Protein AF-A0A7D5Z1R6-F1 (afdb_monomer)

Structure (mmCIF, N/CA/C/O backbone):
data_AF-A0A7D5Z1R6-F1
#
_entry.id   AF-A0A7D5Z1R6-F1
#
loop_
_atom_site.group_PDB
_atom_site.id
_atom_site.type_symbol
_atom_site.label_atom_id
_atom_site.label_alt_id
_atom_site.label_comp_id
_atom_site.label_asym_id
_atom_site.label_entity_id
_atom_site.label_seq_id
_atom_site.pdbx_PDB_ins_code
_atom_site.Cartn_x
_atom_site.Cartn_y
_atom_site.Cartn_z
_atom_site.occupancy
_atom_site.B_iso_or_equiv
_atom_site.auth_seq_id
_atom_site.auth_comp_id
_atom_site.auth_asym_id
_atom_site.auth_atom_id
_atom_site.pdbx_PDB_model_num
ATOM 1 N N . MET A 1 1 ? 28.481 4.623 30.399 1.00 22.81 1 MET A N 1
ATOM 2 C CA . MET A 1 1 ? 29.162 5.045 29.158 1.00 22.81 1 MET A CA 1
ATOM 3 C C . MET A 1 1 ? 28.132 5.023 28.032 1.00 22.81 1 MET A C 1
ATOM 5 O O . MET A 1 1 ? 27.600 3.963 27.761 1.00 22.81 1 MET A O 1
ATOM 9 N N . LYS A 1 2 ? 27.799 6.219 27.522 1.00 20.08 2 LYS A N 1
ATOM 10 C CA . LYS A 1 2 ? 27.036 6.596 26.309 1.00 20.08 2 LYS A CA 1
ATOM 11 C C . LYS A 1 2 ? 25.774 5.802 25.895 1.00 20.08 2 LYS A C 1
ATOM 13 O O . LYS A 1 2 ? 25.852 4.743 25.290 1.00 20.08 2 LYS A O 1
ATOM 18 N N . LEU A 1 3 ? 24.628 6.465 26.105 1.00 20.58 3 LEU A N 1
ATOM 19 C CA . LEU A 1 3 ? 23.431 6.446 25.249 1.00 20.58 3 LEU A CA 1
ATOM 20 C C . LEU A 1 3 ? 23.767 6.686 23.761 1.00 20.58 3 LEU A C 1
ATOM 22 O O . LEU A 1 3 ? 24.658 7.489 23.477 1.00 20.58 3 LEU A O 1
ATOM 26 N N . ARG A 1 4 ? 22.910 6.183 22.856 1.00 18.03 4 ARG A N 1
ATOM 27 C CA . ARG A 1 4 ? 22.114 7.030 21.936 1.00 18.03 4 ARG A CA 1
ATOM 28 C C . ARG A 1 4 ? 20.876 6.286 21.403 1.00 18.03 4 ARG A C 1
ATOM 30 O O . ARG A 1 4 ? 20.988 5.253 20.759 1.00 18.03 4 ARG A O 1
ATOM 37 N N . LEU A 1 5 ? 19.714 6.847 21.740 1.00 22.34 5 LEU A N 1
ATOM 38 C CA . LEU A 1 5 ? 18.391 6.646 21.137 1.00 22.34 5 LEU A CA 1
ATOM 39 C C . LEU A 1 5 ? 18.253 7.485 19.851 1.00 22.34 5 LEU A C 1
ATOM 41 O O . LEU A 1 5 ? 19.066 8.386 19.639 1.00 22.34 5 LEU A O 1
ATOM 45 N N . THR A 1 6 ? 17.146 7.238 19.133 1.00 17.78 6 THR A N 1
ATOM 46 C CA . THR A 1 6 ? 16.373 8.040 18.139 1.00 17.78 6 THR A CA 1
ATOM 47 C C . THR A 1 6 ? 16.303 7.341 16.765 1.00 17.78 6 THR A C 1
ATOM 49 O O . THR A 1 6 ? 17.347 6.991 16.240 1.00 17.78 6 THR A O 1
ATOM 52 N N . SER A 1 7 ? 15.188 6.910 16.147 1.00 19.44 7 SER A N 1
ATOM 53 C CA . SER A 1 7 ? 13.749 7.253 16.064 1.00 19.44 7 SER A CA 1
ATOM 54 C C . SER A 1 7 ? 13.353 8.073 14.816 1.00 19.44 7 SER A C 1
ATOM 56 O O . SER A 1 7 ? 13.984 9.090 14.565 1.00 19.44 7 SER A O 1
ATOM 58 N N . TRP A 1 8 ? 12.227 7.675 14.191 1.00 20.05 8 TRP A N 1
ATOM 59 C CA . TRP A 1 8 ? 11.277 8.427 13.323 1.00 20.05 8 TRP A CA 1
ATOM 60 C C . TRP A 1 8 ? 11.333 8.364 11.781 1.00 20.05 8 TRP A C 1
ATOM 62 O O . TRP A 1 8 ? 12.130 9.017 11.128 1.00 20.05 8 TRP A O 1
ATOM 72 N N . THR A 1 9 ? 10.347 7.612 11.260 1.00 19.86 9 THR A N 1
ATOM 73 C CA . THR A 1 9 ? 9.228 7.986 10.353 1.00 19.86 9 THR A CA 1
ATOM 74 C C . THR A 1 9 ? 9.394 8.623 8.971 1.00 19.86 9 THR A C 1
ATOM 76 O O . THR A 1 9 ? 9.893 9.732 8.848 1.00 19.86 9 THR A O 1
ATOM 79 N N . SER A 1 10 ? 8.614 8.007 8.062 1.00 21.36 10 SER A N 1
ATOM 80 C CA . SER A 1 10 ? 7.688 8.588 7.063 1.00 21.36 10 SER A CA 1
ATOM 81 C C . SER A 1 10 ? 8.272 9.315 5.849 1.00 21.36 10 SER A C 1
ATOM 83 O O . SER A 1 10 ? 9.203 10.087 6.000 1.00 21.36 10 SER A O 1
ATOM 85 N N . LEU A 1 11 ? 7.625 9.139 4.676 1.00 19.86 11 LEU A N 1
ATOM 86 C CA . LEU A 1 11 ? 7.100 10.172 3.734 1.00 19.86 11 LEU A CA 1
ATOM 87 C C . LEU A 1 11 ? 6.995 9.613 2.274 1.00 19.86 11 LEU A C 1
ATOM 89 O O . LEU A 1 11 ? 7.932 8.968 1.831 1.00 19.86 11 LEU A O 1
ATOM 93 N N . ILE A 1 12 ? 5.794 9.604 1.641 1.00 20.47 12 ILE A N 1
ATOM 94 C CA . ILE A 1 12 ? 5.288 10.388 0.450 1.00 20.47 12 ILE A CA 1
ATOM 95 C C . ILE A 1 12 ? 5.861 9.870 -0.916 1.00 20.47 12 ILE A C 1
ATOM 97 O O . ILE A 1 12 ? 7.030 9.540 -0.956 1.00 20.47 12 ILE A O 1
ATOM 101 N N . VAL A 1 13 ? 5.169 9.662 -2.061 1.00 19.27 13 VAL A N 1
ATOM 102 C CA . VAL A 1 13 ? 4.470 10.557 -3.041 1.00 19.27 13 VAL A CA 1
ATOM 103 C C . VAL A 1 13 ? 3.979 9.659 -4.204 1.00 19.27 13 VAL A C 1
ATOM 105 O O . VAL A 1 13 ? 4.775 8.920 -4.755 1.00 19.27 13 VAL A O 1
ATOM 108 N N . ALA A 1 14 ? 2.671 9.500 -4.441 1.00 19.50 14 ALA A N 1
ATOM 109 C CA . ALA A 1 14 ? 1.775 10.205 -5.384 1.00 19.50 14 ALA A CA 1
ATOM 110 C C . ALA A 1 14 ? 1.699 9.645 -6.821 1.00 19.50 14 ALA A C 1
ATOM 112 O O . ALA A 1 14 ? 2.698 9.351 -7.464 1.00 19.50 14 ALA A O 1
ATOM 113 N N . ALA A 1 15 ? 0.463 9.580 -7.324 1.00 19.50 15 ALA A N 1
ATOM 114 C CA . ALA A 1 15 ? 0.093 9.277 -8.702 1.00 19.50 15 ALA A CA 1
ATOM 115 C C . ALA A 1 15 ? -0.738 10.433 -9.279 1.00 19.50 15 ALA A C 1
ATOM 117 O O . ALA A 1 15 ? -1.585 10.951 -8.558 1.00 19.50 15 ALA A O 1
ATOM 118 N N . TRP A 1 16 ? -0.519 10.784 -10.553 1.00 21.19 16 TRP A N 1
ATOM 119 C CA . TRP A 1 16 ? -1.386 11.506 -11.519 1.00 21.19 16 TRP A CA 1
ATOM 120 C C . TRP A 1 16 ? -0.765 11.167 -12.905 1.00 21.19 16 TRP A C 1
ATOM 122 O O . TRP A 1 16 ? 0.453 11.226 -13.010 1.00 21.19 16 TRP A O 1
ATOM 132 N N . LEU A 1 17 ? -1.434 10.725 -13.985 1.00 19.58 17 LEU A N 1
ATOM 133 C CA . LEU A 1 17 ? -2.710 11.098 -14.621 1.00 19.58 17 LEU A CA 1
ATOM 134 C C . LEU A 1 17 ? -3.131 10.062 -15.690 1.00 19.58 17 LEU A C 1
ATOM 136 O O . LEU A 1 17 ? -2.263 9.624 -16.437 1.00 19.58 17 LEU A O 1
ATOM 140 N N . ALA A 1 18 ? -4.443 9.832 -15.879 1.00 18.36 18 ALA A N 1
ATOM 141 C CA . ALA A 1 18 ? -5.135 10.095 -17.161 1.00 18.36 18 ALA A CA 1
ATOM 142 C C . ALA A 1 18 ? -6.669 9.855 -17.110 1.00 18.36 18 ALA A C 1
ATOM 144 O O . ALA A 1 18 ? -7.142 8.767 -16.813 1.00 18.36 18 ALA A O 1
ATOM 145 N N . ASN A 1 19 ? -7.401 10.929 -17.431 1.00 19.61 19 ASN A N 1
ATOM 146 C CA . ASN A 1 19 ? -8.686 11.090 -18.136 1.00 19.61 19 ASN A CA 1
ATOM 147 C C . ASN A 1 19 ? -9.814 10.024 -18.125 1.00 19.61 19 ASN A C 1
ATOM 149 O O . ASN A 1 19 ? -9.724 8.976 -18.746 1.00 19.61 19 ASN A O 1
ATOM 153 N N . ALA A 1 20 ? -10.952 10.488 -17.581 1.00 20.28 20 ALA A N 1
ATOM 154 C CA . ALA A 1 20 ? -12.305 10.559 -18.163 1.00 20.28 20 ALA A CA 1
ATOM 155 C C . ALA A 1 20 ? -12.958 9.311 -18.792 1.00 20.28 20 ALA A C 1
ATOM 157 O O . ALA A 1 20 ? -12.617 8.953 -19.907 1.00 20.28 20 ALA A O 1
ATOM 158 N N . VAL A 1 21 ? -14.067 8.848 -18.187 1.00 21.31 21 VAL A N 1
ATOM 159 C CA . VAL A 1 21 ? -15.417 8.870 -18.801 1.00 21.31 21 VAL A CA 1
ATOM 160 C C . VAL A 1 21 ? -16.468 9.053 -17.695 1.00 21.31 21 VAL A C 1
ATOM 162 O O . VAL A 1 21 ? -16.457 8.380 -16.669 1.00 21.31 21 VAL A O 1
ATOM 165 N N . SER A 1 22 ? -17.367 10.007 -17.920 1.00 24.61 22 SER A N 1
ATOM 166 C CA . SER A 1 22 ? -18.529 10.371 -17.111 1.00 24.61 22 SER A CA 1
ATOM 167 C C . SER A 1 22 ? -19.625 9.300 -17.102 1.00 24.61 22 SER A C 1
ATOM 169 O O . SER A 1 22 ? -20.090 8.894 -18.166 1.00 24.61 22 SER A O 1
ATOM 171 N N . GLY A 1 23 ? -20.130 8.954 -15.917 1.00 22.72 23 GLY A N 1
ATOM 172 C CA . GLY A 1 23 ? -21.410 8.270 -15.731 1.00 22.72 23 GLY A CA 1
ATOM 173 C C . GLY A 1 23 ? -22.228 9.004 -14.672 1.00 22.72 23 GLY A C 1
ATOM 174 O O . GLY A 1 23 ? -21.925 8.917 -13.488 1.00 22.72 23 GLY A O 1
ATOM 175 N N . GLN A 1 24 ? -23.223 9.777 -15.107 1.00 26.72 24 GLN A N 1
ATOM 176 C CA . GLN A 1 24 ? -24.177 10.464 -14.236 1.00 26.72 24 GLN A CA 1
ATOM 177 C C . GLN A 1 24 ? -24.987 9.447 -13.419 1.00 26.72 24 GLN A C 1
ATOM 179 O O . GLN A 1 24 ? -25.770 8.685 -13.981 1.00 26.72 24 GLN A O 1
ATOM 184 N N . LEU A 1 25 ? -24.866 9.498 -12.094 1.00 25.17 25 LEU A N 1
ATOM 185 C CA . LEU A 1 25 ? -25.878 9.006 -11.159 1.00 25.17 25 LEU A CA 1
ATOM 186 C C . LEU A 1 25 ? -26.198 10.155 -10.198 1.00 25.17 25 LEU A C 1
ATOM 188 O O . LEU A 1 25 ? -25.298 10.848 -9.729 1.00 25.17 25 LEU A O 1
ATOM 192 N N . GLY A 1 26 ? -27.494 10.426 -10.037 1.00 27.34 26 GLY A N 1
ATOM 193 C CA . GLY A 1 26 ? -28.046 11.694 -9.560 1.00 27.34 26 GLY A CA 1
ATOM 194 C C . GLY A 1 26 ? -27.431 12.209 -8.260 1.00 27.34 26 GLY A C 1
ATOM 195 O O . GLY A 1 26 ? -27.579 11.602 -7.204 1.00 27.34 26 GLY A O 1
ATOM 196 N N . GLN A 1 27 ? -26.786 13.370 -8.357 1.00 26.05 27 GLN A N 1
ATOM 197 C CA . GLN A 1 27 ? -26.405 14.194 -7.217 1.00 26.05 27 GLN A CA 1
ATOM 198 C C . GLN A 1 27 ? -27.671 14.777 -6.578 1.00 26.05 27 GLN A C 1
ATOM 200 O O . GLN A 1 27 ? -28.490 15.378 -7.272 1.00 26.05 27 GLN A O 1
ATOM 205 N N . ILE A 1 28 ? -27.805 14.643 -5.260 1.00 28.97 28 ILE A N 1
ATOM 206 C CA . ILE A 1 28 ? -28.650 15.525 -4.451 1.00 28.97 28 ILE A CA 1
ATOM 207 C C . ILE A 1 28 ? -27.692 16.566 -3.851 1.00 28.97 28 ILE A C 1
ATOM 209 O O . ILE A 1 28 ? -26.873 16.198 -3.009 1.00 28.97 28 ILE A O 1
ATOM 213 N N . PRO A 1 29 ? -27.711 17.831 -4.303 1.00 30.61 29 PRO A N 1
ATOM 214 C CA . PRO A 1 29 ? -26.853 18.884 -3.756 1.00 30.61 29 PRO A CA 1
ATOM 215 C C . PRO A 1 29 ? -27.164 19.137 -2.268 1.00 30.61 29 PRO A C 1
ATOM 217 O O . PRO A 1 29 ? -28.340 19.204 -1.900 1.00 30.61 29 PRO A O 1
ATOM 220 N N . LEU A 1 30 ? -26.147 19.289 -1.402 1.00 34.25 30 LEU A N 1
ATOM 221 C CA . LEU A 1 30 ? -26.319 19.537 0.048 1.00 34.25 30 LEU A CA 1
ATOM 222 C C . LEU A 1 30 ? -27.212 20.745 0.360 1.00 34.25 30 LEU A C 1
ATOM 224 O O . LEU A 1 30 ? -27.881 20.789 1.388 1.00 34.25 30 LEU A O 1
ATOM 228 N N . ASP A 1 31 ? -27.249 21.712 -0.541 1.00 35.34 31 ASP A N 1
ATOM 229 C CA . ASP A 1 31 ? -28.098 22.898 -0.522 1.00 35.34 31 ASP A CA 1
ATOM 230 C C . ASP A 1 31 ? -29.603 22.568 -0.464 1.00 35.34 31 ASP A C 1
ATOM 232 O O . ASP A 1 31 ? -30.392 23.396 -0.014 1.00 35.34 31 ASP A O 1
ATOM 236 N N . THR A 1 32 ? -30.005 21.339 -0.808 1.00 35.12 32 THR A N 1
ATOM 237 C CA . THR A 1 32 ? -31.386 20.851 -0.630 1.00 35.12 32 THR A CA 1
ATOM 238 C C . THR A 1 32 ? -31.671 20.229 0.745 1.00 35.12 32 THR A C 1
ATOM 240 O O . THR A 1 32 ? -32.836 20.136 1.128 1.00 35.12 32 THR A O 1
ATOM 243 N N . LEU A 1 33 ? -30.643 19.852 1.519 1.00 35.25 33 LEU A N 1
ATOM 244 C CA . LEU A 1 33 ? -30.762 19.312 2.887 1.00 35.25 33 LEU A CA 1
ATOM 245 C C . LEU A 1 33 ? -30.461 20.358 3.977 1.00 35.25 33 LEU A C 1
ATOM 247 O O . LEU A 1 33 ? -30.819 20.156 5.138 1.00 35.25 33 LEU A O 1
ATOM 251 N N . PHE A 1 34 ? -29.833 21.484 3.620 1.00 38.12 34 PHE A N 1
ATOM 252 C CA . PHE A 1 34 ? -29.378 22.509 4.560 1.00 38.12 34 PHE A CA 1
ATOM 253 C C . PHE A 1 34 ? -29.763 23.917 4.074 1.00 38.12 34 PHE A C 1
ATOM 255 O O . PHE A 1 34 ? -29.114 24.488 3.203 1.00 38.12 34 PHE A O 1
ATOM 262 N N . SER A 1 35 ? -30.811 24.506 4.662 1.00 32.28 35 SER A N 1
ATOM 263 C CA . SER A 1 35 ? -31.377 25.806 4.256 1.00 32.28 35 SER A CA 1
ATOM 264 C C . SER A 1 35 ? -30.576 27.042 4.694 1.00 32.28 35 SER A C 1
ATOM 266 O O . SER A 1 35 ? -31.032 28.166 4.490 1.00 32.28 35 SER A O 1
ATOM 268 N N . GLU A 1 36 ? -29.404 26.882 5.315 1.00 37.53 36 GLU A N 1
ATOM 269 C CA . GLU A 1 36 ? -28.630 28.004 5.853 1.00 37.53 36 GLU A CA 1
ATOM 270 C C . GLU A 1 36 ? -27.203 28.061 5.293 1.00 37.53 36 GLU A C 1
ATOM 272 O O . GLU A 1 36 ? -26.477 27.070 5.237 1.00 37.53 36 GLU A O 1
ATOM 277 N N . ASN A 1 37 ? -26.801 29.273 4.889 1.00 39.09 37 ASN A N 1
ATOM 278 C CA . ASN A 1 37 ? -25.484 29.629 4.353 1.00 39.09 37 ASN A CA 1
ATOM 279 C C . ASN A 1 37 ? -24.351 29.348 5.370 1.00 39.09 37 ASN A C 1
ATOM 281 O O . ASN A 1 37 ? -23.892 30.229 6.101 1.00 39.09 37 ASN A O 1
ATOM 285 N N . TRP A 1 38 ? -23.872 28.108 5.376 1.00 43.91 38 TRP A N 1
ATOM 286 C CA . TRP A 1 38 ? -22.870 27.524 6.275 1.00 43.91 38 TRP A CA 1
ATOM 287 C C . TRP A 1 38 ? -21.456 28.128 6.170 1.00 43.91 38 TRP A C 1
ATOM 289 O O . TRP A 1 38 ? -20.651 27.981 7.082 1.00 43.91 38 TRP A O 1
ATOM 299 N N . GLN A 1 39 ? -21.133 28.867 5.105 1.00 38.44 39 GLN A N 1
ATOM 300 C CA . GLN A 1 39 ? -19.824 29.525 4.945 1.00 38.44 39 GLN A CA 1
ATOM 301 C C . GLN A 1 39 ? -19.611 30.711 5.908 1.00 38.44 39 GLN A C 1
ATOM 303 O O . GLN A 1 39 ? -18.482 31.176 6.077 1.00 38.44 39 GLN A O 1
ATOM 308 N N . LYS A 1 40 ? -20.672 31.219 6.556 1.00 36.88 40 LYS A N 1
ATOM 309 C CA . LYS A 1 40 ? -20.569 32.334 7.514 1.00 36.88 40 LYS A CA 1
ATOM 310 C C . LYS A 1 40 ? -19.997 31.929 8.878 1.00 36.88 40 LYS A C 1
ATOM 312 O O . LYS A 1 40 ? -19.342 32.762 9.498 1.00 36.88 40 LYS A O 1
ATOM 317 N N . SER A 1 41 ? -20.177 30.686 9.335 1.00 38.97 41 SER A N 1
ATOM 318 C CA . SER A 1 41 ? -19.649 30.234 10.637 1.00 38.97 41 SER A CA 1
ATOM 319 C C . SER A 1 41 ? -18.129 30.024 10.631 1.00 38.97 41 SER A C 1
ATOM 321 O O . SER A 1 41 ? -17.496 30.119 11.677 1.00 38.97 41 SER A O 1
ATOM 323 N N . LEU A 1 42 ? -17.521 29.851 9.451 1.00 35.38 42 LEU A N 1
ATOM 324 C CA . LEU A 1 42 ? -16.066 29.746 9.259 1.00 35.38 42 LEU A CA 1
ATOM 325 C C . LEU A 1 42 ? -15.328 31.101 9.323 1.00 35.38 42 LEU A C 1
ATOM 327 O O . LEU A 1 42 ? -14.101 31.127 9.296 1.00 35.38 42 LEU A O 1
ATOM 331 N N . LYS A 1 43 ? -16.047 32.233 9.404 1.00 32.97 43 LYS A N 1
ATOM 332 C CA . LYS A 1 43 ? -15.471 33.591 9.494 1.00 32.97 43 LYS A CA 1
ATOM 333 C C . LYS A 1 43 ? -15.520 34.203 10.900 1.00 32.97 43 LYS A C 1
ATOM 335 O O . LYS A 1 43 ? -15.380 35.417 11.034 1.00 32.97 43 LYS A O 1
ATOM 340 N N . TYR A 1 44 ? -15.702 33.409 11.954 1.00 37.00 44 TYR A N 1
ATOM 341 C CA . TYR A 1 44 ? -15.688 33.927 13.326 1.00 37.00 44 TYR A CA 1
ATOM 342 C C . TYR A 1 44 ? -14.259 34.004 13.887 1.00 37.00 44 TYR A C 1
ATOM 344 O O . TYR A 1 44 ? -13.828 33.199 14.708 1.00 37.00 44 TYR A O 1
ATOM 352 N N . HIS A 1 45 ? -13.506 35.012 13.443 1.00 39.84 45 HIS A N 1
ATOM 353 C CA . HIS A 1 45 ? -12.306 35.463 14.142 1.00 39.84 45 HIS A CA 1
ATOM 354 C C . HIS A 1 45 ? -12.703 36.489 15.207 1.00 39.84 45 HIS A C 1
ATOM 356 O O . HIS A 1 45 ? -12.998 37.635 14.892 1.00 39.84 45 HIS A O 1
ATOM 362 N N . GLY A 1 46 ? -12.670 36.072 16.474 1.00 43.09 46 GLY A N 1
ATOM 363 C CA . GLY A 1 46 ? -12.572 36.994 17.605 1.00 43.09 46 GLY A CA 1
ATOM 364 C C . GLY A 1 46 ? -13.887 37.600 18.092 1.00 43.09 46 GLY A C 1
ATOM 365 O O . GLY A 1 46 ? -14.132 38.775 17.870 1.00 43.09 46 GLY A O 1
ATOM 366 N N . GLN A 1 47 ? -14.680 36.801 18.811 1.00 35.12 47 GLN A N 1
ATOM 367 C CA . GLN A 1 47 ? -15.408 37.146 20.049 1.00 35.12 47 GLN A CA 1
ATOM 368 C C . GLN A 1 47 ? -16.406 36.013 20.326 1.00 35.12 47 GLN A C 1
ATOM 370 O O . GLN A 1 47 ? -17.418 35.890 19.642 1.00 35.12 47 GLN A O 1
ATOM 375 N N . TYR A 1 48 ? -16.099 35.154 21.303 1.00 46.31 48 TYR A N 1
ATOM 376 C CA . TYR A 1 48 ? -17.029 34.123 21.771 1.00 46.31 48 TYR A CA 1
ATOM 377 C C . TYR A 1 48 ? -18.125 34.795 22.619 1.00 46.31 48 TYR A C 1
ATOM 379 O O . TYR A 1 48 ? -17.784 35.487 23.582 1.00 46.31 48 TYR A O 1
ATOM 387 N N . PRO A 1 49 ? -19.419 34.652 22.286 1.00 43.66 49 PRO A N 1
ATOM 388 C CA . PRO A 1 49 ? -20.498 35.180 23.111 1.00 43.66 49 PRO A CA 1
ATOM 389 C C . PRO A 1 49 ? -20.775 34.240 24.301 1.00 43.66 49 PRO A C 1
ATOM 391 O O . PRO A 1 49 ? -20.998 33.049 24.104 1.00 43.66 49 PRO A O 1
ATOM 394 N N . SER A 1 50 ? -20.833 34.790 25.525 1.00 49.94 50 SER A N 1
ATOM 395 C CA . SER A 1 50 ? -21.149 34.107 26.809 1.00 49.94 50 SER A CA 1
ATOM 396 C C . SER A 1 50 ? -20.080 33.098 27.307 1.00 49.94 50 SER A C 1
ATOM 398 O O . SER A 1 50 ? -19.220 32.712 26.520 1.00 49.94 50 SER A O 1
ATOM 400 N N . PRO A 1 51 ? -20.010 32.740 28.614 1.00 70.38 51 PRO A N 1
ATOM 401 C CA . PRO A 1 51 ? -18.794 32.166 29.202 1.00 70.38 51 PRO A CA 1
ATOM 402 C C . PRO A 1 51 ? -18.561 30.722 28.743 1.00 70.38 51 PRO A C 1
ATOM 404 O O . PRO A 1 51 ? -19.003 29.769 29.379 1.00 70.38 51 PRO A O 1
ATOM 407 N N . CYS A 1 52 ? -17.849 30.565 27.631 1.00 82.19 52 CYS A N 1
ATOM 408 C CA . CYS A 1 52 ? -17.308 29.288 27.197 1.00 82.19 52 CYS A CA 1
ATOM 409 C C . CYS A 1 52 ? -16.047 28.954 28.001 1.00 82.19 52 CYS A C 1
ATOM 411 O O . CYS A 1 52 ? -15.189 29.814 28.222 1.00 82.19 52 CYS A O 1
ATOM 413 N N . GLN A 1 53 ? -15.894 27.693 28.394 1.00 88.00 53 GLN A N 1
ATOM 414 C CA . GLN A 1 53 ? -14.647 27.188 28.956 1.00 88.00 53 GLN A CA 1
ATOM 415 C C . GLN A 1 53 ? -13.706 26.805 27.815 1.00 88.00 53 GLN A C 1
ATOM 417 O O . GLN A 1 53 ? -14.096 26.085 26.898 1.00 88.00 53 GLN A O 1
ATOM 422 N N . VAL A 1 54 ? -12.459 27.269 27.869 1.00 88.00 54 VAL A N 1
ATOM 423 C CA . VAL A 1 54 ? -11.456 27.001 26.833 1.00 88.00 54 VAL A CA 1
ATOM 424 C C . VAL A 1 54 ? -10.305 26.210 27.441 1.00 88.00 54 VAL A C 1
ATOM 426 O O . VAL A 1 54 ? -9.674 26.665 28.390 1.00 88.00 54 VAL A O 1
ATOM 429 N N . SER A 1 55 ? -10.015 25.043 26.872 1.00 90.75 55 SER A N 1
ATOM 430 C CA . SER A 1 55 ? -8.873 24.197 27.219 1.00 90.75 55 SER A CA 1
ATOM 431 C C . SER A 1 55 ? -7.873 24.204 26.066 1.00 90.75 55 SER A C 1
ATOM 433 O O . SER A 1 55 ? -8.180 23.716 24.973 1.00 90.75 55 SER A O 1
ATOM 435 N N . ARG A 1 56 ? -6.683 24.765 26.297 1.00 90.56 56 ARG A N 1
ATOM 436 C CA . ARG A 1 56 ? -5.597 24.847 25.309 1.00 90.56 56 ARG A CA 1
ATOM 437 C C . ARG A 1 56 ? -4.433 23.962 25.718 1.00 90.56 56 ARG A C 1
ATOM 439 O O . ARG A 1 56 ? -4.176 23.805 26.904 1.00 90.56 56 ARG A O 1
ATOM 446 N N . SER A 1 57 ? -3.740 23.426 24.725 1.00 88.31 57 SER A N 1
ATOM 447 C CA . SER A 1 57 ? -2.475 22.725 24.903 1.00 88.31 57 SER A CA 1
ATOM 448 C C . SER A 1 57 ? -1.597 22.920 23.669 1.00 88.31 57 SER A C 1
ATOM 450 O O . SER A 1 57 ? -2.114 23.088 22.558 1.00 88.31 57 SER A O 1
ATOM 452 N N . THR A 1 58 ? -0.280 22.912 23.859 1.00 89.62 58 THR A N 1
ATOM 453 C CA . THR A 1 58 ? 0.706 22.955 22.768 1.00 89.62 58 THR A CA 1
ATOM 454 C C . THR A 1 58 ? 1.438 21.623 22.605 1.00 89.62 58 THR A C 1
ATOM 456 O O . THR A 1 58 ? 1.453 20.793 23.513 1.00 89.62 58 THR A O 1
ATOM 459 N N . ALA A 1 59 ? 2.079 21.421 21.450 1.00 85.31 59 ALA A N 1
ATOM 460 C CA . ALA A 1 59 ? 2.773 20.180 21.097 1.00 85.31 59 ALA A CA 1
ATOM 461 C C . ALA A 1 59 ? 3.775 19.688 22.154 1.00 85.31 59 ALA A C 1
ATOM 463 O O . ALA A 1 59 ? 3.973 18.483 22.292 1.00 85.31 59 ALA A O 1
ATOM 464 N N . PHE A 1 60 ? 4.406 20.596 22.899 1.00 85.38 60 PHE A N 1
ATOM 465 C CA . PHE A 1 60 ? 5.485 20.267 23.836 1.00 85.38 60 PHE A CA 1
ATOM 466 C C . PHE A 1 60 ? 5.161 20.621 25.289 1.00 85.38 60 PHE A C 1
ATOM 468 O O . PHE A 1 60 ? 6.013 20.469 26.160 1.00 85.38 60 PHE A O 1
ATOM 475 N N . GLU A 1 61 ? 3.939 21.068 25.569 1.00 84.94 61 GLU A N 1
ATOM 476 C CA . GLU A 1 61 ? 3.503 21.361 26.930 1.00 84.94 61 GLU A CA 1
ATOM 477 C C . GLU A 1 61 ? 3.216 20.058 27.681 1.00 84.94 61 GLU A C 1
ATOM 479 O O . GLU A 1 61 ? 2.375 19.256 27.268 1.00 84.94 61 GLU A O 1
ATOM 484 N N . GLN A 1 62 ? 3.948 19.849 28.777 1.00 84.38 62 GLN A N 1
ATOM 485 C CA . GLN A 1 62 ? 3.703 18.791 29.750 1.00 84.38 62 GLN A CA 1
ATOM 486 C C . GLN A 1 62 ? 3.890 19.333 31.161 1.00 84.38 62 GLN A C 1
ATOM 488 O O . GLN A 1 62 ? 4.783 20.143 31.412 1.00 84.38 62 GLN A O 1
ATOM 493 N N . THR A 1 63 ? 3.084 18.841 32.091 1.00 85.56 63 THR A N 1
ATOM 494 C CA . THR A 1 63 ? 3.233 19.123 33.520 1.00 85.56 63 THR A CA 1
ATOM 495 C C . THR A 1 63 ? 3.862 17.943 34.246 1.00 85.56 63 THR A C 1
ATOM 497 O O . THR A 1 63 ? 3.500 16.790 34.004 1.00 85.56 63 THR A O 1
ATOM 500 N N . GLU A 1 64 ? 4.761 18.232 35.185 1.00 81.31 64 GLU A N 1
ATOM 501 C CA . GLU A 1 64 ? 5.247 17.236 36.139 1.00 81.31 64 GLU A CA 1
ATOM 502 C C . GLU A 1 64 ? 4.189 16.958 37.215 1.00 81.31 64 GLU A C 1
ATOM 504 O O . GLU A 1 64 ? 3.539 17.874 37.717 1.00 81.31 64 GLU A O 1
ATOM 509 N N . GLY A 1 65 ? 4.040 15.688 37.598 1.00 80.00 65 GLY A N 1
ATOM 510 C CA . GLY A 1 65 ? 3.123 15.267 38.658 1.00 80.00 65 GLY A CA 1
ATOM 511 C C . GLY A 1 65 ? 1.824 14.612 38.165 1.00 80.00 65 GLY A C 1
ATOM 512 O O . GLY A 1 65 ? 1.675 14.306 36.976 1.00 80.00 65 GLY A O 1
ATOM 513 N N . PRO A 1 66 ? 0.905 14.297 39.096 1.00 79.88 66 PRO A N 1
ATOM 514 C CA . PRO A 1 66 ? -0.351 13.631 38.778 1.00 79.88 66 PRO A CA 1
ATOM 515 C C . PRO A 1 66 ? -1.280 14.552 37.978 1.00 79.88 66 PRO A C 1
ATOM 517 O O . PRO A 1 66 ? -1.386 15.742 38.260 1.00 79.88 66 PRO A O 1
ATOM 520 N N . VAL A 1 67 ? -1.977 13.976 36.999 1.00 84.19 67 VAL A N 1
ATOM 521 C CA . VAL A 1 67 ? -3.042 14.655 36.250 1.00 84.19 67 VAL A CA 1
ATOM 522 C C . VAL A 1 67 ? -4.365 14.363 36.935 1.00 84.19 67 VAL A C 1
ATOM 524 O O . VAL A 1 67 ? -4.711 13.200 37.149 1.00 84.19 67 VAL A O 1
ATOM 527 N N . GLU A 1 68 ? -5.110 15.414 37.259 1.00 82.81 68 GLU A N 1
ATOM 528 C CA . GLU A 1 68 ? -6.508 15.269 37.648 1.00 82.81 68 GLU A CA 1
ATOM 529 C C . GLU A 1 68 ? -7.342 14.999 36.399 1.00 82.81 68 GLU A C 1
ATOM 531 O O . GLU A 1 68 ? -7.221 15.696 35.388 1.00 82.81 68 GLU A O 1
ATOM 536 N N . PHE A 1 69 ? -8.202 13.989 36.468 1.00 84.81 69 PHE A N 1
ATOM 537 C CA . PHE A 1 69 ? -9.184 13.741 35.429 1.00 84.81 69 PHE A CA 1
ATOM 538 C C . PHE A 1 69 ? -10.516 13.314 36.028 1.00 84.81 69 PHE A C 1
ATOM 540 O O . PHE A 1 69 ? -10.589 12.762 37.127 1.00 84.81 69 PHE A O 1
ATOM 547 N N . SER A 1 70 ? -11.581 13.601 35.290 1.00 84.06 70 SER A N 1
ATOM 548 C CA . SER A 1 70 ? -12.944 13.318 35.716 1.00 84.06 70 SER A CA 1
ATOM 549 C C . SER A 1 70 ? -13.333 11.871 35.418 1.00 84.06 70 SER A C 1
ATOM 551 O O . SER A 1 70 ? -13.177 11.378 34.300 1.00 84.06 70 SER A O 1
ATOM 553 N N . GLU A 1 71 ? -13.884 11.205 36.430 1.00 89.25 71 GLU A N 1
ATOM 554 C CA . GLU A 1 71 ? -14.588 9.921 36.309 1.00 89.25 71 GLU A CA 1
ATOM 555 C C . GLU A 1 71 ? -16.106 10.111 36.477 1.00 89.25 71 GLU A C 1
ATOM 557 O O . GLU A 1 71 ? -16.844 9.155 36.706 1.00 89.25 71 GLU A O 1
ATOM 562 N N . SER A 1 72 ? -16.586 11.357 36.403 1.00 91.62 72 SER A N 1
ATOM 563 C CA . SER A 1 72 ? -17.987 11.669 36.663 1.00 91.62 72 SER A CA 1
ATOM 564 C C . SER A 1 72 ? -18.894 11.111 35.559 1.00 91.62 72 SER A C 1
ATOM 566 O O . SER A 1 72 ? -18.730 11.478 34.390 1.00 91.62 72 SER A O 1
ATOM 568 N N . PRO A 1 73 ? -19.906 10.295 35.907 1.00 92.44 73 PRO A N 1
ATOM 569 C CA . PRO A 1 73 ? -20.880 9.780 34.951 1.00 92.44 73 PRO A CA 1
ATOM 570 C C . PRO A 1 73 ? -21.968 10.806 34.591 1.00 92.44 73 PRO A C 1
ATOM 572 O O . PRO A 1 73 ? -22.842 10.511 33.782 1.00 92.44 73 PRO A O 1
ATOM 575 N N . THR A 1 74 ? -21.935 12.010 35.172 1.00 93.75 74 THR A N 1
ATOM 576 C CA . THR A 1 74 ? -22.895 13.096 34.906 1.00 93.75 74 THR A CA 1
ATOM 577 C C . THR A 1 74 ? -22.256 14.310 34.242 1.00 93.75 74 THR A C 1
ATOM 579 O O . THR A 1 74 ? -22.958 15.177 33.722 1.00 93.75 74 THR A O 1
ATOM 582 N N . GLU A 1 75 ? -20.925 14.378 34.201 1.00 92.44 75 GLU A N 1
ATOM 583 C CA . GLU A 1 75 ? -20.233 15.397 33.424 1.00 92.44 75 GLU A CA 1
ATOM 584 C C . GLU A 1 75 ? -20.486 15.174 31.928 1.00 92.44 75 GLU A C 1
ATOM 586 O O . GLU A 1 75 ? -20.563 14.040 31.455 1.00 92.44 75 GLU A O 1
ATOM 591 N N . HIS A 1 76 ? -20.605 16.263 31.169 1.00 93.31 76 HIS A N 1
ATOM 592 C CA . HIS A 1 76 ? -20.834 16.197 29.731 1.00 93.31 76 HIS A CA 1
ATOM 593 C C . HIS A 1 76 ? -19.747 15.386 29.013 1.00 93.31 76 HIS A C 1
ATOM 595 O O . HIS A 1 76 ? -18.558 15.549 29.279 1.00 93.31 76 HIS A O 1
ATOM 601 N N . LEU A 1 77 ? -20.148 14.510 28.093 1.00 94.19 77 LEU A N 1
ATOM 602 C CA . LEU A 1 77 ? -19.252 13.495 27.527 1.00 94.19 77 LEU A CA 1
ATOM 603 C C . LEU A 1 77 ? -18.132 14.097 26.657 1.00 94.19 77 LEU A C 1
ATOM 605 O O . LEU A 1 77 ? -16.993 13.637 26.696 1.00 94.19 77 LEU A O 1
ATOM 609 N N . GLU A 1 78 ? -18.431 15.186 25.945 1.00 93.25 78 GLU A N 1
ATOM 610 C CA . GLU A 1 78 ? -17.474 15.869 25.058 1.00 93.25 78 GLU A CA 1
ATOM 611 C C . GLU A 1 78 ? -16.399 16.698 25.768 1.00 93.25 78 GLU A C 1
ATOM 613 O O . GLU A 1 78 ? -15.436 17.122 25.126 1.00 93.25 78 GLU A O 1
ATOM 618 N N . THR A 1 79 ? -16.560 17.003 27.062 1.00 91.50 79 THR A N 1
ATOM 619 C CA . THR A 1 79 ? -15.616 17.904 27.737 1.00 91.50 79 THR A CA 1
ATOM 620 C C . THR A 1 79 ? -14.242 17.248 27.869 1.00 91.50 79 THR A C 1
ATOM 622 O O . THR A 1 79 ? -14.159 16.021 28.028 1.00 91.50 79 THR A O 1
ATOM 625 N N . PRO A 1 80 ? -13.152 18.040 27.803 1.00 93.00 80 PRO A N 1
ATOM 626 C CA . PRO A 1 80 ? -11.822 17.557 28.146 1.00 93.00 80 PRO A CA 1
ATOM 627 C C . PRO A 1 80 ? -11.842 16.901 29.521 1.00 93.00 80 PRO A C 1
ATOM 629 O O . PRO A 1 80 ? -12.363 17.482 30.474 1.00 93.00 80 PRO A O 1
ATOM 632 N N . LYS A 1 81 ? -11.309 15.684 29.610 1.00 92.75 81 LYS A N 1
ATOM 633 C CA . LYS A 1 81 ? -11.286 14.927 30.864 1.00 92.75 81 LYS A CA 1
ATOM 634 C C . LYS A 1 81 ? -10.036 15.187 31.665 1.00 92.75 81 LYS A C 1
ATOM 636 O O . LYS A 1 81 ? -10.076 14.964 32.864 1.00 92.75 81 LYS A O 1
ATOM 641 N N . LEU A 1 82 ? -8.971 15.668 31.033 1.00 90.00 82 LEU A N 1
ATOM 642 C CA . LEU A 1 82 ? -7.705 15.962 31.686 1.00 90.00 82 LEU A CA 1
ATOM 643 C C . LEU A 1 82 ? -7.617 17.448 32.045 1.00 90.00 82 LEU A C 1
ATOM 645 O O . LEU A 1 82 ? -7.916 18.309 31.213 1.00 90.00 82 LEU A O 1
ATOM 649 N N . SER A 1 83 ? -7.148 17.761 33.254 1.00 86.12 83 SER A N 1
ATOM 650 C CA . SER A 1 83 ? -6.818 19.142 33.632 1.00 86.12 83 SER A CA 1
ATOM 651 C C . SER A 1 83 ? -5.565 19.664 32.915 1.00 86.12 83 SER A C 1
ATOM 653 O O . SER A 1 83 ? -5.465 20.856 32.633 1.00 86.12 83 SER A O 1
ATOM 655 N N . THR A 1 84 ? -4.627 18.768 32.598 1.00 85.38 84 THR A N 1
ATOM 656 C CA . THR A 1 84 ? -3.353 19.021 31.909 1.00 85.38 84 THR A CA 1
ATOM 657 C C . THR A 1 84 ? -2.814 17.714 31.301 1.00 85.38 84 THR A C 1
ATOM 659 O O . THR A 1 84 ? -3.345 16.640 31.579 1.00 85.38 84 THR A O 1
ATOM 662 N N . ILE A 1 85 ? -1.767 17.776 30.474 1.00 84.69 85 ILE A N 1
ATOM 663 C CA . ILE A 1 85 ? -1.108 16.604 29.879 1.00 84.69 85 ILE A CA 1
ATOM 664 C C . ILE A 1 85 ? 0.194 16.318 30.639 1.00 84.69 85 ILE A C 1
ATOM 666 O O . ILE A 1 85 ? 1.040 17.198 30.783 1.00 84.69 85 ILE A O 1
ATOM 670 N N . ASN A 1 86 ? 0.384 15.081 31.102 1.00 85.75 86 ASN A N 1
ATOM 671 C CA . ASN A 1 86 ? 1.667 14.583 31.614 1.00 85.75 86 ASN A CA 1
ATOM 672 C C . ASN A 1 86 ? 2.146 13.388 30.771 1.00 85.75 86 ASN A C 1
ATOM 674 O O . ASN A 1 86 ? 1.492 13.010 29.806 1.00 85.75 86 ASN A O 1
ATOM 678 N N . ALA A 1 87 ? 3.259 12.756 31.151 1.00 80.25 87 ALA A N 1
ATOM 679 C CA . ALA A 1 87 ? 3.859 11.649 30.398 1.00 80.25 87 ALA A CA 1
ATOM 680 C C . ALA A 1 87 ? 3.014 10.353 30.314 1.00 80.25 87 ALA A C 1
ATOM 682 O O . ALA A 1 87 ? 3.415 9.419 29.618 1.00 80.25 87 ALA A O 1
ATOM 683 N N . THR A 1 88 ? 1.900 10.241 31.045 1.00 82.81 88 THR A N 1
ATOM 684 C CA . THR A 1 88 ? 1.141 8.985 31.190 1.00 82.81 88 THR A CA 1
ATOM 685 C C . THR A 1 88 ? -0.334 9.099 30.829 1.00 82.81 88 THR A C 1
ATOM 687 O O . THR A 1 88 ? -0.871 8.160 30.246 1.00 82.81 88 THR A O 1
ATOM 690 N N . ALA A 1 89 ? -0.994 10.201 31.184 1.00 87.75 89 ALA A N 1
ATOM 691 C CA . ALA A 1 89 ? -2.418 10.393 30.952 1.00 87.75 89 ALA A CA 1
ATOM 692 C C . ALA A 1 89 ? -2.681 10.913 29.535 1.00 87.75 89 ALA A C 1
ATOM 694 O O . ALA A 1 89 ? -1.927 11.734 29.009 1.00 87.75 89 ALA A O 1
ATOM 695 N N . TRP A 1 90 ? -3.766 10.443 28.928 1.00 90.31 90 TRP A N 1
ATOM 696 C CA . TRP A 1 90 ? -4.152 10.827 27.574 1.00 90.31 90 TRP A CA 1
ATOM 697 C C . TRP A 1 90 ? -5.668 10.791 27.393 1.00 90.31 90 TRP A C 1
ATOM 699 O O . TRP A 1 90 ? -6.375 10.086 28.115 1.00 90.31 90 TRP A O 1
ATOM 709 N N . GLU A 1 91 ? -6.164 11.564 26.428 1.00 92.81 91 GLU A N 1
ATOM 710 C CA . GLU A 1 91 ? -7.571 11.589 26.023 1.00 92.81 91 GLU A CA 1
ATOM 711 C C . GLU A 1 91 ? -7.721 11.677 24.500 1.00 92.81 91 GLU A C 1
ATOM 713 O O . GLU A 1 91 ? -6.854 12.219 23.806 1.00 92.81 91 GLU A O 1
ATOM 718 N N . GLN A 1 92 ? -8.835 11.151 23.988 1.00 93.69 92 GLN A N 1
ATOM 719 C CA . GLN A 1 92 ? -9.094 11.014 22.560 1.00 93.69 92 GLN A CA 1
ATOM 720 C C . GLN A 1 92 ? -10.577 11.221 22.214 1.00 93.69 92 GLN A C 1
ATOM 722 O O . GLN A 1 92 ? -11.474 10.773 22.935 1.00 93.69 92 GLN A O 1
ATOM 727 N N . TRP A 1 93 ? -10.836 11.926 21.112 1.00 96.62 93 TRP A N 1
ATOM 728 C CA . TRP A 1 93 ? -12.145 12.021 20.456 1.00 96.62 93 TRP A CA 1
ATOM 729 C C . TRP A 1 93 ? -12.080 11.219 19.159 1.00 96.62 93 TRP A C 1
ATOM 731 O O . TRP A 1 93 ? -11.302 11.570 18.275 1.00 96.62 93 TRP A O 1
ATOM 741 N N . GLU A 1 94 ? -12.873 10.158 19.040 1.00 94.56 94 GLU A N 1
ATOM 742 C CA . GLU A 1 94 ? -12.853 9.244 17.893 1.00 94.56 94 GLU A CA 1
ATOM 743 C C . GLU A 1 94 ? -14.152 9.341 17.105 1.00 94.56 94 GLU A C 1
ATOM 745 O O . GLU A 1 94 ? -15.231 9.142 17.659 1.00 94.56 94 GLU A O 1
ATOM 750 N N . PHE A 1 95 ? -14.061 9.611 15.811 1.00 94.25 95 PHE A N 1
ATOM 751 C CA . PHE A 1 95 ? -15.193 9.649 14.896 1.00 94.25 95 PHE A CA 1
ATOM 752 C C . PHE A 1 95 ? -14.964 8.619 13.800 1.00 94.25 95 PHE A C 1
ATOM 754 O O . PHE A 1 95 ? -13.904 8.595 13.174 1.00 94.25 95 PHE A O 1
ATOM 761 N N . ASP A 1 96 ? -15.959 7.782 13.544 1.00 91.50 96 ASP A N 1
ATOM 762 C CA . ASP A 1 96 ? -15.853 6.708 12.566 1.00 91.50 96 ASP A CA 1
ATOM 763 C C . ASP A 1 96 ? -17.094 6.622 11.679 1.00 91.50 96 ASP A C 1
ATOM 765 O O . ASP A 1 96 ? -18.198 7.003 12.067 1.00 91.50 96 ASP A O 1
ATOM 769 N N . GLY A 1 97 ? -16.899 6.131 10.460 1.00 86.44 97 GLY A N 1
ATOM 770 C CA . GLY A 1 97 ? -17.966 5.918 9.495 1.00 86.44 97 GLY A CA 1
ATOM 771 C C . GLY A 1 97 ? -17.616 4.809 8.516 1.00 86.44 97 GLY A C 1
ATOM 772 O O . GLY A 1 97 ? -16.454 4.588 8.170 1.00 86.44 97 GLY A O 1
ATOM 773 N N . THR A 1 98 ? -18.626 4.081 8.065 1.00 85.50 98 THR A N 1
ATOM 774 C CA . THR A 1 98 ? -18.518 3.078 7.004 1.00 85.50 98 THR A CA 1
ATOM 775 C C . THR A 1 98 ? -19.661 3.307 6.031 1.00 85.50 98 THR A C 1
ATOM 777 O O . THR A 1 98 ? -20.796 3.502 6.461 1.00 85.50 98 THR A O 1
ATOM 780 N N . ALA A 1 99 ? -19.359 3.324 4.734 1.00 83.25 99 ALA A N 1
ATOM 781 C CA . ALA A 1 99 ? -20.366 3.545 3.705 1.00 83.25 99 ALA A CA 1
ATOM 782 C C . ALA A 1 99 ? -21.440 2.451 3.720 1.00 83.25 99 ALA A C 1
ATOM 784 O O . ALA A 1 99 ? -21.175 1.329 4.155 1.00 83.25 99 ALA A O 1
ATOM 785 N N . ASP A 1 100 ? -22.615 2.747 3.165 1.00 79.12 100 ASP A N 1
ATOM 786 C CA . ASP A 1 100 ? -23.713 1.781 3.007 1.00 79.12 100 ASP A CA 1
ATOM 787 C C . ASP A 1 100 ? -23.274 0.529 2.216 1.00 79.12 100 ASP A C 1
ATOM 789 O O . ASP A 1 100 ? -23.770 -0.574 2.446 1.00 79.12 100 ASP A O 1
ATOM 793 N N . SER A 1 101 ? -22.283 0.674 1.326 1.00 76.69 101 SER A N 1
ATOM 794 C CA . SER A 1 101 ? -21.658 -0.436 0.593 1.00 76.69 101 SER A CA 1
ATOM 795 C C . SER A 1 101 ? -20.868 -1.400 1.487 1.00 76.69 101 SER A C 1
ATOM 797 O O . SER A 1 101 ? -20.581 -2.528 1.083 1.00 76.69 101 SER A O 1
ATOM 799 N N . GLY A 1 102 ? -20.458 -0.963 2.681 1.00 71.56 102 GLY A N 1
ATOM 800 C CA . GLY A 1 102 ? -19.523 -1.681 3.542 1.00 71.56 102 GLY A CA 1
ATOM 801 C C . GLY A 1 102 ? -18.098 -1.748 2.981 1.00 71.56 102 GLY A C 1
ATOM 802 O O . GLY A 1 102 ? -17.303 -2.557 3.459 1.00 71.56 102 GLY A O 1
ATOM 803 N N . MET A 1 103 ? -17.760 -0.959 1.956 1.00 73.19 103 MET A N 1
ATOM 804 C CA . MET A 1 103 ? -16.460 -1.019 1.270 1.00 73.19 103 MET A CA 1
ATOM 805 C C . MET A 1 103 ? -15.579 0.196 1.557 1.00 73.19 103 MET A C 1
ATOM 807 O O . MET A 1 103 ? -14.372 0.025 1.752 1.00 73.19 103 MET A O 1
ATOM 811 N N . SER A 1 104 ? -16.180 1.381 1.668 1.00 80.69 104 SER A N 1
ATOM 812 C CA . SER A 1 104 ? -15.509 2.594 2.128 1.00 80.69 104 SER A CA 1
ATOM 813 C C . SER A 1 104 ? -15.634 2.769 3.637 1.00 80.69 104 SER A C 1
ATOM 815 O O . SER A 1 104 ? -16.623 2.371 4.257 1.00 80.69 104 SER A O 1
ATOM 817 N N . GLY A 1 105 ? -14.648 3.409 4.252 1.00 80.88 105 GLY A N 1
ATOM 818 C CA . GLY A 1 105 ? -14.732 3.788 5.652 1.00 80.88 105 GLY A CA 1
ATOM 819 C C . GLY A 1 105 ? -13.713 4.838 6.040 1.00 80.88 105 GLY A C 1
ATOM 820 O O . GLY A 1 105 ? -12.681 4.982 5.394 1.00 80.88 105 GLY A O 1
ATOM 821 N N . ILE A 1 106 ? -14.017 5.545 7.118 1.00 83.62 106 ILE A N 1
ATOM 822 C CA . ILE A 1 106 ? -13.248 6.666 7.637 1.00 83.62 106 ILE A CA 1
ATOM 823 C C . ILE A 1 106 ? -13.121 6.542 9.158 1.00 83.62 106 ILE A C 1
ATOM 825 O O . ILE A 1 106 ? -14.047 6.072 9.821 1.00 83.62 106 ILE A O 1
ATOM 829 N N . ILE A 1 107 ? -11.965 6.915 9.696 1.00 86.00 107 ILE A N 1
ATOM 830 C CA . ILE A 1 107 ? -11.682 7.039 11.126 1.00 86.00 107 ILE A CA 1
ATOM 831 C C . ILE A 1 107 ? -10.858 8.313 11.304 1.00 86.00 107 ILE A C 1
ATOM 833 O O . ILE A 1 107 ? -9.816 8.467 10.663 1.00 86.00 107 ILE A O 1
ATOM 837 N N . LEU A 1 108 ? -11.334 9.218 12.155 1.00 90.31 108 LEU A N 1
ATOM 838 C CA . LEU A 1 108 ? -10.596 10.388 12.617 1.00 90.31 108 LEU A CA 1
ATOM 839 C C . LEU A 1 108 ? -10.514 10.346 14.131 1.00 90.31 108 LEU A C 1
ATOM 841 O O . LEU A 1 108 ? -11.544 10.315 14.803 1.00 90.31 108 LEU A O 1
ATOM 845 N N . ALA A 1 109 ? -9.301 10.395 14.663 1.00 90.56 109 ALA A N 1
ATOM 846 C CA . ALA A 1 109 ? -9.085 10.410 16.095 1.00 90.56 109 ALA A CA 1
ATOM 847 C C . ALA A 1 109 ? -8.216 11.599 16.505 1.00 90.56 109 ALA A C 1
ATOM 849 O O . ALA A 1 109 ? -7.091 11.743 16.033 1.00 90.56 109 ALA A O 1
ATOM 850 N N . PHE A 1 110 ? -8.745 12.449 17.380 1.00 94.81 110 PHE A N 1
ATOM 851 C CA . PHE A 1 110 ? -8.078 13.641 17.895 1.00 94.81 110 PHE A CA 1
ATOM 852 C C . PHE A 1 110 ? -7.540 13.344 19.285 1.00 94.81 110 PHE A C 1
ATOM 854 O O . PHE A 1 110 ? -8.329 13.122 20.203 1.00 94.81 110 PHE A O 1
ATOM 861 N N . SER A 1 111 ? -6.222 13.358 19.454 1.00 92.00 111 SER A N 1
ATOM 862 C CA . SER A 1 111 ? -5.572 12.928 20.689 1.00 92.00 111 SER A CA 1
ATOM 863 C C . SER A 1 111 ? -4.779 14.050 21.349 1.00 92.00 111 SER A C 1
ATOM 865 O O . SER A 1 111 ? -4.105 14.858 20.695 1.00 92.00 111 SER A O 1
ATOM 867 N N . ARG A 1 112 ? -4.833 14.043 22.680 1.00 92.69 112 ARG A N 1
ATOM 868 C CA . ARG A 1 112 ? -3.903 14.708 23.596 1.00 92.69 112 ARG A CA 1
ATOM 869 C C . ARG A 1 112 ? -3.199 13.605 24.377 1.00 92.69 112 ARG A C 1
ATOM 871 O O . ARG A 1 112 ? -3.770 13.058 25.315 1.00 92.69 112 ARG A O 1
ATOM 878 N N . ASP A 1 113 ? -2.015 13.217 23.920 1.00 86.69 113 ASP A N 1
ATOM 879 C CA . ASP A 1 113 ? -1.310 12.007 24.340 1.00 86.69 113 ASP A CA 1
ATOM 880 C C . ASP A 1 113 ? 0.214 12.188 24.259 1.00 86.69 113 ASP A C 1
ATOM 882 O O . ASP A 1 113 ? 0.795 12.255 23.175 1.00 86.69 113 ASP A O 1
ATOM 886 N N . ALA A 1 114 ? 0.875 12.217 25.417 1.00 80.62 114 ALA A N 1
ATOM 887 C CA . ALA A 1 114 ? 2.330 12.308 25.519 1.00 80.62 114 ALA A CA 1
ATOM 888 C C . ALA A 1 114 ? 3.042 10.942 25.506 1.00 80.62 114 ALA A C 1
ATOM 890 O O . ALA A 1 114 ? 4.270 10.893 25.616 1.00 80.62 114 ALA A O 1
ATOM 891 N N . SER A 1 115 ? 2.323 9.824 25.346 1.00 69.88 115 SER A N 1
ATOM 892 C CA . SER A 1 115 ? 2.910 8.474 25.376 1.00 69.88 115 SER A CA 1
ATOM 893 C C . SER A 1 115 ? 3.995 8.275 24.315 1.00 69.88 115 SER A C 1
ATOM 895 O O . SER A 1 115 ? 4.885 7.449 24.499 1.00 69.88 115 SER A O 1
ATOM 897 N N . TYR A 1 116 ? 3.947 9.048 23.227 1.00 64.19 116 TYR A N 1
ATOM 898 C CA . TYR A 1 116 ? 4.910 9.034 22.121 1.00 64.19 116 TYR A CA 1
ATOM 899 C C . TYR A 1 116 ? 5.833 10.259 22.116 1.00 64.19 116 TYR A C 1
ATOM 901 O O . TYR A 1 116 ? 6.495 10.528 21.118 1.00 64.19 116 TYR A O 1
ATOM 909 N N . HIS A 1 117 ? 5.910 11.009 23.218 1.00 65.56 117 HIS A N 1
ATOM 910 C CA . HIS A 1 117 ? 6.746 12.204 23.301 1.00 65.56 117 HIS A CA 1
ATOM 911 C C . HIS A 1 117 ? 8.249 11.909 23.196 1.00 65.56 117 HIS A C 1
ATOM 913 O O . HIS A 1 117 ? 8.987 12.743 22.679 1.00 65.56 117 HIS A O 1
ATOM 919 N N . PHE A 1 118 ? 8.713 10.721 23.627 1.00 54.91 118 PHE A N 1
ATOM 920 C CA . PHE A 1 118 ? 10.132 10.278 23.725 1.00 54.91 118 PHE A CA 1
ATOM 921 C C . PHE A 1 118 ? 10.925 10.223 22.403 1.00 54.91 118 PHE A C 1
ATOM 923 O O . PHE A 1 118 ? 12.005 9.658 22.268 1.00 54.91 118 PHE A O 1
ATOM 930 N N . PHE A 1 119 ? 10.316 10.786 21.399 1.00 53.88 119 PHE A N 1
ATOM 931 C CA . PHE A 1 119 ? 10.352 10.437 20.019 1.00 53.88 119 PHE A CA 1
ATOM 932 C C . PHE A 1 119 ? 10.336 11.802 19.251 1.00 53.88 119 PHE A C 1
ATOM 934 O O . PHE A 1 119 ? 10.771 11.900 18.114 1.00 53.88 119 PHE A O 1
ATOM 941 N N . GLY A 1 120 ? 9.980 12.909 19.924 1.00 57.91 120 GLY A N 1
ATOM 942 C CA . GLY A 1 120 ? 10.282 14.277 19.499 1.00 57.91 120 GLY A CA 1
ATOM 943 C C . GLY A 1 120 ? 9.193 14.957 18.677 1.00 57.91 120 GLY A C 1
ATOM 944 O O . GLY A 1 120 ? 9.368 16.112 18.311 1.00 57.91 120 GLY A O 1
ATOM 945 N N . GLN A 1 121 ? 8.070 14.284 18.407 1.00 70.50 121 GLN A N 1
ATOM 946 C CA . GLN A 1 121 ? 7.006 14.825 17.549 1.00 70.50 121 GLN A CA 1
ATOM 947 C C . GLN A 1 121 ? 5.894 15.576 18.298 1.00 70.50 121 GLN A C 1
ATOM 949 O O . GLN A 1 121 ? 5.074 16.232 17.670 1.00 70.50 121 GLN A O 1
ATOM 954 N N . GLY A 1 122 ? 5.897 15.550 19.633 1.00 82.25 122 GLY A N 1
ATOM 955 C CA . GLY A 1 122 ? 4.923 16.259 20.467 1.00 82.25 122 GLY A CA 1
ATOM 956 C C . GLY A 1 122 ? 3.742 15.397 20.925 1.00 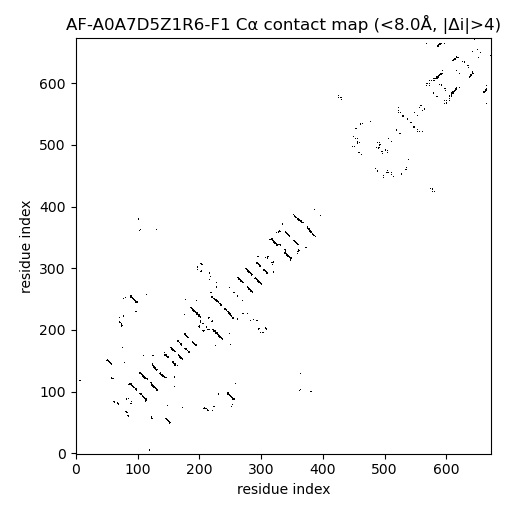82.25 122 GLY A C 1
ATOM 957 O O . GLY A 1 122 ? 3.677 14.201 20.649 1.00 82.25 122 GLY A O 1
ATOM 958 N N . ASN A 1 123 ? 2.827 16.009 21.679 1.00 87.31 123 ASN A N 1
ATOM 959 C CA . ASN A 1 123 ? 1.766 15.328 22.434 1.00 87.31 123 ASN A CA 1
ATOM 960 C C . ASN A 1 123 ? 0.376 15.459 21.785 1.00 87.31 123 ASN A C 1
ATOM 962 O O . ASN A 1 123 ? -0.623 15.044 22.367 1.00 87.31 123 ASN A O 1
ATOM 966 N N . LEU A 1 124 ? 0.277 16.108 20.624 1.00 90.50 124 LEU A N 1
ATOM 967 C CA . LEU A 1 124 ? -0.990 16.408 19.960 1.00 90.50 124 LEU A CA 1
ATOM 968 C C . LEU A 1 124 ? -1.020 15.690 18.620 1.00 90.50 124 LEU A C 1
ATOM 970 O O . LEU A 1 124 ? -0.221 16.007 17.742 1.00 90.50 124 LEU A O 1
ATOM 974 N N . ARG A 1 125 ? -1.936 14.734 18.470 1.00 88.94 125 ARG A N 1
ATOM 975 C CA . ARG A 1 125 ? -1.971 13.833 17.317 1.00 88.94 125 ARG A CA 1
ATOM 976 C C . ARG A 1 125 ? -3.355 13.804 16.693 1.00 88.94 125 ARG A C 1
ATOM 978 O O . ARG A 1 125 ? -4.344 13.758 17.420 1.00 88.94 125 ARG A O 1
ATOM 985 N N . VAL A 1 126 ? -3.416 13.797 15.367 1.00 89.00 126 VAL A N 1
ATOM 986 C CA . VAL A 1 126 ? -4.623 13.420 14.630 1.00 89.00 126 VAL A CA 1
ATOM 987 C C . VAL A 1 126 ? -4.322 12.176 13.808 1.00 89.00 126 VAL A C 1
ATOM 989 O O . VAL A 1 126 ? -3.420 12.167 12.970 1.00 89.00 126 VAL A O 1
ATOM 992 N N . GLU A 1 127 ? -5.069 11.111 14.076 1.00 85.75 127 GLU A N 1
ATOM 993 C CA . GLU A 1 127 ? -5.036 9.878 13.297 1.00 85.75 127 GLU A CA 1
ATOM 994 C C . GLU A 1 127 ? -6.147 9.944 12.261 1.00 85.75 127 GLU A C 1
ATOM 996 O O . GLU A 1 127 ? -7.325 9.943 12.613 1.00 85.75 127 GLU A O 1
ATOM 1001 N N . PHE A 1 128 ? -5.775 10.009 10.988 1.00 84.94 128 PHE A N 1
ATOM 1002 C CA . PHE A 1 128 ? -6.708 9.996 9.875 1.00 84.94 128 PHE A CA 1
ATOM 1003 C C . PHE A 1 128 ? -6.506 8.716 9.078 1.00 84.94 128 PHE A C 1
ATOM 1005 O O . PHE A 1 128 ? -5.424 8.445 8.547 1.00 84.94 128 PHE A O 1
ATOM 1012 N N . TYR A 1 129 ? -7.566 7.932 8.952 1.00 81.62 129 TYR A N 1
ATOM 1013 C CA . TYR A 1 129 ? -7.584 6.760 8.100 1.00 81.62 129 TYR A CA 1
ATOM 1014 C C . TYR A 1 129 ? -8.850 6.761 7.254 1.00 81.62 129 TYR A C 1
ATOM 1016 O O . TYR A 1 129 ? -9.956 6.833 7.778 1.00 81.62 129 TYR A O 1
ATOM 1024 N N . MET A 1 130 ? -8.697 6.615 5.944 1.00 83.12 130 MET A N 1
ATOM 1025 C CA . MET A 1 130 ? -9.803 6.481 5.011 1.00 83.12 130 MET A CA 1
ATOM 1026 C C . MET A 1 130 ? -9.472 5.427 3.961 1.00 83.12 130 MET A C 1
ATOM 1028 O O . MET A 1 130 ? -8.364 5.396 3.430 1.00 83.12 130 MET A O 1
ATOM 1032 N N . ILE A 1 131 ? -10.442 4.575 3.652 1.00 79.44 131 ILE A N 1
ATOM 1033 C CA . ILE A 1 131 ? -10.392 3.614 2.552 1.00 79.44 131 ILE A CA 1
ATOM 1034 C C . ILE A 1 131 ? -11.614 3.807 1.673 1.00 79.44 131 ILE A C 1
ATOM 1036 O O . ILE A 1 131 ? -12.711 4.024 2.189 1.00 79.44 131 ILE A O 1
ATOM 1040 N N . LEU A 1 132 ? -11.411 3.732 0.365 1.00 82.56 132 LEU A N 1
ATOM 1041 C CA . LEU A 1 132 ? -12.444 3.945 -0.639 1.00 82.56 132 LEU A CA 1
ATOM 1042 C C . LEU A 1 132 ? -12.859 2.636 -1.309 1.00 82.56 132 LEU A C 1
ATOM 1044 O O . LEU A 1 132 ? -12.172 1.613 -1.204 1.00 82.56 132 LEU A O 1
ATOM 1048 N N . ASP A 1 133 ? -13.977 2.675 -2.029 1.00 76.81 133 ASP A N 1
ATOM 1049 C CA . ASP A 1 133 ? -14.536 1.509 -2.717 1.00 76.81 133 ASP A CA 1
ATOM 1050 C C . ASP A 1 133 ? -13.542 0.916 -3.733 1.00 76.81 133 ASP A C 1
ATOM 1052 O O . ASP A 1 133 ? -13.356 -0.303 -3.769 1.00 76.81 133 ASP A O 1
ATOM 1056 N N . ASP A 1 134 ? -12.810 1.760 -4.466 1.00 78.69 134 ASP A N 1
ATOM 1057 C CA . ASP A 1 134 ? -11.751 1.354 -5.407 1.00 78.69 134 ASP A CA 1
ATOM 1058 C C . ASP A 1 134 ? -10.494 0.778 -4.717 1.00 78.69 134 ASP A C 1
ATOM 1060 O O . ASP A 1 134 ? -9.654 0.140 -5.352 1.00 78.69 134 ASP A O 1
ATOM 1064 N N . GLY A 1 135 ? -10.389 0.934 -3.395 1.00 76.06 135 GLY A N 1
ATOM 1065 C CA . GLY A 1 135 ? -9.254 0.517 -2.585 1.00 76.06 135 GLY A CA 1
ATOM 1066 C C . GLY A 1 135 ? -8.166 1.538 -2.359 1.00 76.06 135 GLY A C 1
ATOM 1067 O O . GLY A 1 135 ? -7.178 1.198 -1.709 1.00 76.06 135 GLY A O 1
ATOM 1068 N N . THR A 1 136 ? -8.355 2.765 -2.821 1.00 80.19 136 THR A N 1
ATOM 1069 C CA . THR A 1 136 ? -7.506 3.891 -2.457 1.00 80.19 136 THR A CA 1
ATOM 1070 C C . THR A 1 136 ? -7.536 4.074 -0.941 1.00 80.19 136 THR A C 1
ATOM 1072 O O . THR A 1 136 ? -8.604 4.103 -0.324 1.00 80.19 136 THR A O 1
ATOM 1075 N N . ILE A 1 137 ? -6.354 4.179 -0.333 1.00 79.06 137 ILE A N 1
ATOM 1076 C CA . ILE A 1 137 ? -6.184 4.383 1.107 1.00 79.06 137 ILE A CA 1
ATOM 1077 C C . ILE A 1 137 ? -5.504 5.729 1.333 1.00 79.06 137 ILE A C 1
ATOM 1079 O O . ILE A 1 137 ? -4.409 5.972 0.826 1.00 79.06 137 ILE A O 1
ATOM 1083 N N . THR A 1 138 ? -6.113 6.563 2.169 1.00 80.06 138 THR A N 1
ATOM 1084 C CA . THR A 1 138 ? -5.494 7.768 2.722 1.00 80.06 138 THR A CA 1
ATOM 1085 C C . THR A 1 138 ? -5.218 7.521 4.197 1.00 80.06 138 THR A C 1
ATOM 1087 O O . THR A 1 138 ? -6.136 7.272 4.975 1.00 80.06 138 THR A O 1
ATOM 1090 N N . ARG A 1 139 ? -3.944 7.574 4.588 1.00 79.81 139 ARG A N 1
ATOM 1091 C CA . ARG A 1 139 ? -3.515 7.429 5.981 1.00 79.81 139 ARG A CA 1
ATOM 1092 C C . ARG A 1 139 ? -2.582 8.572 6.347 1.00 79.81 139 ARG A C 1
ATOM 1094 O O . ARG A 1 139 ? -1.495 8.677 5.776 1.00 79.81 139 ARG A O 1
ATOM 1101 N N . GLU A 1 140 ? -2.991 9.379 7.313 1.00 81.88 140 GLU A N 1
ATOM 1102 C CA . GLU A 1 140 ? -2.219 10.503 7.839 1.00 81.88 140 GLU A CA 1
ATOM 1103 C C . GLU A 1 140 ? -2.114 10.352 9.361 1.00 81.88 140 GLU A C 1
ATOM 1105 O O . GLU A 1 140 ? -3.065 9.961 10.039 1.00 81.88 140 GLU A O 1
ATOM 1110 N N . LEU A 1 141 ? -0.908 10.569 9.876 1.00 84.19 141 LEU A N 1
ATOM 1111 C CA . LEU A 1 141 ? -0.614 10.597 11.301 1.00 84.19 141 LEU A CA 1
ATOM 1112 C C . LEU A 1 141 ? 0.078 11.924 11.552 1.00 84.19 141 LEU A C 1
ATOM 1114 O O . LEU A 1 141 ? 1.299 12.019 11.420 1.00 84.19 141 LEU A O 1
ATOM 1118 N N . ASP A 1 142 ? -0.718 12.944 11.837 1.00 86.38 142 ASP A N 1
ATOM 1119 C CA . ASP A 1 142 ? -0.210 14.300 11.949 1.00 86.38 142 ASP A CA 1
ATOM 1120 C C . ASP A 1 142 ? 0.037 14.653 13.406 1.00 86.38 142 ASP A C 1
ATOM 1122 O O . ASP A 1 142 ? -0.781 14.364 14.283 1.00 86.38 142 ASP A O 1
ATOM 1126 N N . PHE A 1 143 ? 1.161 15.325 13.640 1.00 87.38 143 PHE A N 1
ATOM 1127 C CA . PHE A 1 143 ? 1.491 15.947 14.912 1.00 87.38 143 PHE A CA 1
ATOM 1128 C C . PHE A 1 143 ? 1.325 17.461 14.781 1.00 87.38 143 PHE A C 1
ATOM 1130 O O . PHE A 1 143 ? 1.905 18.082 13.889 1.00 87.38 143 PHE A O 1
ATOM 1137 N N . LEU A 1 144 ? 0.477 18.047 15.629 1.00 89.00 144 LEU A N 1
ATOM 1138 C CA . LEU A 1 144 ? 0.014 19.430 15.487 1.00 89.00 144 LEU A CA 1
ATOM 1139 C C . LEU A 1 144 ? 0.614 20.325 16.571 1.00 89.00 144 LEU A C 1
ATOM 1141 O O . LEU A 1 144 ? 0.891 19.884 17.683 1.00 89.00 144 LEU A O 1
ATOM 1145 N N . GLU A 1 145 ? 0.789 21.606 16.253 1.00 87.62 145 GLU A N 1
ATOM 1146 C CA . GLU A 1 145 ? 1.425 22.584 17.141 1.00 87.62 145 GLU A CA 1
ATOM 1147 C C . GLU A 1 145 ? 0.526 22.960 18.324 1.00 87.62 145 GLU A C 1
ATOM 1149 O O . GLU A 1 145 ? 1.016 23.206 19.431 1.00 87.62 145 GLU A O 1
ATOM 1154 N N . GLN A 1 146 ? -0.787 23.023 18.090 1.00 88.88 146 GLN A N 1
ATOM 1155 C CA . GLN A 1 146 ? -1.769 23.506 19.052 1.00 88.88 146 GLN A CA 1
ATOM 1156 C C . GLN A 1 146 ? -3.061 22.684 19.009 1.00 88.88 146 GLN A C 1
ATOM 1158 O O . GLN A 1 146 ? -3.505 22.216 17.960 1.00 88.88 146 GLN A O 1
ATOM 1163 N N . SER A 1 147 ? -3.677 22.538 20.183 1.00 93.31 147 SER A N 1
ATOM 1164 C CA . SER A 1 147 ? -5.010 21.975 20.375 1.00 93.31 147 SER A CA 1
ATOM 1165 C C . SER A 1 147 ? -5.832 22.922 21.239 1.00 93.31 147 SER A C 1
ATOM 1167 O O . SER A 1 147 ? -5.397 23.342 22.311 1.00 93.31 147 SER A O 1
ATOM 1169 N N . THR A 1 148 ? -7.047 23.233 20.802 1.00 90.88 148 THR A N 1
ATOM 1170 C CA . THR A 1 148 ? -8.007 24.058 21.536 1.00 90.88 148 THR A CA 1
ATOM 1171 C C . THR A 1 148 ? -9.358 23.359 21.568 1.00 90.88 148 THR A C 1
ATOM 1173 O O . THR A 1 148 ? -9.927 23.071 20.521 1.00 90.88 148 THR A O 1
ATOM 1176 N N . VAL A 1 149 ? -9.887 23.114 22.766 1.00 93.06 149 VAL A N 1
ATOM 1177 C CA . VAL A 1 149 ? -11.248 22.606 22.973 1.00 93.06 149 VAL A CA 1
ATOM 1178 C C . VAL A 1 149 ? -12.057 23.677 23.691 1.00 93.06 149 VAL A C 1
ATOM 1180 O O . VAL A 1 149 ? -11.654 24.169 24.746 1.00 93.06 149 VAL A O 1
ATOM 1183 N N . ILE A 1 150 ? -13.174 24.072 23.092 1.00 90.25 150 ILE A N 1
ATOM 1184 C CA . ILE A 1 150 ? -14.048 25.152 23.544 1.00 90.25 150 ILE A CA 1
ATOM 1185 C C . ILE A 1 150 ? -15.393 24.536 23.901 1.00 90.25 150 ILE A C 1
ATOM 1187 O O . ILE A 1 150 ? -16.087 24.010 23.035 1.00 90.25 150 ILE A O 1
ATOM 1191 N N . THR A 1 151 ? -15.760 24.626 25.172 1.00 90.62 151 THR A N 1
ATOM 1192 C CA . THR A 1 151 ? -17.034 24.154 25.710 1.00 90.62 151 THR A CA 1
ATOM 1193 C C . THR A 1 151 ? -17.931 25.361 25.950 1.00 90.62 151 THR A C 1
ATOM 1195 O O . THR A 1 151 ? -17.731 26.101 26.914 1.00 90.62 151 THR A O 1
ATOM 1198 N N . CYS A 1 152 ? -18.911 25.568 25.078 1.00 86.94 152 CYS A N 1
ATOM 1199 C CA . CYS A 1 152 ? -19.921 26.617 25.190 1.00 86.94 152 CYS A CA 1
ATOM 1200 C C . CYS A 1 152 ? -21.271 26.045 25.671 1.00 86.94 152 CYS A C 1
ATOM 1202 O O . CYS A 1 152 ? -21.417 24.840 25.898 1.00 86.94 152 CYS A O 1
ATOM 1204 N N . GLN A 1 153 ? -22.270 26.917 25.855 1.00 85.00 153 GLN A N 1
ATOM 1205 C CA . GLN A 1 153 ? -23.623 26.517 26.276 1.00 85.00 153 GLN A CA 1
ATOM 1206 C C . GLN A 1 153 ? -24.384 25.708 25.217 1.00 85.00 153 GLN A C 1
ATOM 1208 O O . GLN A 1 153 ? -25.297 24.963 25.557 1.00 85.00 153 GLN A O 1
ATOM 1213 N N . ASP A 1 154 ? -24.029 25.865 23.947 1.00 86.25 154 ASP A N 1
ATOM 1214 C CA . ASP A 1 154 ? -24.692 25.283 22.783 1.00 86.25 154 ASP A CA 1
ATOM 1215 C C . ASP A 1 154 ? -23.923 24.083 22.213 1.00 86.25 154 ASP A C 1
ATOM 1217 O O . ASP A 1 154 ? -24.530 23.090 21.804 1.00 86.25 154 ASP A O 1
ATOM 1221 N N . SER A 1 155 ? -22.588 24.141 22.218 1.00 91.75 155 SER A N 1
ATOM 1222 C CA . SER A 1 155 ? -21.736 23.130 21.593 1.00 91.75 155 SER A CA 1
ATOM 1223 C C . SER A 1 155 ? -20.354 22.995 22.236 1.00 91.75 155 SER A C 1
ATOM 1225 O O . SER A 1 155 ? -19.886 23.863 22.976 1.00 91.75 155 SER A O 1
ATOM 1227 N N . VAL A 1 156 ? -19.692 21.878 21.938 1.00 94.38 156 VAL A N 1
ATOM 1228 C CA . VAL A 1 156 ? -18.269 21.646 22.183 1.00 94.38 156 VAL A CA 1
ATOM 1229 C C . VAL A 1 156 ? -17.553 21.603 20.840 1.00 94.38 156 VAL A C 1
ATOM 1231 O O . VAL A 1 156 ? -17.966 20.879 19.936 1.00 94.38 156 VAL A O 1
ATOM 1234 N N . THR A 1 157 ? -16.499 22.403 20.697 1.00 95.50 157 THR A N 1
ATOM 1235 C CA . THR A 1 157 ? -15.704 22.515 19.468 1.00 95.50 157 THR A CA 1
ATOM 1236 C C . THR A 1 157 ? -14.248 22.195 19.771 1.00 95.50 157 THR A C 1
ATOM 1238 O O . THR A 1 157 ? -13.648 22.836 20.632 1.00 95.50 157 THR A O 1
ATOM 1241 N N . GLY A 1 158 ? -13.673 21.231 19.061 1.00 94.25 158 GLY A N 1
ATOM 1242 C CA . GLY A 1 158 ? -12.255 20.893 19.128 1.00 94.25 158 GLY A CA 1
ATOM 1243 C C . GLY A 1 158 ? -11.524 21.322 17.861 1.00 94.25 158 GLY A C 1
ATOM 1244 O O . GLY A 1 158 ? -12.036 21.138 16.761 1.00 94.25 158 GLY A O 1
ATOM 1245 N N . ILE A 1 159 ? -10.334 21.901 18.003 1.00 93.88 159 ILE A N 1
ATOM 1246 C CA . ILE A 1 159 ? -9.496 22.366 16.892 1.00 93.88 159 ILE A CA 1
ATOM 1247 C C . ILE A 1 159 ? -8.055 21.934 17.149 1.00 93.88 159 ILE A C 1
ATOM 1249 O O . ILE A 1 159 ? -7.493 22.251 18.196 1.00 93.88 159 ILE A O 1
ATOM 1253 N N . TRP A 1 160 ? -7.463 21.238 16.182 1.00 94.19 160 TRP A N 1
ATOM 1254 C CA . TRP A 1 160 ? -6.044 20.899 16.129 1.00 94.19 160 TRP A CA 1
ATOM 1255 C C . TRP A 1 160 ? -5.451 21.583 14.902 1.00 94.19 160 TRP A C 1
ATOM 1257 O O . TRP A 1 160 ? -5.946 21.414 13.785 1.00 94.19 160 TRP A O 1
ATOM 1267 N N . ASN A 1 161 ? -4.423 22.400 15.101 1.00 86.44 161 ASN A N 1
ATOM 1268 C CA . ASN A 1 161 ? -3.871 23.234 14.041 1.00 86.44 161 ASN A CA 1
ATOM 1269 C C . ASN A 1 161 ? -2.345 23.342 14.099 1.00 86.44 161 ASN A C 1
ATOM 1271 O O . ASN A 1 161 ? -1.725 23.370 15.162 1.00 86.44 161 ASN A O 1
ATOM 1275 N N . SER A 1 162 ? -1.758 23.435 12.914 1.00 84.00 162 SER A N 1
ATOM 1276 C CA . SER A 1 162 ? -0.371 23.811 12.654 1.00 84.00 162 SER A CA 1
ATOM 1277 C C . SER A 1 162 ? -0.300 24.530 11.306 1.00 84.00 162 SER A C 1
ATOM 1279 O O . SER A 1 162 ? -1.310 24.697 10.609 1.00 84.00 162 SER A O 1
ATOM 1281 N N . THR A 1 163 ? 0.886 24.981 10.912 1.00 81.44 163 THR A N 1
ATOM 1282 C CA . THR A 1 163 ? 1.061 25.617 9.602 1.00 81.44 163 THR A CA 1
ATOM 1283 C C . THR A 1 163 ? 0.666 24.652 8.471 1.00 81.44 163 THR A C 1
ATOM 1285 O O . THR A 1 163 ? 1.274 23.602 8.277 1.00 81.44 163 THR A O 1
ATOM 1288 N N . GLY A 1 164 ? -0.382 25.002 7.716 1.00 79.25 164 GLY A N 1
ATOM 1289 C CA . GLY A 1 164 ? -0.868 24.224 6.568 1.00 79.25 164 GLY A CA 1
ATOM 1290 C C . GLY A 1 164 ? -1.745 23.006 6.894 1.00 79.25 164 GLY A C 1
ATOM 1291 O O . GLY A 1 164 ? -2.261 22.401 5.958 1.00 79.25 164 GLY A O 1
ATOM 1292 N N . HIS A 1 165 ? -1.957 22.673 8.173 1.00 88.69 165 HIS A N 1
ATOM 1293 C CA . HIS A 1 165 ? -2.829 21.571 8.597 1.00 88.69 165 HIS A CA 1
ATOM 1294 C C . HIS A 1 165 ? -3.851 22.069 9.617 1.00 88.69 165 HIS A C 1
ATOM 1296 O O . HIS A 1 165 ? -3.509 22.668 10.639 1.00 88.69 165 HIS A O 1
ATOM 1302 N N . THR A 1 166 ? -5.128 21.806 9.357 1.00 91.44 166 THR A N 1
ATOM 1303 C CA . THR A 1 166 ? -6.192 22.061 10.324 1.00 91.44 166 THR A CA 1
ATOM 1304 C C . THR A 1 166 ? -7.184 20.917 10.337 1.00 91.44 166 THR A C 1
ATOM 1306 O O . THR A 1 166 ? -7.629 20.443 9.294 1.00 91.44 166 THR A O 1
ATOM 1309 N N . TYR A 1 167 ? -7.536 20.506 11.543 1.00 95.00 167 TYR A N 1
ATOM 1310 C CA . TYR A 1 167 ? -8.553 19.519 11.828 1.00 95.00 167 TYR A CA 1
ATOM 1311 C C . TYR A 1 167 ? -9.465 20.082 12.906 1.00 95.00 167 TYR A C 1
ATOM 1313 O O . TYR A 1 167 ? -9.011 20.788 13.812 1.00 95.00 167 TYR A O 1
ATOM 1321 N N . GLY A 1 168 ? -10.742 19.747 12.857 1.00 94.94 168 GLY A N 1
ATOM 1322 C CA . GLY A 1 168 ? -11.627 20.096 13.949 1.00 94.94 168 GLY A CA 1
ATOM 1323 C C . GLY A 1 168 ? -12.925 19.331 13.939 1.00 94.94 168 GLY A C 1
ATOM 1324 O O . GLY A 1 168 ? -13.267 18.652 12.972 1.00 94.94 168 GLY A O 1
ATOM 1325 N N . PHE A 1 169 ? -13.634 19.451 15.048 1.00 96.69 169 PHE A N 1
ATOM 1326 C CA . PHE A 1 169 ? -14.968 18.917 15.211 1.00 96.69 169 PHE A CA 1
ATOM 1327 C C . PHE A 1 169 ? -15.851 19.885 15.992 1.00 96.69 169 PHE A C 1
ATOM 1329 O O . PHE A 1 169 ? -15.370 20.743 16.734 1.00 96.69 169 PHE A O 1
ATOM 1336 N N . GLN A 1 170 ? -17.159 19.717 15.844 1.00 96.12 170 GLN A N 1
ATOM 1337 C CA . GLN A 1 170 ? -18.177 20.398 16.624 1.00 96.12 170 GLN A CA 1
ATOM 1338 C C . GLN A 1 170 ? -19.328 19.436 16.921 1.00 96.12 170 GLN A C 1
ATOM 1340 O O . GLN A 1 170 ? -19.895 18.825 16.011 1.00 96.12 170 GLN A O 1
ATOM 1345 N N . VAL A 1 171 ? -19.693 19.345 18.196 1.00 96.44 171 VAL A N 1
ATOM 1346 C CA . VAL A 1 171 ? -20.786 18.509 18.703 1.00 96.44 171 VAL A CA 1
ATOM 1347 C C . VAL A 1 171 ? -21.701 19.392 19.565 1.00 96.44 171 VAL A C 1
ATOM 1349 O O . VAL A 1 171 ? -21.213 20.035 20.497 1.00 96.44 171 VAL A O 1
ATOM 1352 N N . PRO A 1 172 ? -23.013 19.500 19.281 1.00 93.69 172 PRO A N 1
ATOM 1353 C CA . PRO A 1 172 ? -23.941 20.230 20.135 1.00 93.69 172 PRO A CA 1
ATOM 1354 C C . PRO A 1 172 ? -24.089 19.535 21.494 1.00 93.69 172 PRO A C 1
ATOM 1356 O O . PRO A 1 172 ? -23.887 18.330 21.617 1.00 93.69 172 PRO A O 1
ATOM 1359 N N . ARG A 1 173 ? -24.517 20.272 22.521 1.00 89.12 173 ARG A N 1
ATOM 1360 C CA . ARG A 1 173 ? -24.640 19.757 23.901 1.00 89.12 173 ARG A CA 1
ATOM 1361 C C . ARG A 1 173 ? -25.603 18.579 24.077 1.00 89.12 173 ARG A C 1
ATOM 1363 O O . ARG A 1 173 ? -25.520 17.856 25.062 1.00 89.12 173 ARG A O 1
ATOM 1370 N N . ASN A 1 174 ? -26.538 18.395 23.150 1.00 91.06 174 ASN A N 1
ATOM 1371 C CA . ASN A 1 174 ? -27.438 17.241 23.150 1.00 91.06 174 ASN A CA 1
ATOM 1372 C C . ASN A 1 174 ? -26.863 16.025 22.402 1.00 91.06 174 ASN A C 1
ATOM 1374 O O . ASN A 1 174 ? -27.533 15.002 22.341 1.00 91.06 174 ASN A O 1
ATOM 1378 N N . MET A 1 175 ? -25.674 16.152 21.798 1.00 95.56 175 MET A N 1
ATOM 1379 C CA . MET A 1 175 ? -24.986 15.113 21.021 1.00 95.56 175 MET A CA 1
ATOM 1380 C C . MET A 1 175 ? -25.847 14.513 19.894 1.00 95.56 175 MET A C 1
ATOM 1382 O O . MET A 1 175 ? -25.609 13.406 19.431 1.00 95.56 175 MET A O 1
ATOM 1386 N N . SER A 1 176 ? -26.835 15.274 19.404 1.00 93.75 176 SER A N 1
ATOM 1387 C CA . SER A 1 176 ? -27.729 14.848 18.314 1.00 93.75 176 SER A CA 1
ATOM 1388 C C . SER A 1 176 ? -27.021 14.693 16.970 1.00 93.75 176 SER A C 1
ATOM 1390 O O . SER A 1 176 ? -27.537 14.033 16.076 1.00 93.75 176 SER A O 1
ATOM 1392 N N . ARG A 1 177 ? -25.846 15.306 16.815 1.00 95.00 177 ARG A N 1
ATOM 1393 C CA . ARG A 1 177 ? -25.030 15.220 15.608 1.00 95.00 177 ARG A CA 1
ATOM 1394 C C . ARG A 1 177 ? -23.563 15.463 15.928 1.00 95.00 177 ARG A C 1
ATOM 1396 O O . ARG A 1 177 ? -23.255 16.102 16.926 1.00 95.00 177 ARG A O 1
ATOM 1403 N N . ALA A 1 178 ? -22.665 15.058 15.049 1.00 95.69 178 ALA A N 1
ATOM 1404 C CA . ALA A 1 178 ? -21.270 15.472 15.070 1.00 95.69 178 ALA A CA 1
ATOM 1405 C C . ALA A 1 178 ? -20.882 16.020 13.702 1.00 95.69 178 ALA A C 1
ATOM 1407 O O . ALA A 1 178 ? -21.319 15.513 12.670 1.00 95.69 178 ALA A O 1
ATOM 1408 N N . ARG A 1 179 ? -20.056 17.061 13.690 1.00 94.00 179 ARG A N 1
ATOM 1409 C CA . ARG A 1 179 ? -19.425 17.584 12.479 1.00 94.00 179 ARG A CA 1
ATOM 1410 C C . ARG A 1 179 ? -17.930 17.539 12.666 1.00 94.00 179 ARG A C 1
ATOM 1412 O O . ARG A 1 179 ? -17.443 17.953 13.708 1.00 94.00 179 ARG A O 1
ATOM 1419 N N . VAL A 1 180 ? -17.223 17.083 11.651 1.00 96.12 180 VAL A N 1
ATOM 1420 C CA . VAL A 1 180 ? -15.772 16.968 11.620 1.00 96.12 180 VAL A CA 1
ATOM 1421 C C . VAL A 1 180 ? -15.295 17.539 10.292 1.00 96.12 180 VAL A C 1
ATOM 1423 O O . VAL A 1 180 ? -15.921 17.318 9.257 1.00 96.12 180 VAL A O 1
ATOM 1426 N N . TRP A 1 181 ? -14.208 18.296 10.304 1.00 95.00 181 TRP A N 1
ATOM 1427 C CA . TRP A 1 181 ? -13.612 18.869 9.104 1.00 95.00 181 TRP A CA 1
ATOM 1428 C C . TRP A 1 181 ? -12.098 18.761 9.157 1.00 95.00 181 TRP A C 1
ATOM 1430 O O . TRP A 1 181 ? -11.487 18.717 10.228 1.00 95.00 181 TRP A O 1
ATOM 1440 N N . TRP A 1 182 ? -11.490 18.757 7.978 1.00 93.75 182 TRP A N 1
ATOM 1441 C CA . TRP A 1 182 ? -10.046 18.816 7.845 1.00 93.75 182 TRP A CA 1
ATOM 1442 C C . TRP A 1 182 ? -9.630 19.538 6.571 1.00 93.75 182 TRP A C 1
A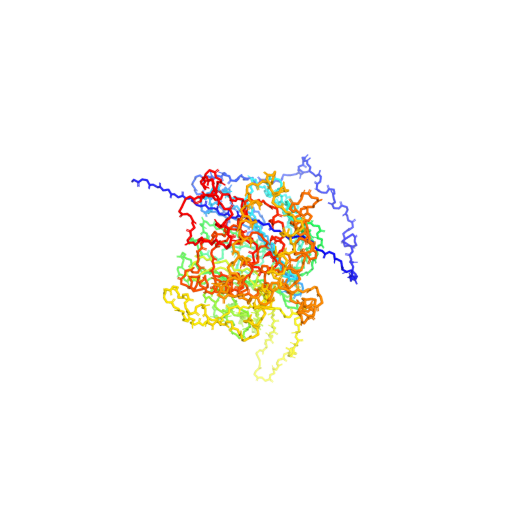TOM 1444 O O . TRP A 1 182 ? -10.362 19.597 5.578 1.00 93.75 182 TRP A O 1
ATOM 1454 N N . SER A 1 183 ? -8.429 20.098 6.611 1.00 90.75 183 SER A N 1
ATOM 1455 C CA . SER A 1 183 ? -7.751 20.685 5.468 1.00 90.75 183 SER A CA 1
ATOM 1456 C C . SER A 1 183 ? -6.247 20.534 5.661 1.00 90.75 183 SER A C 1
ATOM 1458 O O . SER A 1 183 ? -5.660 21.156 6.546 1.00 90.75 183 SER A O 1
ATOM 1460 N N . THR A 1 184 ? -5.638 19.727 4.803 1.00 87.62 184 THR A N 1
ATOM 1461 C CA . THR A 1 184 ? -4.199 19.475 4.699 1.00 87.62 184 THR A CA 1
ATOM 1462 C C . THR A 1 184 ? -3.748 19.716 3.257 1.00 87.62 184 THR A C 1
ATOM 1464 O O . THR A 1 184 ? -4.588 19.854 2.361 1.00 87.62 184 THR A O 1
ATOM 1467 N N . PRO A 1 185 ? -2.435 19.746 2.966 1.00 85.00 185 PRO A N 1
ATOM 1468 C CA . PRO A 1 185 ? -1.954 19.843 1.589 1.00 85.00 185 PRO A CA 1
ATOM 1469 C C . PRO A 1 185 ? -2.396 18.664 0.705 1.00 85.00 185 PRO A C 1
ATOM 1471 O O . PRO A 1 185 ? -2.442 18.798 -0.516 1.00 85.00 185 PRO A O 1
ATOM 1474 N N . ARG A 1 186 ? -2.706 17.507 1.310 1.00 83.12 186 ARG A N 1
ATOM 1475 C CA . ARG A 1 186 ? -3.107 16.282 0.604 1.00 83.12 186 ARG A CA 1
ATOM 1476 C C . ARG A 1 186 ? -4.617 16.150 0.444 1.00 83.12 186 ARG A C 1
ATOM 1478 O O . ARG A 1 186 ? -5.066 15.695 -0.611 1.00 83.12 186 ARG A O 1
ATOM 1485 N N . SER A 1 187 ? -5.399 16.528 1.457 1.00 87.19 187 SER A N 1
ATOM 1486 C CA . SER A 1 187 ? -6.851 16.374 1.411 1.00 87.19 187 SER A CA 1
ATOM 1487 C C . SER A 1 187 ? -7.615 17.436 2.198 1.00 87.19 187 SER A C 1
ATOM 1489 O O . SER A 1 187 ? -7.129 18.019 3.164 1.00 87.19 187 SER A O 1
ATOM 1491 N N . LYS A 1 188 ? -8.853 17.678 1.776 1.00 91.12 188 LYS A N 1
ATOM 1492 C CA . LYS A 1 188 ? -9.814 18.547 2.461 1.00 91.12 188 LYS A CA 1
ATOM 1493 C C . LYS A 1 188 ? -11.163 17.855 2.479 1.00 91.12 188 LYS A C 1
ATOM 1495 O O . LYS A 1 188 ? -11.563 17.312 1.452 1.00 91.12 188 LYS A O 1
ATOM 1500 N N . GLY A 1 189 ? -11.902 17.946 3.574 1.00 91.19 189 GLY A N 1
ATOM 1501 C CA . GLY A 1 189 ? -13.237 17.368 3.621 1.00 91.19 189 GLY A CA 1
ATOM 1502 C C . GLY A 1 189 ? -14.052 17.733 4.847 1.00 91.19 189 GLY A C 1
ATOM 1503 O O . GLY A 1 189 ? -13.585 18.423 5.755 1.00 91.19 189 GLY A O 1
ATOM 1504 N N . ASN A 1 190 ? -15.293 17.261 4.821 1.00 91.31 190 ASN A N 1
ATOM 1505 C CA . ASN A 1 190 ? -16.272 17.333 5.886 1.00 91.31 190 ASN A CA 1
ATOM 1506 C C . ASN A 1 190 ? -16.858 15.940 6.121 1.00 91.31 190 ASN A C 1
ATOM 1508 O O . ASN A 1 190 ? -17.112 15.177 5.189 1.00 91.31 190 ASN A O 1
ATOM 1512 N N . PHE A 1 191 ? -17.110 15.634 7.380 1.00 90.38 191 PHE A N 1
ATOM 1513 C CA . PHE A 1 191 ? -17.726 14.404 7.834 1.00 90.38 191 PHE A CA 1
ATOM 1514 C C . PHE A 1 191 ? -18.791 14.768 8.868 1.00 90.38 191 PHE A C 1
ATOM 1516 O O . PHE A 1 191 ? -18.506 15.427 9.866 1.00 90.38 191 PHE A O 1
ATOM 1523 N N . ALA A 1 192 ? -20.032 14.381 8.603 1.00 92.94 192 ALA A N 1
ATOM 1524 C CA . ALA A 1 192 ? -21.153 14.584 9.503 1.00 92.94 192 ALA A CA 1
ATOM 1525 C C . ALA A 1 192 ? -21.721 13.242 9.967 1.00 92.94 192 ALA A C 1
ATOM 1527 O O . ALA A 1 192 ? -21.794 12.290 9.189 1.00 92.94 192 ALA A O 1
ATOM 1528 N N . ILE A 1 193 ? -22.155 13.205 11.223 1.00 93.56 193 ILE A N 1
ATOM 1529 C CA . ILE A 1 193 ? -22.925 12.119 11.826 1.00 93.56 193 ILE A CA 1
ATOM 1530 C C . ILE A 1 193 ? -24.224 12.737 12.328 1.00 93.56 193 ILE A C 1
ATOM 1532 O O . ILE A 1 193 ? -24.170 13.649 13.145 1.00 93.56 193 ILE A O 1
ATOM 1536 N N . GLU A 1 194 ? -25.374 12.263 11.872 1.00 94.88 194 GLU A N 1
ATOM 1537 C CA . GLU A 1 194 ? -26.670 12.551 12.491 1.00 94.88 194 GLU A CA 1
ATOM 1538 C C . GLU A 1 194 ? -27.019 11.347 13.376 1.00 94.88 194 GLU A C 1
ATOM 1540 O O . GLU A 1 194 ? -27.062 10.212 12.896 1.00 94.88 194 GLU A O 1
ATOM 1545 N N . SER A 1 195 ? -27.153 11.574 14.685 1.00 94.38 195 SER A N 1
ATOM 1546 C CA . SER A 1 195 ? -27.284 10.498 15.668 1.00 94.38 195 SER A CA 1
ATOM 1547 C C . SER A 1 195 ? -28.675 9.878 15.623 1.00 94.38 195 SER A C 1
ATOM 1549 O O . SER A 1 195 ? -29.673 10.579 15.771 1.00 94.38 195 SER A O 1
ATOM 1551 N N . ASP A 1 196 ? -28.720 8.551 15.530 1.00 92.12 196 ASP A N 1
ATOM 1552 C CA . ASP A 1 196 ? -29.939 7.765 15.737 1.00 92.12 196 ASP A CA 1
ATOM 1553 C C . ASP A 1 196 ? -29.972 7.152 17.143 1.00 92.12 196 ASP A C 1
ATOM 1555 O O . ASP A 1 196 ? -30.876 6.394 17.468 1.00 92.12 196 ASP A O 1
ATOM 1559 N N . THR A 1 197 ? -28.970 7.421 17.981 1.00 94.19 197 THR A N 1
ATOM 1560 C CA . THR A 1 197 ? -28.803 6.783 19.293 1.00 94.19 197 THR A CA 1
ATOM 1561 C C . THR A 1 197 ? -28.660 7.815 20.398 1.00 94.19 197 THR A C 1
ATOM 1563 O O . THR A 1 197 ? -28.302 8.973 20.169 1.00 94.19 197 THR A O 1
ATOM 1566 N N . LEU A 1 198 ? -28.955 7.386 21.623 1.00 94.38 198 LEU A N 1
ATOM 1567 C CA . LEU A 1 198 ? -28.807 8.226 22.802 1.00 94.38 198 LEU A CA 1
ATOM 1568 C C . LEU A 1 198 ? -27.390 8.096 23.396 1.00 94.38 198 LEU A C 1
ATOM 1570 O O . LEU A 1 198 ? -26.810 7.000 23.371 1.00 94.38 198 LEU A O 1
ATOM 1574 N N . PRO A 1 199 ? -26.841 9.184 23.967 1.00 95.31 199 PRO A N 1
ATOM 1575 C CA . PRO A 1 199 ? -25.553 9.159 24.648 1.00 95.31 199 PRO A CA 1
ATOM 1576 C C . PRO A 1 199 ? -25.559 8.163 25.803 1.00 95.31 199 PRO A C 1
ATOM 1578 O O . PRO A 1 199 ? -26.529 8.080 26.561 1.00 95.31 199 PRO A O 1
ATOM 1581 N N . HIS A 1 200 ? -24.471 7.419 25.966 1.00 94.38 200 HIS A N 1
ATOM 1582 C CA . HIS A 1 200 ? -24.404 6.372 26.977 1.00 94.38 200 HIS A CA 1
ATOM 1583 C C . HIS A 1 200 ? -23.005 6.200 27.577 1.00 94.38 200 HIS A C 1
ATOM 1585 O O . HIS A 1 200 ? -21.982 6.652 27.051 1.00 94.38 200 HIS A O 1
ATOM 1591 N N . LEU A 1 201 ? -22.999 5.552 28.735 1.00 95.19 201 LEU A N 1
ATOM 1592 C CA . LEU A 1 201 ? -21.846 5.282 29.578 1.00 95.19 201 LEU A CA 1
ATOM 1593 C C . LEU A 1 201 ? -21.220 3.917 29.257 1.00 95.19 201 LEU A C 1
ATOM 1595 O O . LEU A 1 201 ? -21.867 3.055 28.655 1.00 95.19 201 LEU A O 1
ATOM 1599 N N . ALA A 1 202 ? -19.980 3.694 29.705 1.00 92.06 202 ALA A N 1
ATOM 1600 C CA . ALA A 1 202 ? -19.242 2.446 29.480 1.00 92.06 202 ALA A CA 1
ATOM 1601 C C . ALA A 1 202 ? -20.036 1.199 29.904 1.00 92.06 202 ALA A C 1
ATOM 1603 O O . ALA A 1 202 ? -20.062 0.202 29.187 1.00 92.06 202 ALA A O 1
ATOM 1604 N N . GLU A 1 203 ? -20.743 1.258 31.032 1.00 90.00 203 GLU A N 1
ATOM 1605 C CA . GLU A 1 203 ? -21.519 0.121 31.541 1.00 90.00 203 GLU A CA 1
ATOM 1606 C C . GLU A 1 203 ? -22.833 -0.162 30.790 1.00 90.00 203 GLU A C 1
ATOM 1608 O O . GLU A 1 203 ? -23.514 -1.143 31.083 1.00 90.00 203 GLU A O 1
ATOM 1613 N N . GLY A 1 204 ? -23.193 0.688 29.823 1.00 89.69 204 GLY A N 1
ATOM 1614 C CA . GLY A 1 204 ? -24.370 0.521 28.973 1.00 89.69 204 GLY A CA 1
ATOM 1615 C C . GLY A 1 204 ? -25.611 1.301 29.402 1.00 89.69 204 GLY A C 1
ATOM 1616 O O . GLY A 1 204 ? -26.617 1.223 28.705 1.00 89.69 204 GLY A O 1
ATOM 1617 N N . LYS A 1 205 ? -25.561 2.081 30.490 1.00 93.06 205 LYS A N 1
ATOM 1618 C CA . LYS A 1 205 ? -26.647 3.006 30.859 1.00 93.06 205 LYS A CA 1
ATOM 1619 C C . LYS A 1 205 ? -26.627 4.279 30.018 1.00 93.06 205 LYS A C 1
ATOM 1621 O O . LYS A 1 205 ? -25.562 4.733 29.601 1.00 93.06 205 LYS A O 1
ATOM 1626 N N . LEU A 1 206 ? -27.799 4.878 29.818 1.00 95.12 206 LEU A N 1
ATOM 1627 C CA . LEU A 1 206 ? -27.920 6.195 29.192 1.00 95.12 206 LEU A CA 1
ATOM 1628 C C . LEU A 1 206 ? -27.276 7.273 30.069 1.00 95.12 206 LEU A C 1
ATOM 1630 O O . LEU A 1 206 ? -27.316 7.196 31.294 1.00 95.12 206 LEU A O 1
ATOM 1634 N N . TRP A 1 207 ? -26.689 8.280 29.434 1.00 95.06 207 TRP A N 1
ATOM 1635 C CA . TRP A 1 207 ? -26.153 9.458 30.108 1.00 95.06 207 TRP A CA 1
ATOM 1636 C C . TRP A 1 207 ? -27.196 10.593 30.121 1.00 95.06 207 TRP A C 1
ATOM 1638 O O . TRP A 1 207 ? -27.882 10.782 29.112 1.00 95.06 207 TRP A O 1
ATOM 1648 N N . PRO A 1 208 ? -27.288 11.406 31.192 1.00 94.75 208 PRO A N 1
ATOM 1649 C CA . PRO A 1 208 ? -26.543 11.310 32.453 1.00 94.75 208 PRO A CA 1
ATOM 1650 C C . PRO A 1 208 ? -27.172 10.317 33.445 1.00 94.75 208 PRO A C 1
ATOM 1652 O O . PRO A 1 208 ? -28.392 10.217 33.538 1.00 94.75 208 PRO A O 1
ATOM 1655 N N . ASP A 1 209 ? -26.338 9.642 34.241 1.00 93.81 209 ASP A N 1
ATOM 1656 C CA . ASP A 1 209 ? -26.788 8.758 35.329 1.00 93.81 209 ASP A CA 1
ATOM 1657 C C . ASP A 1 209 ? -25.846 8.878 36.538 1.00 93.81 209 ASP A C 1
ATOM 1659 O O . ASP A 1 209 ? -24.652 8.605 36.434 1.00 93.81 209 ASP A O 1
ATOM 1663 N N . GLU A 1 210 ? -26.369 9.281 37.700 1.00 92.69 210 GLU A N 1
ATOM 1664 C CA . GLU A 1 210 ? -25.587 9.448 38.940 1.00 92.69 210 GLU A CA 1
ATOM 1665 C C . GLU A 1 210 ? -25.010 8.136 39.484 1.00 92.69 210 GLU A C 1
ATOM 1667 O O . GLU A 1 210 ? -23.985 8.138 40.162 1.00 92.69 210 GLU A O 1
ATOM 1672 N N . LYS A 1 211 ? -25.665 7.010 39.194 1.00 92.50 211 LYS A N 1
ATOM 1673 C CA . LYS A 1 211 ? -25.214 5.655 39.538 1.00 92.50 211 LYS A CA 1
ATOM 1674 C C . LYS A 1 211 ? -24.490 4.996 38.365 1.00 92.50 211 LYS A C 1
ATOM 1676 O O . LYS A 1 211 ? -24.297 3.780 38.382 1.00 92.50 211 LYS A O 1
ATOM 1681 N N . GLY A 1 212 ? -24.201 5.771 37.326 1.00 92.38 212 GLY A N 1
ATOM 1682 C CA . GLY A 1 212 ? -23.510 5.349 36.128 1.00 92.38 212 GLY A CA 1
ATOM 1683 C C . GLY A 1 212 ? -22.018 5.116 36.351 1.00 92.38 212 GLY A C 1
ATOM 1684 O O . GLY A 1 212 ? -21.442 5.564 37.342 1.00 92.38 212 GLY A O 1
ATOM 1685 N N . SER A 1 213 ? -21.365 4.479 35.380 1.00 94.25 213 SER A N 1
ATOM 1686 C CA . SER A 1 213 ? -19.908 4.349 35.349 1.00 94.25 213 SER A CA 1
ATOM 1687 C C . SER A 1 213 ? -19.348 4.580 33.950 1.00 94.25 213 SER A C 1
ATOM 1689 O O . SER A 1 213 ? -19.796 3.984 32.970 1.00 94.25 213 SER A O 1
ATOM 1691 N N . VAL A 1 214 ? -18.325 5.429 33.869 1.00 94.31 214 VAL A N 1
ATOM 1692 C CA . VAL A 1 214 ? -17.499 5.647 32.668 1.00 94.31 214 VAL A CA 1
ATOM 1693 C C . VAL A 1 214 ? -16.301 4.696 32.600 1.00 94.31 214 VAL A C 1
ATOM 1695 O O . VAL A 1 214 ? -15.526 4.730 31.645 1.00 94.31 214 VAL A O 1
ATOM 1698 N N . GLN A 1 215 ? -16.107 3.855 33.616 1.00 94.50 215 GLN A N 1
ATOM 1699 C CA . GLN A 1 215 ? -14.971 2.949 33.672 1.00 94.50 215 GLN A CA 1
ATOM 1700 C C . GLN A 1 215 ? -15.182 1.760 32.735 1.00 94.50 215 GLN A C 1
ATOM 1702 O O . GLN A 1 215 ? -16.118 0.982 32.899 1.00 94.50 215 GLN A O 1
ATOM 1707 N N . MET A 1 216 ? -14.265 1.600 31.782 1.00 91.75 216 MET A N 1
ATOM 1708 C CA . MET A 1 216 ? -14.262 0.484 30.839 1.00 91.75 216 MET A CA 1
ATOM 1709 C C . MET A 1 216 ? -13.392 -0.675 31.347 1.00 91.75 216 MET A C 1
ATOM 1711 O O . MET A 1 216 ? -13.793 -1.833 31.284 1.00 91.75 216 MET A O 1
ATOM 1715 N N . SER A 1 217 ? -12.210 -0.376 31.892 1.00 92.81 217 SER A N 1
ATOM 1716 C CA . SER A 1 217 ? -11.365 -1.334 32.618 1.00 92.81 217 SER A CA 1
ATOM 1717 C C . SER A 1 217 ? -10.493 -0.610 33.652 1.00 92.81 217 SER A C 1
ATOM 1719 O O . SER A 1 217 ? -10.627 0.594 33.868 1.00 92.81 217 SER A O 1
ATOM 1721 N N . ALA A 1 218 ? -9.581 -1.315 34.328 1.00 91.56 218 ALA A N 1
ATOM 1722 C CA . ALA A 1 218 ? -8.636 -0.669 35.244 1.00 91.56 218 ALA A CA 1
ATOM 1723 C C . ALA A 1 218 ? -7.843 0.447 34.527 1.00 91.56 218 ALA A C 1
ATOM 1725 O O . ALA A 1 218 ? -7.173 0.184 33.528 1.00 91.56 218 ALA A O 1
ATOM 1726 N N . SER A 1 219 ? -7.949 1.680 35.037 1.00 91.06 219 SER A N 1
ATOM 1727 C CA . SER A 1 219 ? -7.307 2.901 34.513 1.00 91.06 219 SER A CA 1
ATOM 1728 C C . SER A 1 219 ? -7.655 3.309 33.071 1.00 91.06 219 SER A C 1
ATOM 1730 O O . SER A 1 219 ? -6.952 4.155 32.519 1.00 91.06 219 SER A O 1
ATOM 1732 N N . LEU A 1 220 ? -8.721 2.759 32.478 1.00 92.00 220 LEU A N 1
ATOM 1733 C CA . LEU A 1 220 ? -9.169 3.052 31.113 1.00 92.00 220 LEU A CA 1
ATOM 1734 C C . LEU A 1 220 ? -10.680 3.311 31.098 1.00 92.00 220 LEU A C 1
ATOM 1736 O O . LEU A 1 220 ? -11.461 2.527 31.646 1.00 92.00 220 LEU A O 1
ATOM 1740 N N . PHE A 1 221 ? -11.084 4.400 30.455 1.00 94.25 221 PHE A N 1
ATOM 1741 C CA . PHE A 1 221 ? -12.434 4.943 30.530 1.00 94.25 221 PHE A CA 1
ATOM 1742 C C . PHE A 1 221 ? -13.004 5.200 29.139 1.00 94.25 221 PHE A C 1
ATOM 1744 O O . PHE A 1 221 ? -12.265 5.488 28.197 1.00 94.25 221 PHE A O 1
ATOM 1751 N N . LE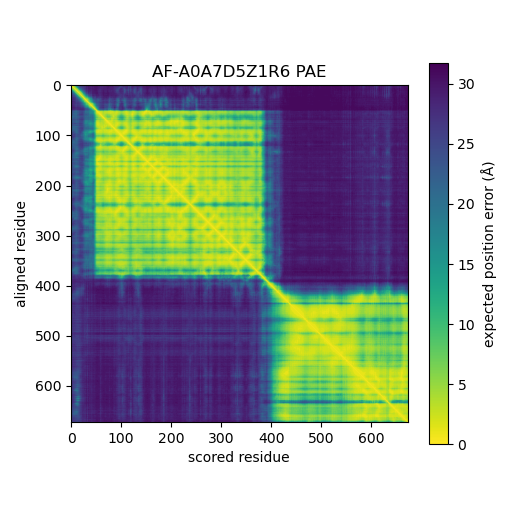U A 1 222 ? -14.324 5.079 29.026 1.00 92.94 222 LEU A N 1
ATOM 1752 C CA . LEU A 1 222 ? -15.070 5.239 27.787 1.00 92.94 222 LEU A CA 1
ATOM 1753 C C . LEU A 1 222 ? -16.405 5.920 28.075 1.00 92.94 222 LEU A C 1
ATOM 1755 O O . LEU A 1 222 ? -17.119 5.600 29.026 1.00 92.94 222 LEU A O 1
ATOM 1759 N N . ASN A 1 223 ? -16.800 6.796 27.172 1.00 93.06 223 ASN A N 1
ATOM 1760 C CA . ASN A 1 223 ? -18.197 7.127 26.963 1.00 93.06 223 ASN A CA 1
ATOM 1761 C C . ASN A 1 223 ? -18.466 7.276 25.465 1.00 93.06 223 ASN A C 1
ATOM 1763 O O . ASN A 1 223 ? -17.554 7.434 24.650 1.00 93.06 223 ASN A O 1
ATOM 1767 N N . GLN A 1 224 ? -19.731 7.139 25.086 1.00 92.50 224 GLN A N 1
ATOM 1768 C CA . GLN A 1 224 ? -20.144 7.177 23.689 1.00 92.50 224 GLN A CA 1
ATOM 1769 C C . GLN A 1 224 ? -21.245 8.219 23.511 1.00 92.50 224 GLN A C 1
ATOM 1771 O O . GLN A 1 224 ? -22.423 7.925 23.735 1.00 92.50 224 GLN A O 1
ATOM 1776 N N . PRO A 1 225 ? -20.856 9.440 23.111 1.00 95.25 225 PRO A N 1
ATOM 1777 C CA . PRO A 1 225 ? -21.781 10.483 22.687 1.00 95.25 225 PRO A CA 1
ATOM 1778 C C . PRO A 1 225 ? -22.756 10.021 21.600 1.00 95.25 225 PRO A C 1
ATOM 1780 O O . PRO A 1 225 ? -23.945 10.307 21.692 1.00 95.25 225 PRO A O 1
ATOM 1783 N N . ILE A 1 226 ? -22.259 9.283 20.596 1.00 95.31 226 ILE A N 1
ATOM 1784 C CA . ILE A 1 226 ? -23.054 8.765 19.474 1.00 95.31 226 ILE A CA 1
ATOM 1785 C C . ILE A 1 226 ? -22.676 7.298 19.239 1.00 95.31 226 ILE A C 1
ATOM 1787 O O . ILE A 1 226 ? -21.625 6.995 18.673 1.00 95.31 226 ILE A O 1
ATOM 1791 N N . ALA A 1 227 ? -23.539 6.367 19.653 1.00 90.50 227 ALA A N 1
ATOM 1792 C CA . ALA A 1 227 ? -23.320 4.929 19.460 1.00 90.50 227 ALA A CA 1
ATOM 1793 C C . ALA A 1 227 ? -23.439 4.512 17.987 1.00 90.50 227 ALA A C 1
ATOM 1795 O O . ALA A 1 227 ? -22.751 3.605 17.514 1.00 90.50 227 ALA A O 1
ATOM 1796 N N . GLY A 1 228 ? -24.345 5.177 17.282 1.00 91.50 228 GLY A N 1
ATOM 1797 C CA . GLY A 1 228 ? -24.761 4.859 15.932 1.00 91.50 228 GLY A CA 1
ATOM 1798 C C . GLY A 1 228 ? -25.572 6.002 15.338 1.00 91.50 228 GLY A C 1
ATOM 1799 O O . GLY A 1 228 ? -26.404 6.611 16.016 1.00 91.50 228 GLY A O 1
ATOM 1800 N N . GLY A 1 229 ? -25.315 6.298 14.074 1.00 89.38 229 GLY A N 1
ATOM 1801 C CA . GLY A 1 229 ? -26.038 7.309 13.323 1.00 89.38 229 GLY A CA 1
ATOM 1802 C C . GLY A 1 229 ? -25.707 7.272 11.840 1.00 89.38 229 GLY A C 1
ATOM 1803 O O . GLY A 1 229 ? -24.761 6.601 11.408 1.00 89.38 229 GLY A O 1
ATOM 1804 N N . ARG A 1 230 ? -26.493 8.016 11.066 1.00 91.25 230 ARG A N 1
ATOM 1805 C CA . ARG A 1 230 ? -26.301 8.216 9.628 1.00 91.25 230 ARG A CA 1
ATOM 1806 C C . ARG A 1 230 ? -25.088 9.103 9.397 1.00 91.25 230 ARG A C 1
ATOM 1808 O O . ARG A 1 230 ? -24.993 10.181 9.978 1.00 91.25 230 ARG A O 1
ATOM 1815 N N . VAL A 1 231 ? -24.186 8.676 8.519 1.00 88.25 231 VAL A N 1
ATOM 1816 C CA . VAL A 1 231 ? -23.005 9.462 8.153 1.00 88.25 231 VAL A CA 1
ATOM 1817 C C . VAL A 1 231 ? -23.064 9.983 6.734 1.00 88.25 231 VAL A C 1
ATOM 1819 O O . VAL A 1 231 ? -23.562 9.313 5.828 1.00 88.25 231 VAL A O 1
ATOM 1822 N N . VAL A 1 232 ? -22.495 11.168 6.549 1.00 89.50 232 VAL A N 1
ATOM 1823 C CA . VAL A 1 232 ? -22.229 11.771 5.245 1.00 89.50 232 VAL A CA 1
ATOM 1824 C C . VAL A 1 232 ? -20.789 12.250 5.244 1.00 89.50 232 VAL A C 1
ATOM 1826 O O . VAL A 1 232 ? -20.374 12.994 6.135 1.00 89.50 232 VAL A O 1
ATOM 1829 N N . VAL A 1 233 ? -20.024 11.813 4.253 1.00 87.62 233 VAL A N 1
ATOM 1830 C CA . VAL A 1 233 ? -18.622 12.185 4.084 1.00 87.62 233 VAL A CA 1
ATOM 1831 C C . VAL A 1 233 ? -18.459 12.817 2.718 1.00 87.62 233 VAL A C 1
ATOM 1833 O O . VAL A 1 233 ? -18.847 12.231 1.712 1.00 87.62 233 VAL A O 1
ATOM 1836 N N . GLU A 1 234 ? -17.851 13.993 2.687 1.00 88.31 234 GLU A N 1
ATOM 1837 C CA . GLU A 1 234 ? -17.471 14.697 1.470 1.00 88.31 234 GLU A CA 1
ATOM 1838 C C . GLU A 1 234 ? -16.012 15.090 1.565 1.00 88.31 234 GLU A C 1
ATOM 1840 O O . GLU A 1 234 ? -15.593 15.728 2.530 1.00 88.31 234 GLU A O 1
ATOM 1845 N N . TYR A 1 235 ? -15.215 14.747 0.566 1.00 86.62 235 TYR A N 1
ATOM 1846 C CA . TYR A 1 235 ? -13.801 15.074 0.598 1.00 86.62 235 TYR A CA 1
ATOM 1847 C C . TYR A 1 235 ? -13.228 15.257 -0.795 1.00 86.62 235 TYR A C 1
ATOM 1849 O O . TYR A 1 235 ? -13.812 14.914 -1.821 1.00 86.62 235 TYR A O 1
ATOM 1857 N N . THR A 1 236 ? -12.059 15.873 -0.823 1.00 85.94 236 THR A N 1
ATOM 1858 C CA . THR A 1 236 ? -11.258 16.101 -2.013 1.00 85.94 236 THR A CA 1
ATOM 1859 C C . THR A 1 236 ? -9.858 15.574 -1.749 1.00 85.94 236 THR A C 1
ATOM 1861 O O . THR A 1 236 ? -9.227 15.962 -0.765 1.00 85.94 236 THR A O 1
ATOM 1864 N N . LEU A 1 237 ? -9.384 14.692 -2.626 1.00 82.25 237 LEU A N 1
ATOM 1865 C CA . LEU A 1 237 ? -8.023 14.165 -2.637 1.00 82.25 237 LEU A CA 1
ATOM 1866 C C . LEU A 1 237 ? -7.327 14.673 -3.908 1.00 82.25 237 LEU A C 1
ATOM 1868 O O . LEU A 1 237 ? -7.670 14.272 -5.023 1.00 82.25 237 LEU A O 1
ATOM 1872 N N . GLY A 1 238 ? -6.386 15.609 -3.763 1.00 79.56 238 GLY A N 1
ATOM 1873 C CA . GLY A 1 238 ? -5.808 16.321 -4.908 1.00 79.56 238 GLY A CA 1
ATOM 1874 C C . GLY A 1 238 ? -6.869 17.101 -5.699 1.00 79.56 238 GLY A C 1
ATOM 1875 O O . GLY A 1 238 ? -7.431 18.067 -5.192 1.00 79.56 238 GLY A O 1
ATOM 1876 N N . LYS A 1 239 ? -7.147 16.691 -6.946 1.00 73.56 239 LYS A N 1
ATOM 1877 C CA . LYS A 1 239 ? -8.203 17.289 -7.795 1.00 73.56 239 LYS A CA 1
ATOM 1878 C C . LYS A 1 239 ? -9.510 16.484 -7.814 1.00 73.56 239 LYS A C 1
ATOM 1880 O O . LYS A 1 239 ? -10.463 16.901 -8.467 1.00 73.56 239 LYS A O 1
ATOM 1885 N N . THR A 1 240 ? -9.560 15.338 -7.139 1.00 74.31 240 THR A N 1
ATOM 1886 C CA . THR A 1 240 ? -10.702 14.420 -7.192 1.00 74.31 240 THR A CA 1
ATOM 1887 C C . THR A 1 240 ? -11.622 14.675 -6.007 1.00 74.31 240 THR A C 1
ATOM 1889 O O . THR A 1 240 ? -11.188 14.552 -4.864 1.00 74.31 240 THR A O 1
ATOM 1892 N N . SER A 1 241 ? -12.882 15.023 -6.273 1.00 81.50 241 SER A N 1
ATOM 1893 C CA . SER A 1 241 ? -13.923 15.166 -5.250 1.00 81.50 241 SER A CA 1
ATOM 1894 C C . SER A 1 241 ? -14.769 13.898 -5.178 1.00 81.50 241 SER A C 1
ATOM 1896 O O . SER A 1 241 ? -15.134 13.337 -6.211 1.00 81.50 241 SER A O 1
ATOM 1898 N N . LEU A 1 242 ? -15.030 13.433 -3.961 1.00 82.06 242 LEU A N 1
ATOM 1899 C CA . LEU A 1 242 ? -15.680 12.163 -3.666 1.00 82.06 242 LEU A CA 1
ATOM 1900 C C . LEU A 1 242 ? -16.609 12.334 -2.460 1.00 82.06 242 LEU A C 1
ATOM 1902 O O . LEU A 1 242 ? -16.365 13.166 -1.582 1.00 82.06 242 LEU A O 1
ATOM 1906 N N . ASN A 1 243 ? -17.674 11.539 -2.415 1.00 85.06 243 ASN A N 1
ATOM 1907 C CA . ASN A 1 243 ? -18.587 11.494 -1.283 1.00 85.06 243 ASN A CA 1
ATOM 1908 C C . ASN A 1 243 ? -19.103 10.073 -1.038 1.00 85.06 243 ASN A C 1
ATOM 1910 O O . ASN A 1 243 ? -19.081 9.229 -1.934 1.00 85.06 243 ASN A O 1
ATOM 1914 N N . PHE A 1 244 ? -19.548 9.808 0.188 1.00 84.56 244 PHE A N 1
ATOM 1915 C CA . PHE A 1 244 ? -20.340 8.622 0.494 1.00 84.56 244 PHE A CA 1
ATOM 1916 C C . PHE A 1 244 ? -21.286 8.866 1.671 1.00 84.56 244 PHE A C 1
ATOM 1918 O O . PHE A 1 244 ? -21.024 9.692 2.550 1.00 84.56 244 PHE A O 1
ATOM 1925 N N . THR A 1 245 ? -22.377 8.102 1.698 1.00 86.44 245 THR A N 1
ATOM 1926 C CA . THR A 1 245 ? -23.280 7.985 2.847 1.00 86.44 245 THR A CA 1
ATOM 1927 C C . THR A 1 245 ? -23.132 6.623 3.501 1.00 86.44 245 THR A C 1
ATOM 1929 O O . THR A 1 245 ? -22.679 5.665 2.867 1.00 86.44 245 THR A O 1
ATOM 1932 N N . GLY A 1 246 ? -23.480 6.532 4.779 1.00 87.06 246 GLY A N 1
ATOM 1933 C CA . GLY A 1 246 ? -23.333 5.289 5.517 1.00 87.06 246 GLY A CA 1
ATOM 1934 C C . GLY A 1 246 ? -23.827 5.348 6.949 1.00 87.06 246 GLY A C 1
ATOM 1935 O O . GLY A 1 246 ? -24.674 6.170 7.304 1.00 87.06 246 GLY A O 1
ATOM 1936 N N . HIS A 1 247 ? -23.199 4.523 7.785 1.00 89.00 247 HIS A N 1
ATOM 1937 C CA . HIS A 1 247 ? -23.414 4.476 9.226 1.00 89.00 247 HIS A CA 1
ATOM 1938 C C . HIS A 1 247 ? -22.095 4.594 9.998 1.00 89.00 247 HIS A C 1
ATOM 1940 O O . HIS A 1 247 ? -21.041 4.154 9.534 1.00 89.00 247 HIS A O 1
ATOM 1946 N N . GLY A 1 248 ? -22.142 5.188 11.185 1.00 89.19 248 GLY A N 1
ATOM 1947 C CA . GLY A 1 248 ? -20.951 5.469 11.984 1.00 89.19 248 GLY A CA 1
ATOM 1948 C C . GLY A 1 248 ? -21.282 5.931 13.393 1.00 89.19 248 GLY A C 1
ATOM 1949 O O . GLY A 1 248 ? -22.430 5.830 13.828 1.00 89.19 248 GLY A O 1
ATOM 1950 N N . GLY A 1 249 ? -20.282 6.425 14.113 1.00 92.12 249 GLY A N 1
ATOM 1951 C CA . GLY A 1 249 ? -20.467 6.906 15.476 1.00 92.12 249 GLY A CA 1
ATOM 1952 C C . GLY A 1 249 ? -19.318 7.757 15.998 1.00 92.12 249 GLY A C 1
ATOM 1953 O O . GLY A 1 249 ? -18.354 8.063 15.294 1.00 92.12 249 GLY A O 1
ATOM 1954 N N . HIS A 1 250 ? -19.459 8.152 17.259 1.00 94.88 250 HIS A N 1
ATOM 1955 C CA . HIS A 1 250 ? -18.502 8.971 17.982 1.00 94.88 250 HIS A CA 1
ATOM 1956 C C . HIS A 1 250 ? -18.263 8.406 19.389 1.00 94.88 250 HIS A C 1
ATOM 1958 O O . HIS A 1 250 ? -19.206 8.186 20.156 1.00 94.88 250 HIS A O 1
ATOM 1964 N N . GLY A 1 251 ? -16.994 8.165 19.716 1.00 92.88 251 GLY A N 1
ATOM 1965 C CA . GLY A 1 251 ? -16.530 7.705 21.020 1.00 92.88 251 GLY A CA 1
ATOM 1966 C C . GLY A 1 251 ? -15.535 8.666 21.669 1.00 92.88 251 GLY A C 1
ATOM 1967 O O . GLY A 1 251 ? -14.827 9.426 21.005 1.00 92.88 251 GLY A O 1
ATOM 1968 N N . ARG A 1 252 ? -15.465 8.596 22.995 1.00 93.81 252 ARG A N 1
ATOM 1969 C CA . ARG A 1 252 ? -14.558 9.364 23.848 1.00 93.81 252 ARG A CA 1
ATOM 1970 C C . ARG A 1 252 ? -13.824 8.406 24.773 1.00 93.81 252 ARG A C 1
ATOM 1972 O O . ARG A 1 252 ? -14.456 7.694 25.551 1.00 93.81 252 ARG A O 1
ATOM 1979 N N . VAL A 1 253 ? -12.498 8.394 24.687 1.00 92.56 253 VAL A N 1
ATOM 1980 C CA . VAL A 1 253 ? -11.644 7.460 25.436 1.00 92.56 253 VAL A CA 1
ATOM 1981 C C . VAL A 1 253 ? -10.544 8.237 26.144 1.00 92.56 253 VAL A C 1
ATOM 1983 O O . VAL A 1 253 ? -9.980 9.173 25.581 1.00 92.56 253 VAL A O 1
ATOM 1986 N N . TRP A 1 254 ? -10.246 7.875 27.387 1.00 93.38 254 TRP A N 1
ATOM 1987 C CA . TRP A 1 254 ? -9.126 8.440 28.139 1.00 93.38 254 TRP A CA 1
ATOM 1988 C C . TRP A 1 254 ? -8.586 7.428 29.144 1.00 93.38 254 TRP A C 1
ATOM 1990 O O . TRP A 1 254 ? -9.269 6.472 29.526 1.00 93.38 254 TRP A O 1
ATOM 2000 N N . ALA A 1 255 ? -7.347 7.629 29.582 1.00 90.62 255 ALA A N 1
ATOM 2001 C CA . ALA A 1 255 ? -6.706 6.749 30.548 1.00 90.62 255 ALA A CA 1
ATOM 2002 C C . ALA A 1 255 ? -5.741 7.498 31.468 1.00 90.62 255 ALA A C 1
ATOM 2004 O O . ALA A 1 255 ? -5.229 8.568 31.135 1.00 90.62 255 ALA A O 1
ATOM 2005 N N . LYS A 1 256 ? -5.466 6.888 32.628 1.00 88.69 256 LYS A N 1
ATOM 2006 C CA . LYS A 1 256 ? -4.493 7.406 33.612 1.00 88.69 256 LYS A CA 1
ATOM 2007 C C . LYS A 1 256 ? -3.041 7.113 33.224 1.00 88.69 256 LYS A C 1
ATOM 2009 O O . LYS A 1 256 ? -2.123 7.785 33.685 1.00 88.69 256 LYS A O 1
ATOM 2014 N N . ASP A 1 257 ? -2.850 6.078 32.412 1.00 85.94 257 ASP A N 1
ATOM 2015 C CA . ASP A 1 257 ? -1.559 5.532 32.012 1.00 85.94 257 ASP A CA 1
ATOM 2016 C C . ASP A 1 257 ? -1.556 5.202 30.514 1.00 85.94 257 ASP A C 1
ATOM 2018 O O . ASP A 1 257 ? -2.608 5.057 29.882 1.00 85.94 257 ASP A O 1
ATOM 2022 N N . SER A 1 258 ? -0.356 5.044 29.947 1.00 81.19 258 SER A N 1
ATOM 2023 C CA . SER A 1 258 ? -0.191 4.766 28.520 1.00 81.19 258 SER A CA 1
ATOM 2024 C C . SER A 1 258 ? -0.909 3.482 28.096 1.00 81.19 258 SER A C 1
ATOM 2026 O O . SER A 1 258 ? -1.024 2.526 28.873 1.00 81.19 258 SER A O 1
ATOM 2028 N N . TRP A 1 259 ? -1.329 3.415 26.828 1.00 75.81 259 TRP A N 1
ATOM 2029 C CA . TRP A 1 259 ? -1.934 2.216 26.228 1.00 75.81 259 TRP A CA 1
ATOM 2030 C C . TRP A 1 259 ? -1.138 0.934 26.531 1.00 75.81 259 TRP A C 1
ATOM 2032 O O . TRP A 1 259 ? -1.711 -0.091 26.906 1.00 75.81 259 TRP A O 1
ATOM 2042 N N . PHE A 1 260 ? 0.197 1.016 26.471 1.00 75.94 260 PHE A N 1
ATOM 2043 C CA . PHE A 1 260 ? 1.114 -0.092 26.759 1.00 75.94 260 PHE A CA 1
ATOM 2044 C C . PHE A 1 260 ? 1.182 -0.501 28.240 1.00 75.94 260 PHE A C 1
ATOM 2046 O O . PHE A 1 260 ? 1.753 -1.542 28.559 1.00 75.94 260 PHE A O 1
ATOM 2053 N N . LYS A 1 261 ? 0.591 0.248 29.166 1.00 81.75 261 LYS A N 1
ATOM 2054 C CA . LYS A 1 261 ? 0.480 -0.151 30.575 1.00 81.75 261 LYS A CA 1
ATOM 2055 C C . LYS A 1 261 ? -0.902 -0.666 30.949 1.00 81.75 261 LYS A C 1
ATOM 2057 O O . LYS A 1 261 ? -0.987 -1.554 31.791 1.00 81.75 261 LYS A O 1
ATOM 2062 N N . VAL A 1 262 ? -1.963 -0.133 30.342 1.00 86.12 262 VAL A N 1
ATOM 2063 C CA . VAL A 1 262 ? -3.341 -0.410 30.785 1.00 86.12 262 VAL A CA 1
ATOM 2064 C C . VAL A 1 262 ? -4.014 -1.559 30.032 1.00 86.12 262 VAL A C 1
ATOM 2066 O O . VAL A 1 262 ? -4.815 -2.281 30.631 1.00 86.12 262 VAL A O 1
ATOM 2069 N N . CYS A 1 263 ? -3.661 -1.789 28.762 1.00 83.38 263 CYS A N 1
ATOM 2070 C CA . CYS A 1 263 ? -4.383 -2.714 27.884 1.00 83.38 263 CYS A CA 1
ATOM 2071 C C . CYS A 1 263 ? -3.453 -3.721 27.183 1.00 83.38 263 CYS A C 1
ATOM 2073 O O . CYS A 1 263 ? -2.467 -3.334 26.551 1.00 83.38 263 CYS A O 1
ATOM 2075 N N . ASP A 1 264 ? -3.770 -5.015 27.284 1.00 79.44 264 ASP A N 1
ATOM 2076 C CA . ASP A 1 264 ? -3.066 -6.109 26.599 1.00 79.44 264 ASP A CA 1
ATOM 2077 C C . ASP A 1 264 ? -3.585 -6.351 25.179 1.00 79.44 264 ASP A C 1
ATOM 2079 O O . ASP A 1 264 ? -2.800 -6.598 24.265 1.00 79.44 264 ASP A O 1
ATOM 2083 N N . ALA A 1 265 ? -4.900 -6.276 24.997 1.00 81.12 265 ALA A N 1
ATOM 2084 C CA . ALA A 1 265 ? -5.585 -6.477 23.726 1.00 81.12 265 ALA A CA 1
ATOM 2085 C C . ALA A 1 265 ? -6.981 -5.857 23.801 1.00 81.12 265 ALA A C 1
ATOM 2087 O O . ALA A 1 265 ? -7.509 -5.670 24.893 1.00 81.12 265 ALA A O 1
ATOM 2088 N N . TRP A 1 266 ? -7.612 -5.575 22.667 1.00 82.00 266 TRP A N 1
ATOM 2089 C CA . TRP A 1 266 ? -9.010 -5.155 22.647 1.00 82.00 266 TRP A CA 1
ATOM 2090 C C . TRP A 1 266 ? -9.705 -5.565 21.354 1.00 82.00 266 TRP A C 1
ATOM 2092 O O . TRP A 1 266 ? -9.078 -5.689 20.302 1.00 82.00 266 TRP A O 1
ATOM 2102 N N . ASN A 1 267 ? -11.020 -5.751 21.439 1.00 84.81 267 ASN A N 1
ATOM 2103 C CA . ASN A 1 267 ? -11.906 -5.860 20.286 1.00 84.81 267 ASN A CA 1
ATOM 2104 C C . ASN A 1 267 ? -12.927 -4.725 20.339 1.00 84.81 267 ASN A C 1
ATOM 2106 O O . ASN A 1 267 ? -13.489 -4.456 21.400 1.00 84.81 267 ASN A O 1
ATOM 2110 N N . ILE A 1 268 ? -13.159 -4.078 19.197 1.00 85.75 268 ILE A N 1
ATOM 2111 C CA . ILE A 1 268 ? -14.157 -3.018 19.049 1.00 85.75 268 ILE A CA 1
ATOM 2112 C C . ILE A 1 268 ? -15.047 -3.386 17.872 1.00 85.75 268 ILE A C 1
ATOM 2114 O O . ILE A 1 268 ? -14.549 -3.705 16.791 1.00 85.75 268 ILE A O 1
ATOM 2118 N N . ILE A 1 269 ? -16.356 -3.344 18.082 1.00 85.62 269 ILE A N 1
ATOM 2119 C CA . ILE A 1 269 ? -17.355 -3.481 17.029 1.00 85.62 269 ILE A CA 1
ATOM 2120 C C . ILE A 1 269 ? -18.299 -2.292 17.134 1.00 85.62 269 ILE A C 1
ATOM 2122 O O . ILE A 1 269 ? -18.948 -2.096 18.159 1.00 85.62 269 ILE A O 1
ATOM 2126 N N . ARG A 1 270 ? -18.415 -1.543 16.040 1.00 86.75 270 ARG A N 1
ATOM 2127 C CA . ARG A 1 270 ? -19.580 -0.710 15.761 1.00 86.75 270 ARG A CA 1
ATOM 2128 C C . ARG A 1 270 ? -20.280 -1.305 14.554 1.00 86.75 270 ARG A C 1
ATOM 2130 O O . ARG A 1 270 ? -19.634 -1.581 13.544 1.00 86.75 270 ARG A O 1
ATOM 2137 N N . GLY A 1 271 ? -21.573 -1.559 14.677 1.00 84.75 271 GLY A N 1
ATOM 2138 C CA . GLY A 1 271 ? -22.334 -2.229 13.636 1.00 84.75 271 GLY A CA 1
ATOM 2139 C C . GLY A 1 271 ? -23.742 -1.689 13.511 1.00 84.75 271 GLY A C 1
ATOM 2140 O O . GLY A 1 271 ? -24.335 -1.220 14.480 1.00 84.75 271 GLY A O 1
ATOM 2141 N N . PHE A 1 272 ? -24.268 -1.797 12.300 1.00 84.19 272 PHE A N 1
ATOM 2142 C CA . PHE A 1 272 ? -25.645 -1.487 11.963 1.00 84.19 272 PHE A CA 1
ATOM 2143 C C . PHE A 1 272 ? -26.231 -2.662 11.183 1.00 84.19 272 PHE A C 1
ATOM 2145 O O . PHE A 1 272 ? -25.576 -3.197 10.285 1.00 84.19 272 PHE A O 1
ATOM 2152 N N . ALA A 1 273 ? -27.444 -3.078 11.535 1.00 83.62 273 ALA A N 1
ATOM 2153 C CA . ALA A 1 273 ? -28.154 -4.134 10.828 1.00 83.62 273 ALA A CA 1
ATOM 2154 C C . ALA A 1 273 ? -29.672 -3.936 10.927 1.00 83.62 273 ALA A C 1
ATOM 2156 O O . ALA A 1 273 ? -30.293 -4.244 11.946 1.00 83.62 273 ALA A O 1
ATOM 2157 N N . GLY A 1 274 ? -30.288 -3.437 9.853 1.00 84.19 274 GLY A N 1
ATOM 2158 C CA . GLY A 1 274 ? -31.725 -3.152 9.833 1.00 84.19 274 GLY A CA 1
ATOM 2159 C C . GLY A 1 274 ? -32.083 -2.064 10.854 1.00 84.19 274 GLY A C 1
ATOM 2160 O O . GLY A 1 274 ? -31.512 -0.989 10.783 1.00 84.19 274 GLY A O 1
ATOM 2161 N N . PRO A 1 275 ? -32.994 -2.293 11.813 1.00 85.88 275 PRO A N 1
ATOM 2162 C CA . PRO A 1 275 ? -33.319 -1.289 12.830 1.00 85.88 275 PRO A CA 1
ATOM 2163 C C . PRO A 1 275 ? -32.280 -1.208 13.962 1.00 85.88 275 PRO A C 1
ATOM 2165 O O . PRO A 1 275 ? -32.447 -0.411 14.883 1.00 85.88 275 PRO A O 1
ATOM 2168 N N . TYR A 1 276 ? -31.254 -2.068 13.952 1.00 88.38 276 TYR A N 1
ATOM 2169 C CA . TYR A 1 276 ? -30.336 -2.231 15.074 1.00 88.38 276 TYR A CA 1
ATOM 2170 C C . TYR A 1 276 ? -29.034 -1.455 14.894 1.00 88.38 276 TYR A C 1
ATOM 2172 O O . TYR A 1 276 ? -28.369 -1.589 13.867 1.00 88.38 276 TYR A O 1
ATOM 2180 N N . TYR A 1 277 ? -28.615 -0.757 15.950 1.00 90.12 277 TYR A N 1
ATOM 2181 C CA . TYR A 1 277 ? -27.241 -0.285 16.125 1.00 90.12 277 TYR A CA 1
ATOM 2182 C C . TYR A 1 277 ? -26.600 -1.010 17.299 1.00 90.12 277 TYR A C 1
ATOM 2184 O O . TYR A 1 277 ? -27.200 -1.117 18.367 1.00 90.12 277 TYR A O 1
ATOM 2192 N N . MET A 1 278 ? -25.370 -1.479 17.118 1.00 91.00 278 MET A N 1
ATOM 2193 C CA . MET A 1 278 ? -24.585 -2.105 18.173 1.00 91.00 278 MET A CA 1
ATOM 2194 C C . MET A 1 278 ? -23.246 -1.406 18.349 1.00 91.00 278 MET A C 1
ATOM 2196 O O . MET A 1 278 ? -22.563 -1.078 17.375 1.00 91.00 278 MET A O 1
ATOM 2200 N N . ALA A 1 279 ? -22.857 -1.244 19.605 1.00 89.88 279 ALA A N 1
ATOM 2201 C CA . ALA A 1 279 ? -21.526 -0.829 19.996 1.00 89.88 279 ALA A CA 1
ATOM 2202 C C . ALA A 1 279 ? -20.993 -1.830 21.022 1.00 89.88 279 ALA A C 1
ATOM 2204 O O . ALA A 1 279 ? -21.703 -2.239 21.938 1.00 89.88 279 ALA A O 1
ATOM 2205 N N . HIS A 1 280 ? -19.757 -2.275 20.837 1.00 90.12 280 HIS A N 1
ATOM 2206 C CA . HIS A 1 280 ? -19.118 -3.237 21.717 1.00 90.12 280 HIS A CA 1
ATOM 2207 C C . HIS A 1 280 ? -17.628 -2.948 21.829 1.00 90.12 280 HIS A C 1
ATOM 2209 O O . HIS A 1 280 ? -16.930 -2.856 20.822 1.00 90.12 280 HIS A O 1
ATOM 2215 N N . TRP A 1 281 ? -17.149 -2.848 23.060 1.00 90.19 281 TRP A N 1
ATOM 2216 C CA . TRP A 1 281 ? -15.746 -2.782 23.426 1.00 90.19 281 TRP A CA 1
ATOM 2217 C C . TRP A 1 281 ? -15.425 -3.933 24.374 1.00 90.19 281 TRP A C 1
ATOM 2219 O O . TRP A 1 281 ? -16.151 -4.185 25.337 1.00 90.19 281 TRP A O 1
ATOM 2229 N N . ARG A 1 282 ? -14.313 -4.620 24.114 1.00 89.81 282 ARG A N 1
ATOM 2230 C CA . ARG A 1 282 ? -13.824 -5.725 24.942 1.00 89.81 282 ARG A CA 1
ATOM 2231 C C . ARG A 1 282 ? -12.317 -5.620 25.171 1.00 89.81 282 ARG A C 1
ATOM 2233 O O . ARG A 1 282 ? -11.559 -6.306 24.480 1.00 89.81 282 ARG A O 1
ATOM 2240 N N . PRO A 1 283 ? -11.851 -4.741 26.074 1.00 89.06 283 PRO A N 1
ATOM 2241 C CA . PRO A 1 283 ? -10.439 -4.660 26.417 1.00 89.06 283 PRO A CA 1
ATOM 2242 C C . PRO A 1 283 ? -10.026 -5.777 27.378 1.00 89.06 283 PRO A C 1
ATOM 2244 O O . PRO A 1 283 ? -10.776 -6.184 28.262 1.00 89.06 283 PRO A O 1
ATOM 2247 N N . VAL A 1 284 ? -8.796 -6.249 27.229 1.00 88.50 284 VAL A N 1
ATOM 2248 C CA . VAL A 1 284 ? -8.117 -7.169 28.141 1.00 88.50 284 VAL A CA 1
ATOM 2249 C C . VAL A 1 284 ? -7.149 -6.345 28.973 1.00 88.50 284 VAL A C 1
ATOM 2251 O O . VAL A 1 284 ? -6.240 -5.713 28.432 1.00 88.50 284 VAL A O 1
ATOM 2254 N N . SER A 1 285 ? -7.349 -6.317 30.287 1.00 87.75 285 SER A N 1
ATOM 2255 C CA . SER A 1 285 ? -6.547 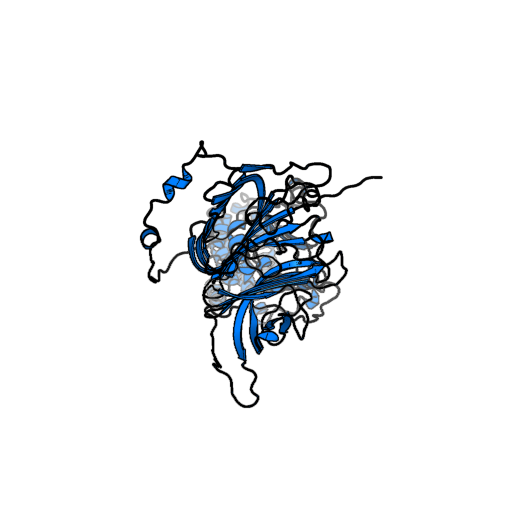-5.469 31.165 1.00 87.75 285 SER A CA 1
ATOM 2256 C C . SER A 1 285 ? -5.144 -6.036 31.369 1.00 87.75 285 SER A C 1
ATOM 2258 O O . SER A 1 285 ? -4.971 -7.219 31.667 1.00 87.75 285 SER A O 1
ATOM 2260 N N . ARG A 1 286 ? -4.141 -5.158 31.279 1.00 87.94 286 ARG A N 1
ATOM 2261 C CA . ARG A 1 286 ? -2.756 -5.472 31.658 1.00 87.94 286 ARG A CA 1
ATOM 2262 C C . ARG A 1 286 ? -2.507 -5.271 33.158 1.00 87.94 286 ARG A C 1
ATOM 2264 O O . ARG A 1 286 ? -1.668 -5.957 33.739 1.00 87.94 286 ARG A O 1
ATOM 2271 N N . LEU A 1 287 ? -3.260 -4.367 33.795 1.00 91.19 287 LEU A N 1
ATOM 2272 C CA . LEU A 1 287 ? -3.211 -4.137 35.246 1.00 91.19 287 LEU A CA 1
ATOM 2273 C C . LEU A 1 287 ? -3.862 -5.298 36.007 1.00 91.19 287 LEU A C 1
ATOM 2275 O O . LEU A 1 287 ? -3.260 -5.857 36.922 1.00 91.19 287 LEU A O 1
ATOM 2279 N N . ASN A 1 288 ? -5.041 -5.725 35.554 1.00 92.44 288 ASN A N 1
ATOM 2280 C CA . ASN A 1 288 ? -5.693 -6.951 36.006 1.00 92.44 288 ASN A CA 1
ATOM 2281 C C . ASN A 1 288 ? -5.388 -8.054 34.992 1.00 92.44 288 ASN A C 1
ATOM 2283 O O . ASN A 1 288 ? -6.228 -8.381 34.156 1.00 92.44 288 ASN A O 1
ATOM 2287 N N . LYS A 1 289 ? -4.142 -8.545 35.030 1.00 86.06 289 LYS A N 1
ATOM 2288 C CA . LYS A 1 289 ? -3.524 -9.389 33.992 1.00 86.06 289 LYS A CA 1
ATOM 2289 C C . LYS A 1 289 ? -4.482 -10.414 33.382 1.00 86.06 289 LYS A C 1
ATOM 2291 O O . LYS A 1 289 ? -4.903 -11.355 34.053 1.00 86.06 289 LYS A O 1
ATOM 2296 N N . GLY A 1 290 ? -4.753 -10.253 32.088 1.00 78.12 290 GLY A N 1
ATOM 2297 C CA . GLY A 1 290 ? -5.506 -11.207 31.274 1.00 78.12 290 GLY A CA 1
ATOM 2298 C C . GLY A 1 290 ? -7.024 -11.193 31.480 1.00 78.12 290 GLY A C 1
ATOM 2299 O O . GLY A 1 290 ? -7.713 -11.965 30.818 1.00 78.12 290 GLY A O 1
ATOM 2300 N N . VAL A 1 291 ? -7.561 -10.332 32.352 1.00 87.94 291 VAL A N 1
ATOM 2301 C CA . VAL A 1 291 ? -9.006 -10.239 32.605 1.00 87.94 291 VAL A CA 1
ATOM 2302 C C . VAL A 1 291 ? -9.681 -9.455 31.470 1.00 87.94 291 VAL A C 1
ATOM 2304 O O . VAL A 1 291 ? -9.344 -8.281 31.269 1.00 87.94 291 VAL A O 1
ATOM 2307 N N . PRO A 1 292 ? -10.624 -10.061 30.721 1.00 88.19 292 PRO A N 1
ATOM 2308 C CA . PRO A 1 292 ? -11.420 -9.346 29.736 1.00 88.19 292 PRO A CA 1
ATOM 2309 C C . PRO A 1 292 ? -12.527 -8.538 30.422 1.00 88.19 292 PRO A C 1
ATOM 2311 O O . PRO A 1 292 ? -13.253 -9.045 31.273 1.00 88.19 292 PRO A O 1
ATOM 2314 N N . TYR A 1 293 ? -12.679 -7.291 30.002 1.00 92.62 293 TYR A N 1
ATOM 2315 C CA . TYR A 1 293 ? -13.794 -6.417 30.344 1.00 92.62 293 TYR A CA 1
ATOM 2316 C C . TYR A 1 293 ? -14.736 -6.297 29.151 1.00 92.62 293 TYR A C 1
ATOM 2318 O O . TYR A 1 293 ? -14.368 -6.638 28.027 1.00 92.62 293 TYR A O 1
ATOM 2326 N N . CYS A 1 294 ? -15.954 -5.822 29.386 1.00 92.06 294 CYS A N 1
ATOM 2327 C CA . CYS A 1 294 ? -16.961 -5.653 28.353 1.00 92.06 294 CYS A CA 1
ATOM 2328 C C . CYS A 1 294 ? -17.688 -4.327 28.555 1.00 92.06 294 CYS A C 1
ATOM 2330 O O . CYS A 1 294 ? -18.018 -3.969 29.679 1.00 92.06 294 CYS A O 1
ATOM 2332 N N . CYS A 1 295 ? -17.976 -3.650 27.453 1.00 93.12 295 CYS A N 1
ATOM 2333 C CA . CYS A 1 295 ? -18.921 -2.550 27.352 1.00 93.12 295 CYS A CA 1
ATOM 2334 C C . CYS A 1 295 ? -19.733 -2.817 26.092 1.00 93.12 295 CYS A C 1
ATOM 2336 O O . CYS A 1 295 ? -19.156 -2.868 25.005 1.00 93.12 295 CYS A O 1
ATOM 2338 N N . ALA A 1 296 ? -21.029 -3.078 26.213 1.00 93.25 296 ALA A N 1
ATOM 2339 C CA . ALA A 1 296 ? -21.838 -3.445 25.061 1.00 93.25 296 ALA A CA 1
ATOM 2340 C C . ALA A 1 296 ? -23.232 -2.840 25.130 1.00 93.25 296 ALA A C 1
ATOM 2342 O O . ALA A 1 296 ? -23.871 -2.849 26.183 1.00 93.25 296 ALA A O 1
ATOM 2343 N N . GLN A 1 297 ? -23.707 -2.356 23.988 1.00 93.38 297 GLN A N 1
ATOM 2344 C CA . GLN A 1 297 ? -25.002 -1.717 23.838 1.00 93.38 297 GLN A CA 1
ATOM 2345 C C . GLN A 1 297 ? -25.652 -2.157 22.531 1.00 93.38 297 GLN A C 1
ATOM 2347 O O . GLN A 1 297 ? -24.989 -2.283 21.498 1.00 93.38 297 GLN A O 1
ATOM 2352 N N . LEU A 1 298 ? -26.964 -2.361 22.588 1.00 94.62 298 LEU A N 1
ATOM 2353 C CA . LEU A 1 298 ? -27.802 -2.632 21.431 1.00 94.62 298 LEU A CA 1
ATOM 2354 C C . LEU A 1 298 ? -28.995 -1.682 21.463 1.00 94.62 298 LEU A C 1
ATOM 2356 O O . LEU A 1 298 ? -29.776 -1.665 22.418 1.00 94.62 298 LEU A O 1
ATOM 2360 N N . PHE A 1 299 ? -29.138 -0.919 20.392 1.00 93.62 299 PHE A N 1
ATOM 2361 C CA . PHE A 1 299 ? -30.265 -0.040 20.142 1.00 93.62 299 PHE A CA 1
ATOM 2362 C C . PHE A 1 299 ? -31.148 -0.647 19.063 1.00 93.62 299 PHE A C 1
ATOM 2364 O O . PHE A 1 299 ? -30.655 -1.345 18.175 1.00 93.62 299 PHE A O 1
ATOM 2371 N N . LYS A 1 300 ? -32.444 -0.359 19.122 1.00 92.75 300 LYS A N 1
ATOM 2372 C CA . LYS A 1 300 ? -33.394 -0.658 18.055 1.00 92.75 300 LYS A CA 1
ATOM 2373 C C . LYS A 1 300 ? -34.282 0.560 17.841 1.00 92.75 300 LYS A C 1
ATOM 2375 O O . LYS A 1 300 ? -34.894 1.015 18.799 1.00 92.75 300 LYS A O 1
ATOM 2380 N N . ASP A 1 301 ? -34.343 1.070 16.613 1.00 90.25 301 ASP A N 1
ATOM 2381 C CA . ASP A 1 301 ? -35.158 2.247 16.266 1.00 90.25 301 ASP A CA 1
ATOM 2382 C C . ASP A 1 301 ? -34.868 3.456 17.192 1.00 90.25 301 ASP A C 1
ATOM 2384 O O . ASP A 1 301 ? -35.756 4.205 17.586 1.00 90.25 301 ASP A O 1
ATOM 2388 N N . GLY A 1 302 ? -33.594 3.596 17.580 1.00 88.25 302 GLY A N 1
ATOM 2389 C CA . GLY A 1 302 ? -33.064 4.636 18.467 1.00 88.25 302 GLY A CA 1
ATOM 2390 C C . GLY A 1 302 ? -33.291 4.451 19.968 1.00 88.25 302 GLY A C 1
ATOM 2391 O O . GLY A 1 302 ? -32.697 5.170 20.774 1.00 88.25 302 GLY A O 1
ATOM 2392 N N . GLU A 1 303 ? -34.050 3.438 20.377 1.00 92.44 303 GLU A N 1
ATOM 2393 C CA . GLU A 1 303 ? -34.238 3.099 21.787 1.00 92.44 303 GLU A CA 1
ATOM 2394 C C . GLU A 1 303 ? -33.163 2.125 22.278 1.00 92.44 303 GLU A C 1
ATOM 2396 O O . GLU A 1 303 ? -32.822 1.152 21.598 1.00 92.44 303 GLU A O 1
ATOM 2401 N N . LEU A 1 304 ? -32.639 2.357 23.487 1.00 93.44 304 LEU A N 1
ATOM 2402 C CA . LEU A 1 304 ? -31.709 1.434 24.135 1.00 93.44 304 LEU A CA 1
ATOM 2403 C C . LEU A 1 304 ? -32.456 0.159 24.544 1.00 93.44 304 LEU A C 1
ATOM 2405 O O . LEU A 1 304 ? -33.233 0.147 25.498 1.00 93.44 304 LEU A O 1
ATOM 2409 N N . LEU A 1 305 ? -32.192 -0.935 23.836 1.00 91.75 305 LEU A N 1
ATOM 2410 C CA . LEU A 1 305 ? -32.828 -2.229 24.077 1.00 91.75 305 LEU A CA 1
ATOM 2411 C C . LEU A 1 305 ? -32.087 -3.035 25.152 1.00 91.75 305 LEU A C 1
ATOM 2413 O O . LEU A 1 305 ? -32.702 -3.794 25.915 1.00 91.75 305 LEU A O 1
ATOM 2417 N N . PHE A 1 306 ? -30.764 -2.878 25.175 1.00 92.62 306 PHE A N 1
ATOM 2418 C CA . PHE A 1 306 ? -29.835 -3.674 25.961 1.00 92.62 306 PHE A CA 1
ATOM 2419 C C . PHE A 1 306 ? -28.542 -2.888 26.213 1.00 92.62 306 PHE A C 1
ATOM 2421 O O . PHE A 1 306 ? -27.989 -2.298 25.286 1.00 92.62 306 PHE A O 1
ATOM 2428 N N . GLY A 1 307 ? -28.029 -2.932 27.441 1.00 93.25 307 GLY A N 1
ATOM 2429 C CA . GLY A 1 307 ? -26.745 -2.344 27.816 1.00 93.25 307 GLY A CA 1
ATOM 2430 C C . GLY A 1 307 ? -26.125 -3.128 28.969 1.00 93.25 307 GLY A C 1
ATOM 2431 O O . GLY A 1 307 ? -26.818 -3.418 29.942 1.00 93.25 307 GLY A O 1
ATOM 2432 N N . THR A 1 308 ? -24.851 -3.507 28.860 1.00 94.31 308 THR A N 1
ATOM 2433 C CA . THR A 1 308 ? -24.165 -4.255 29.923 1.00 94.31 308 THR A CA 1
ATOM 2434 C C . THR A 1 308 ? -22.653 -4.051 29.939 1.00 94.31 308 THR A C 1
ATOM 2436 O O . THR A 1 308 ? -22.015 -3.823 28.907 1.00 94.31 308 THR A O 1
ATOM 2439 N N . ALA A 1 309 ? -22.081 -4.244 31.129 1.00 93.75 309 ALA A N 1
ATOM 2440 C CA . ALA A 1 309 ? -20.649 -4.416 31.351 1.00 93.75 309 ALA A CA 1
ATOM 2441 C C . ALA A 1 309 ? -20.226 -5.894 31.531 1.00 93.75 309 ALA A C 1
ATOM 2443 O O . ALA A 1 309 ? -19.075 -6.184 31.862 1.00 93.75 309 ALA A O 1
ATOM 2444 N N . LYS A 1 310 ? -21.158 -6.848 31.396 1.00 93.94 310 LYS A N 1
ATOM 2445 C CA . LYS A 1 310 ? -20.937 -8.275 31.680 1.00 93.94 310 LYS A CA 1
ATOM 2446 C C . LYS A 1 310 ? -20.613 -9.049 30.401 1.00 93.94 310 LYS A C 1
ATOM 2448 O O . LYS A 1 310 ? -21.411 -9.078 29.468 1.00 93.94 310 LYS A O 1
ATOM 2453 N N . GLY A 1 311 ? -19.435 -9.674 30.371 1.00 91.19 311 GLY A N 1
ATOM 2454 C CA . GLY A 1 311 ? -18.911 -10.436 29.226 1.00 91.19 311 GLY A CA 1
ATOM 2455 C C . GLY A 1 311 ? -18.904 -11.958 29.416 1.00 91.19 311 GLY A C 1
ATOM 2456 O O . GLY A 1 311 ? -18.142 -12.650 28.742 1.00 91.19 311 GLY A O 1
ATOM 2457 N N . GLU A 1 312 ? -19.677 -12.466 30.376 1.00 91.19 312 GLU A N 1
ATOM 2458 C CA . GLU A 1 312 ? -19.766 -13.883 30.742 1.00 91.19 312 GLU A CA 1
ATOM 2459 C C . GLU A 1 312 ? -21.226 -14.285 30.965 1.00 91.19 312 GLU A C 1
ATOM 2461 O O . GLU A 1 312 ? -22.055 -13.428 31.259 1.00 91.19 312 GLU A O 1
ATOM 2466 N N . ALA A 1 313 ? -21.544 -15.571 30.806 1.00 91.75 313 ALA A N 1
ATOM 2467 C CA . ALA A 1 313 ? -22.912 -16.054 30.951 1.00 91.75 313 ALA A CA 1
ATOM 2468 C C . ALA A 1 313 ? -23.399 -15.952 32.401 1.00 91.75 313 ALA A C 1
ATOM 2470 O O . ALA A 1 313 ? -22.741 -16.443 33.317 1.00 91.75 313 ALA A O 1
ATOM 2471 N N . LEU A 1 314 ? -24.566 -15.336 32.587 1.00 90.19 314 LEU A N 1
ATOM 2472 C CA . LEU A 1 314 ? -25.200 -15.110 33.884 1.00 90.19 314 LEU A CA 1
ATOM 2473 C C . LEU A 1 314 ? -26.680 -15.495 33.817 1.00 90.19 314 LEU A C 1
ATOM 2475 O O . LEU A 1 314 ? -27.328 -15.313 32.791 1.00 90.19 314 LEU A O 1
ATOM 2479 N N . ASP A 1 315 ? -27.235 -15.991 34.919 1.00 88.94 315 ASP A N 1
ATOM 2480 C CA . ASP A 1 315 ? -28.656 -16.368 34.970 1.00 88.94 315 ASP A CA 1
ATOM 2481 C C . ASP A 1 315 ? -29.579 -15.169 35.230 1.00 88.94 315 ASP A C 1
ATOM 2483 O O . ASP A 1 315 ? -30.774 -15.220 34.939 1.00 88.94 315 ASP A O 1
ATOM 2487 N N . THR A 1 316 ? -29.042 -14.088 35.804 1.00 88.88 316 THR A N 1
ATOM 2488 C CA . THR A 1 316 ? -29.838 -12.965 36.318 1.00 88.88 316 THR A CA 1
ATOM 2489 C C . THR A 1 316 ? -29.615 -11.662 35.574 1.00 88.88 316 THR A C 1
ATOM 2491 O O . THR A 1 316 ? -30.579 -10.933 35.358 1.00 88.88 316 THR A O 1
ATOM 2494 N N . ASP A 1 317 ? -28.378 -11.351 35.200 1.00 91.75 317 ASP A N 1
ATOM 2495 C CA . ASP A 1 317 ? -28.027 -10.067 34.596 1.00 91.75 317 ASP A CA 1
ATOM 2496 C C . ASP A 1 317 ? -27.898 -10.192 33.079 1.00 91.75 317 ASP A C 1
ATOM 2498 O O . ASP A 1 317 ? -27.523 -11.240 32.556 1.00 91.75 317 ASP A O 1
ATOM 2502 N N . ASP A 1 318 ? -28.179 -9.101 32.371 1.00 94.44 318 ASP A N 1
ATOM 2503 C CA . ASP A 1 318 ? -27.927 -8.978 30.937 1.00 94.44 318 ASP A CA 1
ATOM 2504 C C . ASP A 1 318 ? -26.416 -9.136 30.661 1.00 94.44 318 ASP A C 1
ATOM 2506 O O . ASP A 1 318 ? -25.595 -8.467 31.294 1.00 94.44 318 ASP A O 1
ATOM 2510 N N . TYR A 1 319 ? -26.029 -9.995 29.712 1.00 94.94 319 TYR A N 1
ATOM 2511 C CA . TYR A 1 319 ? -24.625 -10.246 29.353 1.00 94.94 319 TYR A CA 1
ATOM 2512 C C . TYR A 1 319 ? -24.395 -10.391 27.845 1.00 94.94 319 TYR A C 1
ATOM 2514 O O . TYR A 1 319 ? -25.320 -10.655 27.074 1.00 94.94 319 TYR A O 1
ATOM 2522 N N . VAL A 1 320 ? -23.141 -10.225 27.420 1.00 94.81 320 VAL A N 1
ATOM 2523 C CA . VAL A 1 320 ? -22.721 -10.417 26.027 1.00 94.81 320 VAL A CA 1
ATOM 2524 C C . VAL A 1 320 ? -21.706 -11.540 25.902 1.00 94.81 320 VAL A C 1
ATOM 2526 O O . VAL A 1 320 ? -20.714 -11.577 26.629 1.00 94.81 320 VAL A O 1
ATOM 2529 N N . LEU A 1 321 ? -21.918 -12.420 24.924 1.00 92.81 321 LEU A N 1
ATOM 2530 C CA . LEU A 1 321 ? -20.914 -13.389 24.491 1.00 92.81 321 LEU A CA 1
ATOM 2531 C C . LEU A 1 321 ? -20.267 -12.916 23.193 1.00 92.81 321 LEU A C 1
ATOM 2533 O O . LEU A 1 321 ? -20.942 -12.507 22.250 1.00 92.81 321 LEU A O 1
ATOM 2537 N N . PHE A 1 322 ? -18.941 -13.001 23.155 1.00 89.38 322 PHE A N 1
ATOM 2538 C CA . PHE A 1 322 ? -18.127 -12.661 21.997 1.00 89.38 322 PHE A CA 1
ATOM 2539 C C . PHE A 1 322 ? -17.301 -13.881 21.602 1.00 89.38 322 PHE A C 1
ATOM 2541 O O . PHE A 1 322 ? -16.472 -14.353 22.384 1.00 89.38 322 PHE A O 1
ATOM 2548 N N . THR A 1 323 ? -17.507 -14.395 20.392 1.00 91.19 323 THR A N 1
ATOM 2549 C CA . THR A 1 323 ? -16.789 -15.575 19.894 1.00 91.19 323 THR A CA 1
ATOM 2550 C C . THR A 1 323 ? -16.196 -15.315 18.517 1.00 91.19 323 THR A C 1
ATOM 2552 O O . THR A 1 323 ? -16.731 -14.549 17.720 1.00 91.19 323 THR A O 1
ATOM 2555 N N . ASN A 1 324 ? -15.049 -15.927 18.223 1.00 88.31 324 ASN A N 1
ATOM 2556 C CA . ASN A 1 324 ? -14.422 -15.798 16.910 1.00 88.31 324 ASN A CA 1
ATOM 2557 C C . ASN A 1 324 ? -15.176 -16.638 15.877 1.00 88.31 324 ASN A C 1
ATOM 2559 O O . ASN A 1 324 ? -15.476 -17.805 16.119 1.00 88.31 324 ASN A O 1
ATOM 2563 N N . ASN A 1 325 ? -15.393 -16.068 14.696 1.00 86.12 325 ASN A N 1
ATOM 2564 C CA . ASN A 1 325 ? -15.766 -16.818 13.510 1.00 86.12 325 ASN A CA 1
ATOM 2565 C C . ASN A 1 325 ? -14.509 -17.136 12.686 1.00 86.12 325 ASN A C 1
ATOM 2567 O O . ASN A 1 325 ? -13.694 -16.254 12.413 1.00 86.12 325 ASN A O 1
ATOM 2571 N N . LEU A 1 326 ? -14.360 -18.387 12.258 1.00 88.12 326 LEU A N 1
ATOM 2572 C CA . LEU A 1 326 ? -13.244 -18.860 11.425 1.00 88.12 326 LEU A CA 1
ATOM 2573 C C . LEU A 1 326 ? -13.700 -19.358 10.044 1.00 88.12 326 LEU A C 1
ATOM 2575 O O . LEU A 1 326 ? -12.875 -19.831 9.271 1.00 88.12 326 LEU A O 1
ATOM 2579 N N . SER A 1 327 ? -14.997 -19.271 9.734 1.00 85.50 327 SER A N 1
ATOM 2580 C CA . SER A 1 327 ? -15.567 -19.803 8.492 1.00 85.50 327 SER A CA 1
ATOM 2581 C C . SER A 1 327 ? -15.491 -18.854 7.291 1.00 85.50 327 SER A C 1
ATOM 2583 O O . SER A 1 327 ? -15.892 -19.244 6.199 1.00 85.50 327 SER A O 1
ATOM 2585 N N . GLY A 1 328 ? -15.108 -17.594 7.497 1.00 80.31 328 GLY A N 1
ATOM 2586 C CA . GLY A 1 328 ? -15.071 -16.564 6.460 1.00 80.31 328 GLY A CA 1
ATOM 2587 C C . GLY A 1 328 ? -13.790 -16.603 5.623 1.00 80.31 328 GLY A C 1
ATOM 2588 O O . GLY A 1 328 ? -12.856 -17.351 5.899 1.00 80.31 328 GLY A O 1
ATOM 2589 N N . ASN A 1 329 ? -13.725 -15.749 4.601 1.00 86.06 329 ASN A N 1
ATOM 2590 C CA . ASN A 1 329 ? -12.614 -15.746 3.638 1.00 86.06 329 ASN A CA 1
ATOM 2591 C C . ASN A 1 329 ? -11.521 -14.707 3.939 1.00 86.06 329 ASN A C 1
ATOM 2593 O O . ASN A 1 329 ? -10.441 -14.757 3.349 1.00 86.06 329 ASN A O 1
ATOM 2597 N N . VAL A 1 330 ? -11.791 -13.738 4.819 1.00 82.31 330 VAL A N 1
ATOM 2598 C CA . VAL A 1 330 ? -10.902 -12.594 5.068 1.00 82.31 330 VAL A CA 1
ATOM 2599 C C . VAL A 1 330 ? -10.426 -12.612 6.511 1.00 82.31 330 VAL A C 1
ATOM 2601 O O . VAL A 1 330 ? -11.224 -12.514 7.431 1.00 82.31 330 VAL A O 1
ATOM 2604 N N . SER A 1 331 ? -9.115 -12.675 6.726 1.00 84.44 331 SER A N 1
ATOM 2605 C CA . SER A 1 331 ? -8.499 -12.577 8.053 1.00 84.44 331 SER A CA 1
ATOM 2606 C C . SER A 1 331 ? -7.399 -11.516 8.080 1.00 84.44 331 SER A C 1
ATOM 2608 O O . SER A 1 331 ? -6.822 -11.159 7.045 1.00 84.44 331 SER A O 1
ATOM 2610 N N . GLY A 1 332 ? -7.060 -11.047 9.282 1.00 69.62 332 GLY A N 1
ATOM 2611 C CA . GLY A 1 332 ? -5.882 -10.206 9.506 1.00 69.62 332 GLY A CA 1
ATOM 2612 C C . GLY A 1 332 ? -4.573 -10.942 9.190 1.00 69.62 332 GLY A C 1
ATOM 2613 O O . GLY A 1 332 ? -4.522 -12.177 9.134 1.00 69.62 332 GLY A O 1
ATOM 2614 N N . SER A 1 333 ? -3.489 -10.186 8.983 1.00 74.12 333 SER A N 1
ATOM 2615 C CA . SER A 1 333 ? -2.148 -10.750 8.749 1.00 74.12 333 SER A CA 1
ATOM 2616 C C . SER A 1 333 ? -1.424 -11.159 10.040 1.00 74.12 333 SER A C 1
ATOM 2618 O O . SER A 1 333 ? -0.408 -11.849 9.963 1.00 74.12 333 SER A O 1
ATOM 2620 N N . LEU A 1 334 ? -1.978 -10.798 11.198 1.00 74.75 334 LEU A N 1
ATOM 2621 C CA . LEU A 1 334 ? -1.426 -11.002 12.539 1.00 74.75 334 LEU A CA 1
ATOM 2622 C C . LEU A 1 334 ? -1.788 -12.381 13.129 1.00 74.75 334 LEU A C 1
ATOM 2624 O O . LEU A 1 334 ? -2.389 -13.218 12.458 1.00 74.75 334 LEU A O 1
ATOM 2628 N N . ALA A 1 335 ? -1.391 -12.636 14.379 1.00 73.44 335 ALA A N 1
ATOM 2629 C CA . ALA A 1 335 ? -1.533 -13.930 15.049 1.00 73.44 335 ALA A CA 1
ATOM 2630 C C . ALA A 1 335 ? -2.992 -14.402 15.168 1.00 73.44 335 ALA A C 1
ATOM 2632 O O . ALA A 1 335 ? -3.266 -15.591 15.011 1.00 73.44 335 ALA A O 1
ATOM 2633 N N . ASN A 1 336 ? -3.934 -13.484 15.407 1.00 74.75 336 ASN A N 1
ATOM 2634 C CA . ASN A 1 336 ? -5.354 -13.819 15.384 1.00 74.75 336 ASN A CA 1
ATOM 2635 C C . ASN A 1 336 ? -5.826 -13.985 13.932 1.00 74.75 336 ASN A C 1
ATOM 2637 O O . ASN A 1 336 ? -5.812 -13.039 13.144 1.00 74.75 336 ASN A O 1
ATOM 2641 N N . ARG A 1 337 ? -6.260 -15.203 13.596 1.00 85.19 337 ARG A N 1
ATOM 2642 C CA . ARG A 1 337 ? -6.770 -15.574 12.271 1.00 85.19 337 ARG A CA 1
ATOM 2643 C C . ARG A 1 337 ? -8.298 -15.560 12.192 1.00 85.19 337 ARG A C 1
ATOM 2645 O O . ARG A 1 337 ? -8.852 -16.199 11.302 1.00 85.19 337 ARG A O 1
ATOM 2652 N N . SER A 1 338 ? -8.982 -14.851 13.097 1.00 84.38 338 SER A N 1
ATOM 2653 C CA . SER A 1 338 ? -10.429 -14.670 13.001 1.00 84.38 338 SER A CA 1
ATOM 2654 C C . SER A 1 338 ? -10.807 -14.080 11.643 1.00 84.38 338 SER A C 1
ATOM 2656 O O . SER A 1 338 ? -10.153 -13.189 11.092 1.00 84.38 338 SER A O 1
ATOM 2658 N N . THR A 1 339 ? -11.880 -14.628 11.097 1.00 87.75 339 THR A N 1
ATOM 2659 C CA . THR A 1 339 ? -12.499 -14.216 9.831 1.00 87.75 339 THR A CA 1
ATOM 2660 C C . THR A 1 339 ? -13.778 -13.413 10.060 1.00 87.75 339 THR A C 1
ATOM 2662 O O . THR A 1 339 ? -14.529 -13.105 9.139 1.00 87.75 339 THR A O 1
ATOM 2665 N N . GLY A 1 340 ? -14.045 -13.111 11.325 1.00 85.50 340 GLY A N 1
ATOM 2666 C CA . GLY A 1 340 ? -15.250 -12.491 11.818 1.00 85.50 340 GLY A CA 1
ATOM 2667 C C . GLY A 1 340 ? -15.459 -12.831 13.286 1.00 85.50 340 GLY A C 1
ATOM 2668 O O . GLY A 1 340 ? -14.622 -13.486 13.915 1.00 85.50 340 GLY A O 1
ATOM 2669 N N . HIS A 1 341 ? -16.611 -12.442 13.812 1.00 86.69 341 HIS A N 1
ATOM 2670 C CA . HIS A 1 341 ? -17.021 -12.657 15.190 1.00 86.69 341 HIS A CA 1
ATOM 2671 C C . HIS A 1 341 ? -18.529 -12.917 15.266 1.00 86.69 341 HIS A C 1
ATOM 2673 O O . HIS A 1 341 ? -19.283 -12.422 14.434 1.00 86.69 341 HIS A O 1
ATOM 2679 N N . PHE A 1 342 ? -18.979 -13.671 16.263 1.00 88.94 342 PHE A N 1
ATOM 2680 C CA . PHE A 1 342 ? -20.369 -13.624 16.705 1.00 88.94 342 PHE A CA 1
ATOM 2681 C C . PHE A 1 342 ? -20.448 -12.787 17.974 1.00 88.94 342 PHE A C 1
ATOM 2683 O O . PHE A 1 342 ? -19.624 -12.950 18.878 1.00 88.94 342 PHE A O 1
ATOM 2690 N N . ILE A 1 343 ? -21.451 -11.919 18.028 1.00 91.00 343 ILE A N 1
ATOM 2691 C CA . ILE A 1 343 ? -21.820 -11.180 19.228 1.00 91.00 343 ILE A CA 1
ATOM 2692 C C . ILE A 1 343 ? -23.260 -11.527 19.595 1.00 91.00 343 ILE A C 1
ATOM 2694 O O . ILE A 1 343 ? -24.176 -11.397 18.780 1.00 91.00 343 ILE A O 1
ATOM 2698 N N . GLU A 1 344 ? -23.442 -12.028 20.811 1.00 93.12 344 GLU A N 1
ATOM 2699 C CA . GLU A 1 344 ? -24.728 -12.480 21.336 1.00 93.12 344 GLU A CA 1
ATOM 2700 C C . GLU A 1 344 ? -25.093 -11.630 22.547 1.00 93.12 344 GLU A C 1
ATOM 2702 O O . GLU A 1 344 ? -24.444 -11.719 23.584 1.00 93.12 344 GLU A O 1
ATOM 2707 N N . PHE A 1 345 ? -26.131 -10.810 22.410 1.00 93.56 345 PHE A N 1
ATOM 2708 C CA . PHE A 1 345 ? -26.719 -10.049 23.507 1.00 93.56 345 PHE A CA 1
ATOM 2709 C C . PHE A 1 345 ? -27.793 -10.917 24.156 1.00 93.56 345 PHE A C 1
ATOM 2711 O O . PHE A 1 345 ? -28.776 -11.266 23.497 1.00 93.56 345 PHE A O 1
ATOM 2718 N N . VAL A 1 346 ? -27.608 -11.296 25.419 1.00 94.38 346 VAL A N 1
ATOM 2719 C CA . VAL A 1 346 ? -28.497 -12.218 26.132 1.00 94.38 346 VAL A CA 1
ATOM 2720 C C . VAL A 1 346 ? -29.102 -11.514 27.332 1.00 94.38 346 VAL A C 1
ATOM 2722 O O . VAL A 1 346 ? -28.384 -11.074 28.226 1.00 94.38 346 VAL A O 1
ATOM 2725 N N . SER A 1 347 ? -30.431 -11.429 27.356 1.00 93.19 347 SER A N 1
ATOM 2726 C CA . SER A 1 347 ? -31.193 -10.899 28.485 1.00 93.19 347 SER A CA 1
ATOM 2727 C C . SER A 1 347 ? -32.017 -12.017 29.124 1.00 93.19 347 SER A C 1
ATOM 2729 O O . SER A 1 347 ? -33.121 -12.308 28.640 1.00 93.19 347 SER A O 1
ATOM 2731 N N . PRO A 1 348 ? -31.508 -12.663 30.194 1.00 91.19 348 PRO A N 1
ATOM 2732 C CA . PRO A 1 348 ? -32.206 -13.755 30.870 1.00 91.19 348 PRO A CA 1
ATOM 2733 C C . PRO A 1 348 ? -33.582 -13.334 31.388 1.00 91.19 348 PRO A C 1
ATOM 2735 O O . PRO A 1 348 ? -34.575 -14.011 31.128 1.00 91.19 348 PRO A O 1
ATOM 2738 N N . GLN A 1 349 ? -33.670 -12.163 32.031 1.00 88.31 349 GLN A N 1
ATOM 2739 C CA . GLN A 1 349 ? -34.925 -11.659 32.603 1.00 88.31 349 GLN A CA 1
ATOM 2740 C C . GLN A 1 349 ? -35.988 -11.369 31.540 1.00 88.31 349 GLN A C 1
ATOM 2742 O O . GLN A 1 349 ? -37.177 -11.561 31.785 1.00 88.31 349 GLN A O 1
ATOM 2747 N N . LYS A 1 350 ? -35.574 -10.912 30.349 1.00 88.06 350 LYS A N 1
ATOM 2748 C CA . LYS A 1 350 ? -36.490 -10.660 29.226 1.00 88.06 350 LYS A CA 1
ATOM 2749 C C . LYS A 1 350 ? -36.750 -11.914 28.386 1.00 88.06 350 LYS A C 1
ATOM 2751 O O . LYS A 1 350 ? -37.607 -11.860 27.506 1.00 88.06 350 LYS A O 1
ATOM 2756 N N . GLY A 1 351 ? -36.008 -13.004 28.606 1.00 85.81 351 GLY A N 1
ATOM 2757 C CA . GLY A 1 351 ? -36.070 -14.225 27.799 1.00 85.81 351 GLY A CA 1
ATOM 2758 C C . GLY A 1 351 ? -35.723 -13.996 26.325 1.00 85.81 351 GLY A C 1
ATOM 2759 O O . GLY A 1 351 ? -36.355 -14.588 25.449 1.00 85.81 351 GLY A O 1
ATOM 2760 N N . LYS A 1 352 ? -34.779 -13.089 26.030 1.00 87.81 352 LYS A N 1
ATOM 2761 C CA . LYS A 1 352 ? -34.418 -12.696 24.656 1.00 87.81 352 LYS A CA 1
ATOM 2762 C C . LYS A 1 352 ? -32.923 -12.827 24.396 1.00 87.81 352 LYS A C 1
ATOM 2764 O O . LYS A 1 352 ? -32.107 -12.455 25.238 1.00 87.81 352 LYS A O 1
ATOM 2769 N N . THR A 1 353 ? -32.596 -13.270 23.184 1.00 90.38 353 THR A N 1
ATOM 2770 C CA . THR A 1 353 ? -31.227 -13.325 22.668 1.00 90.38 353 THR A CA 1
ATOM 2771 C C . THR A 1 353 ? -31.178 -12.733 21.266 1.00 90.38 353 THR A C 1
ATOM 2773 O O . THR A 1 353 ? -31.949 -13.129 20.390 1.00 90.38 353 THR A O 1
ATOM 2776 N N . TRP A 1 354 ? -30.249 -11.806 21.044 1.00 91.62 354 TRP A N 1
ATOM 2777 C CA . TRP A 1 354 ? -29.943 -11.249 19.727 1.00 91.62 354 TRP A CA 1
ATOM 2778 C C . TRP A 1 354 ? -28.547 -11.692 19.317 1.00 91.62 354 TRP A C 1
ATOM 2780 O O . TRP A 1 354 ? -27.582 -11.364 20.007 1.00 91.62 354 TRP A O 1
ATOM 2790 N N . ARG A 1 355 ? -28.435 -12.426 18.208 1.00 90.62 355 ARG A N 1
ATOM 2791 C CA . ARG A 1 355 ? -27.156 -12.912 17.691 1.00 90.62 355 ARG A CA 1
ATOM 2792 C C . ARG A 1 355 ? -26.831 -12.235 16.370 1.00 90.62 355 ARG A C 1
ATOM 2794 O O . ARG A 1 355 ? -27.580 -12.340 15.401 1.00 90.62 355 ARG A O 1
ATOM 2801 N N . PHE A 1 356 ? -25.670 -11.597 16.322 1.00 86.62 356 PHE A N 1
ATOM 2802 C CA . PHE A 1 356 ? -25.144 -10.974 15.116 1.00 86.62 356 PHE A CA 1
ATOM 2803 C C . PHE A 1 356 ? -23.883 -11.712 14.688 1.00 86.62 356 PHE A C 1
ATOM 2805 O O . PHE A 1 356 ? -22.946 -11.879 15.474 1.00 86.62 356 PHE A O 1
ATOM 2812 N N . LYS A 1 357 ? -23.851 -12.148 13.430 1.00 87.31 357 LYS A N 1
ATOM 2813 C CA . LYS A 1 357 ? -22.631 -12.615 12.778 1.00 87.31 357 LYS A CA 1
ATOM 2814 C C . LYS A 1 357 ? -21.967 -11.411 12.128 1.00 87.31 357 LYS A C 1
ATOM 2816 O O . LYS A 1 357 ? -22.573 -10.756 11.296 1.00 87.31 357 LYS A O 1
ATOM 2821 N N . VAL A 1 358 ? -20.720 -11.137 12.472 1.00 84.94 358 VAL A N 1
ATOM 2822 C CA . VAL A 1 358 ? -19.894 -10.078 11.888 1.00 84.94 358 VAL A CA 1
ATOM 2823 C C . VAL A 1 358 ? -18.799 -10.757 11.084 1.00 84.94 358 VAL A C 1
ATOM 2825 O O . VAL A 1 358 ? -17.839 -11.249 11.658 1.00 84.94 358 VAL A O 1
ATOM 2828 N N . GLU A 1 359 ? -18.932 -10.847 9.767 1.00 84.44 359 GLU A N 1
ATOM 2829 C CA . GLU A 1 359 ? -17.925 -11.450 8.892 1.00 84.44 359 GLU A CA 1
ATOM 2830 C C . GLU A 1 359 ? -17.005 -10.369 8.324 1.00 84.44 359 GLU A C 1
ATOM 2832 O O . GLU A 1 359 ? -17.469 -9.347 7.816 1.00 84.44 359 GLU A O 1
ATOM 2837 N N . HIS A 1 360 ? -15.691 -10.572 8.409 1.00 84.25 360 HIS A N 1
ATOM 2838 C CA . HIS A 1 360 ? -14.730 -9.653 7.813 1.00 84.25 360 HIS A CA 1
ATOM 2839 C C . HIS A 1 360 ? -14.912 -9.648 6.292 1.00 84.25 360 HIS A C 1
ATOM 2841 O O . HIS A 1 360 ? -14.830 -10.687 5.642 1.00 84.25 360 HIS A O 1
ATOM 2847 N N . ASN A 1 361 ? -15.127 -8.467 5.721 1.00 77.44 361 ASN A N 1
ATOM 2848 C CA . ASN A 1 361 ? -15.310 -8.285 4.284 1.00 77.44 361 ASN A CA 1
ATOM 2849 C C . ASN A 1 361 ? -14.045 -7.713 3.630 1.00 77.44 361 ASN A C 1
ATOM 2851 O O . ASN A 1 361 ? -13.624 -8.150 2.562 1.00 77.44 361 ASN A O 1
ATOM 2855 N N . ARG A 1 362 ? -13.389 -6.758 4.297 1.00 78.06 362 ARG A N 1
ATOM 2856 C CA . ARG A 1 362 ? -12.142 -6.155 3.820 1.00 78.06 362 ARG A CA 1
ATOM 2857 C C . ARG A 1 362 ? -11.265 -5.751 4.988 1.00 78.06 362 ARG A C 1
ATOM 2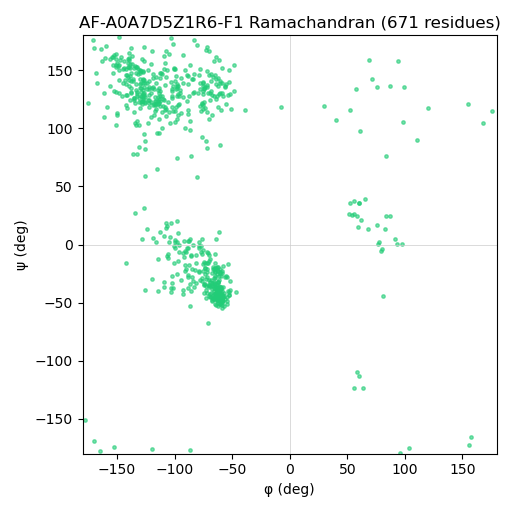859 O O . ARG A 1 362 ? -11.752 -5.214 5.975 1.00 78.06 362 ARG A O 1
ATOM 2866 N N . VAL A 1 363 ? -9.958 -5.947 4.857 1.00 76.62 363 VAL A N 1
ATOM 2867 C CA . VAL A 1 363 ? -8.989 -5.351 5.782 1.00 76.62 363 VAL A CA 1
ATOM 2868 C C . VAL A 1 363 ? -8.896 -3.853 5.477 1.00 76.62 363 VAL A C 1
ATOM 2870 O O . VAL A 1 363 ? -8.481 -3.490 4.380 1.00 76.62 363 VAL A O 1
ATOM 2873 N N . LYS A 1 364 ? -9.266 -2.997 6.437 1.00 65.88 364 LYS A N 1
ATOM 2874 C CA . LYS A 1 364 ? -8.980 -1.556 6.400 1.00 65.88 364 LYS A CA 1
ATOM 2875 C C . LYS A 1 364 ? -7.477 -1.371 6.616 1.00 65.88 364 LYS A C 1
ATOM 2877 O O . LYS A 1 364 ? -6.726 -1.068 5.697 1.00 65.88 364 LYS A O 1
ATOM 2882 N N . PHE A 1 365 ? -6.988 -1.683 7.808 1.00 61.59 365 PHE A N 1
ATOM 2883 C CA . PHE A 1 365 ? -5.570 -1.550 8.132 1.00 61.59 365 PHE A CA 1
ATOM 2884 C C . PHE A 1 365 ? -5.043 -2.778 8.868 1.00 61.59 365 PHE A C 1
ATOM 2886 O O . PHE A 1 365 ? -5.786 -3.465 9.563 1.00 61.59 365 PHE A O 1
ATOM 2893 N N . ASN A 1 366 ? -3.738 -3.014 8.733 1.00 64.88 366 ASN A N 1
ATOM 2894 C CA . ASN A 1 366 ? -2.955 -3.873 9.613 1.00 64.88 366 ASN A CA 1
ATOM 2895 C C . ASN A 1 366 ? -1.769 -3.058 10.123 1.00 64.88 366 ASN A C 1
ATOM 2897 O O . ASN A 1 366 ? -1.009 -2.504 9.328 1.00 64.88 366 ASN A O 1
ATOM 2901 N N . MET A 1 367 ? -1.601 -3.010 11.436 1.00 59.81 367 MET A N 1
ATOM 2902 C CA . MET A 1 367 ? -0.462 -2.384 12.088 1.00 59.81 367 MET A CA 1
ATOM 2903 C C . MET A 1 367 ? 0.217 -3.424 12.969 1.00 59.81 367 MET A C 1
ATOM 2905 O O . MET A 1 367 ? -0.300 -3.781 14.023 1.00 59.81 367 MET A O 1
ATOM 2909 N N . GLY A 1 368 ? 1.360 -3.939 12.517 1.00 50.44 368 GLY A N 1
ATOM 2910 C CA . GLY A 1 368 ? 2.165 -4.869 13.302 1.00 50.44 368 GLY A CA 1
ATOM 2911 C C . GLY A 1 368 ? 2.930 -4.154 14.415 1.00 50.44 368 GLY A C 1
ATOM 2912 O O . GLY A 1 368 ? 3.492 -3.087 14.193 1.00 50.44 368 GLY A O 1
ATOM 2913 N N . LEU A 1 369 ? 2.981 -4.775 15.591 1.00 54.22 369 LEU A N 1
ATOM 2914 C CA . LEU A 1 369 ? 3.776 -4.361 16.754 1.00 54.22 369 LEU A CA 1
ATOM 2915 C C . LEU A 1 369 ? 4.911 -5.365 17.068 1.00 54.22 369 LEU A C 1
ATOM 2917 O O . LEU A 1 369 ? 5.546 -5.272 18.114 1.00 54.22 369 LEU A O 1
ATOM 2921 N N . GLY A 1 370 ? 5.177 -6.315 16.158 1.00 43.25 370 GLY A N 1
ATOM 2922 C CA . GLY A 1 370 ? 6.199 -7.365 16.298 1.00 43.25 370 GLY A CA 1
ATOM 2923 C C . GLY A 1 370 ? 5.658 -8.686 16.867 1.00 43.25 370 GLY A C 1
ATOM 2924 O O . GLY A 1 370 ? 4.596 -8.727 17.477 1.00 43.25 370 GLY A O 1
ATOM 2925 N N . GLY A 1 371 ? 6.353 -9.804 16.614 1.00 52.47 371 GLY A N 1
ATOM 2926 C CA . GLY A 1 371 ? 5.985 -11.127 17.158 1.00 52.47 371 GLY A CA 1
ATOM 2927 C C . GLY A 1 371 ? 4.611 -11.663 16.724 1.00 52.47 371 GLY A C 1
ATOM 2928 O O . GLY A 1 371 ? 4.026 -12.489 17.417 1.00 52.47 371 GLY A O 1
ATOM 2929 N N . GLY A 1 372 ? 4.061 -11.165 15.610 1.00 56.47 372 GLY A N 1
ATOM 2930 C CA . GLY A 1 372 ? 2.692 -11.465 15.174 1.00 56.47 372 GLY A CA 1
ATOM 2931 C C . GLY A 1 372 ? 1.600 -10.692 15.928 1.00 56.47 372 GLY A C 1
ATOM 2932 O O . GLY A 1 372 ? 0.424 -10.888 15.634 1.00 56.47 372 GLY A O 1
ATOM 2933 N N . LEU A 1 373 ? 1.958 -9.805 16.859 1.00 60.41 373 LEU A N 1
ATOM 2934 C CA . LEU A 1 373 ? 1.037 -8.918 17.571 1.00 60.41 373 LEU A CA 1
ATOM 2935 C C . LEU A 1 373 ? 0.803 -7.628 16.780 1.00 60.41 373 LEU A C 1
ATOM 2937 O O . LEU A 1 373 ? 1.647 -7.206 15.987 1.00 60.41 373 LEU A O 1
ATOM 2941 N N . GLY A 1 374 ? -0.342 -6.990 17.004 1.00 59.00 374 GLY A N 1
ATOM 2942 C CA . GLY A 1 374 ? -0.697 -5.736 16.349 1.00 59.00 374 GLY A CA 1
ATOM 2943 C C . GLY A 1 374 ? -2.201 -5.484 16.318 1.00 59.00 374 GLY A C 1
ATOM 2944 O O . GLY A 1 374 ? -2.965 -6.167 16.997 1.00 59.00 374 GLY A O 1
ATOM 2945 N N . LEU A 1 375 ? -2.613 -4.525 15.492 1.00 60.28 375 LEU A N 1
ATOM 2946 C CA . LEU A 1 375 ? -4.006 -4.132 15.295 1.00 60.28 375 LEU A CA 1
ATOM 2947 C C . LEU A 1 375 ? -4.445 -4.410 13.859 1.00 60.28 375 LEU A C 1
ATOM 2949 O O . LEU A 1 375 ? -3.716 -4.119 12.908 1.00 60.28 375 LEU A O 1
ATOM 2953 N N . SER A 1 376 ? -5.661 -4.921 13.709 1.00 64.44 376 SER A N 1
ATOM 2954 C CA . SER A 1 376 ? -6.323 -5.087 12.419 1.00 64.44 376 SER A CA 1
ATOM 2955 C C . SER A 1 376 ? -7.690 -4.415 12.473 1.00 64.44 376 SER A C 1
ATOM 2957 O O . SER A 1 376 ? -8.469 -4.685 13.384 1.00 64.44 376 SER A O 1
ATOM 2959 N N . GLY A 1 377 ? -7.982 -3.558 11.499 1.00 65.25 377 GLY A N 1
ATOM 2960 C CA . GLY A 1 377 ? -9.309 -2.982 11.290 1.00 65.25 377 GLY A CA 1
ATOM 2961 C C . GLY A 1 377 ? -9.963 -3.594 10.060 1.00 65.25 377 GLY A C 1
ATOM 2962 O O . GLY A 1 377 ? -9.281 -3.842 9.064 1.00 65.25 377 GLY A O 1
ATOM 2963 N N . PHE A 1 378 ? -11.278 -3.802 10.095 1.00 71.62 378 PHE A N 1
ATOM 2964 C CA . PHE A 1 378 ? -12.024 -4.403 8.989 1.00 71.62 378 PHE A CA 1
ATOM 2965 C C . PHE A 1 378 ? -13.256 -3.569 8.627 1.00 71.62 378 PHE A C 1
ATOM 2967 O O . PHE A 1 378 ? -13.843 -2.914 9.486 1.00 71.62 378 PHE A O 1
ATOM 2974 N N . THR A 1 379 ? -13.668 -3.598 7.359 1.00 68.81 379 THR A N 1
ATOM 2975 C CA . THR A 1 379 ? -15.097 -3.494 7.059 1.00 68.81 379 THR A CA 1
ATOM 2976 C C . THR A 1 379 ? -15.690 -4.890 7.172 1.00 68.81 379 THR A C 1
ATOM 2978 O O . THR A 1 379 ? -15.036 -5.881 6.827 1.00 68.81 379 THR A O 1
ATOM 2981 N N . ALA A 1 380 ? -16.909 -4.984 7.684 1.00 54.12 380 ALA A N 1
ATOM 2982 C CA . ALA A 1 380 ? -17.573 -6.253 7.917 1.00 54.12 380 ALA A CA 1
ATOM 2983 C C . ALA A 1 380 ? -18.980 -6.239 7.321 1.00 54.12 380 ALA A C 1
ATOM 2985 O O . ALA A 1 380 ? -19.623 -5.193 7.257 1.00 54.12 380 ALA A O 1
ATOM 2986 N N . ARG A 1 381 ? -19.450 -7.411 6.899 1.00 56.38 381 ARG A N 1
ATOM 2987 C CA . ARG A 1 381 ? -20.847 -7.664 6.536 1.00 56.38 381 ARG A CA 1
ATOM 2988 C C . ARG A 1 381 ? -21.381 -8.745 7.463 1.00 56.38 381 ARG A C 1
ATOM 2990 O O . ARG A 1 381 ? -20.623 -9.610 7.890 1.00 56.38 381 ARG A O 1
ATOM 2997 N N . GLY A 1 382 ? -22.661 -8.688 7.804 1.00 47.44 382 GLY A N 1
ATOM 2998 C CA . GLY A 1 382 ? -23.223 -9.596 8.789 1.00 47.44 382 GLY A CA 1
ATOM 2999 C C . GLY A 1 382 ? -24.597 -10.131 8.448 1.00 47.44 382 GLY A C 1
ATOM 3000 O O . GLY A 1 382 ? -25.381 -9.458 7.781 1.00 47.44 382 GLY A O 1
ATOM 3001 N N . ASP A 1 383 ? -24.858 -11.329 8.960 1.00 41.16 383 ASP A N 1
ATOM 3002 C CA . ASP A 1 383 ? -26.181 -11.942 9.025 1.00 41.16 383 ASP A CA 1
ATOM 3003 C C . ASP A 1 383 ? -26.732 -11.720 10.445 1.00 41.16 383 ASP A C 1
ATOM 3005 O O . ASP A 1 383 ? -25.970 -11.726 11.423 1.00 41.16 383 ASP A O 1
ATOM 3009 N N . VAL A 1 384 ? -28.044 -11.511 10.573 1.00 33.66 384 VAL A N 1
ATOM 3010 C CA . VAL A 1 384 ? -28.714 -11.360 11.873 1.00 33.66 384 VAL A CA 1
ATOM 3011 C C . VAL A 1 384 ? -29.694 -12.498 12.064 1.00 33.66 384 VAL A C 1
ATOM 3013 O O . VAL A 1 384 ? -30.650 -12.617 11.300 1.00 33.66 384 VAL A O 1
ATOM 3016 N N . ASP A 1 385 ? -29.494 -13.262 13.134 1.00 35.84 385 ASP A N 1
ATOM 3017 C CA . ASP A 1 385 ? -30.440 -14.276 13.573 1.00 35.84 385 ASP A CA 1
ATOM 3018 C C . ASP A 1 385 ? -31.117 -13.796 14.862 1.00 35.84 385 ASP A C 1
ATOM 3020 O O . ASP A 1 385 ? -30.483 -13.608 15.907 1.00 35.84 385 ASP A O 1
ATOM 3024 N N . VAL A 1 386 ? -32.433 -13.585 14.796 1.00 41.62 386 VAL A N 1
ATOM 3025 C CA . VAL A 1 386 ? -33.258 -13.302 15.976 1.00 41.62 386 VAL A CA 1
ATOM 3026 C C . VAL A 1 386 ? -33.950 -14.594 16.390 1.00 41.62 386 VAL A C 1
ATOM 3028 O O . VAL A 1 386 ? -34.790 -15.116 15.657 1.00 41.62 386 VAL A O 1
ATOM 3031 N N . PHE A 1 387 ? -33.611 -15.099 17.575 1.00 44.09 387 PHE A N 1
ATOM 3032 C CA . PHE A 1 387 ? -34.212 -16.309 18.129 1.00 44.09 387 PHE A CA 1
ATOM 3033 C C . PHE A 1 387 ? -35.293 -15.958 19.159 1.00 44.09 387 PHE A C 1
ATOM 3035 O O . PHE A 1 387 ? -35.129 -15.050 19.974 1.00 44.09 387 PHE A O 1
ATOM 3042 N N . VAL A 1 388 ? -36.388 -16.719 19.155 1.00 36.94 388 VAL A N 1
ATOM 3043 C CA . VAL A 1 388 ? -37.349 -16.801 20.265 1.00 36.94 388 VAL A CA 1
ATOM 3044 C C . VAL A 1 388 ? -37.230 -18.219 20.825 1.00 36.94 388 VAL A C 1
ATOM 3046 O O . VAL A 1 388 ? -37.217 -19.160 20.027 1.00 36.94 388 VAL A O 1
ATOM 3049 N N . PRO A 1 389 ? -37.120 -18.433 22.146 1.00 36.34 389 PRO A N 1
ATOM 3050 C CA . PRO A 1 389 ? -36.980 -19.783 22.666 1.00 36.34 389 PRO A CA 1
ATOM 3051 C C . PRO A 1 389 ? -38.338 -20.494 22.632 1.00 36.34 389 PRO A C 1
ATOM 3053 O O . PRO A 1 389 ? -39.124 -20.416 23.571 1.00 36.34 389 PRO A O 1
ATOM 3056 N N . ASN A 1 390 ? -38.617 -21.218 21.547 1.00 40.41 390 ASN A N 1
ATOM 3057 C CA . ASN A 1 390 ? -39.505 -22.374 21.593 1.00 40.41 390 ASN A CA 1
ATOM 3058 C C . ASN A 1 390 ? -38.945 -23.476 20.669 1.00 40.41 390 ASN A C 1
ATOM 3060 O O . ASN A 1 390 ? -38.666 -23.179 19.505 1.00 40.41 390 ASN A O 1
ATOM 3064 N N . PRO A 1 391 ? -38.782 -24.738 21.118 1.00 42.97 391 PRO A N 1
ATOM 3065 C CA . PRO A 1 391 ? -38.126 -25.801 20.342 1.00 42.97 391 PRO A CA 1
ATOM 3066 C C . PRO A 1 391 ? -38.820 -26.218 19.029 1.00 42.97 391 PRO A C 1
ATOM 3068 O O . PRO A 1 391 ? -38.389 -27.185 18.408 1.00 42.97 391 PRO A O 1
ATOM 3071 N N . GLN A 1 392 ? -39.907 -25.554 18.615 1.00 42.47 392 GLN A N 1
ATOM 3072 C CA . GLN A 1 392 ? -40.789 -26.008 17.530 1.00 42.47 392 GLN A CA 1
ATOM 3073 C C . GLN A 1 392 ? -41.085 -24.972 16.422 1.00 42.47 392 GLN A C 1
ATOM 3075 O O . GLN A 1 392 ? -41.842 -25.276 15.506 1.00 42.47 392 GLN A O 1
ATOM 3080 N N . SER A 1 393 ? -40.475 -23.783 16.423 1.00 39.81 393 SER A N 1
ATOM 3081 C CA . SER A 1 393 ? -40.635 -22.790 15.336 1.00 39.81 393 SER A CA 1
ATOM 3082 C C . SER A 1 393 ? -39.481 -21.780 15.410 1.00 39.81 393 SER A C 1
ATOM 3084 O O . SER A 1 393 ? -39.400 -21.046 16.385 1.00 39.81 393 SER A O 1
ATOM 3086 N N . GLY A 1 394 ? -38.495 -21.717 14.515 1.00 45.19 394 GLY A N 1
ATOM 3087 C CA . GLY A 1 394 ? -38.556 -21.782 13.056 1.00 45.19 394 GLY A CA 1
ATOM 3088 C C . GLY A 1 394 ? -38.196 -20.385 12.532 1.00 45.19 394 GLY A C 1
ATOM 3089 O O . GLY A 1 394 ? -39.069 -19.532 12.472 1.00 45.19 394 GLY A O 1
ATOM 3090 N N . LEU A 1 395 ? -36.897 -20.155 12.291 1.00 36.69 395 LEU A N 1
ATOM 3091 C CA . LEU A 1 395 ? -36.238 -18.991 11.663 1.00 36.69 395 LEU A CA 1
ATOM 3092 C C . LEU A 1 395 ? -37.174 -17.924 11.045 1.00 36.69 395 LEU A C 1
ATOM 3094 O O . LEU A 1 395 ? -37.891 -18.212 10.092 1.00 36.69 395 LEU A O 1
ATOM 3098 N N . LEU A 1 396 ? -37.128 -16.681 11.552 1.00 40.59 396 LEU A N 1
ATOM 3099 C CA . LEU A 1 396 ? -38.070 -15.613 11.167 1.00 40.59 396 LEU A CA 1
ATOM 3100 C C . LEU A 1 396 ? -37.802 -15.015 9.769 1.00 40.59 396 LEU A C 1
ATOM 3102 O O . LEU A 1 396 ? -38.738 -14.647 9.065 1.00 40.59 396 LEU A O 1
ATOM 3106 N N . LEU A 1 397 ? -36.533 -14.913 9.365 1.00 39.91 397 LEU A N 1
ATOM 3107 C CA . LEU A 1 397 ? -36.105 -14.486 8.030 1.00 39.91 397 LEU A CA 1
ATOM 3108 C C . LEU A 1 397 ? -34.740 -15.113 7.729 1.00 39.91 397 LEU A C 1
ATOM 3110 O O . LEU A 1 397 ? -33.835 -15.036 8.553 1.00 39.91 397 LEU A O 1
ATOM 3114 N N . GLN A 1 398 ? -34.590 -15.702 6.543 1.00 38.38 398 GLN A N 1
ATOM 3115 C CA . GLN A 1 398 ? -33.333 -16.260 6.046 1.00 38.38 398 GLN A CA 1
ATOM 3116 C C . GLN A 1 398 ? -33.021 -15.643 4.686 1.00 38.38 398 GLN A C 1
ATOM 3118 O O . GLN A 1 398 ? -33.815 -15.772 3.756 1.00 38.38 398 GLN A O 1
ATOM 3123 N N . LEU A 1 399 ? -31.867 -14.999 4.542 1.00 40.75 399 LEU A N 1
ATOM 3124 C CA . LEU A 1 399 ? -31.338 -14.610 3.236 1.00 40.75 399 LEU A CA 1
ATOM 3125 C C . LEU A 1 399 ? -30.193 -15.561 2.898 1.00 40.75 399 LEU A C 1
ATOM 3127 O O . LEU A 1 399 ? -29.176 -15.588 3.582 1.00 40.75 399 LEU A O 1
ATOM 3131 N N . GLN A 1 400 ? -30.375 -16.375 1.859 1.00 30.69 400 GLN A N 1
ATOM 3132 C CA . GLN A 1 400 ? -29.450 -17.447 1.496 1.00 30.69 400 GLN A CA 1
ATOM 3133 C C . GLN A 1 400 ? -29.085 -17.342 0.008 1.00 30.69 400 GLN A C 1
ATOM 3135 O O . GLN A 1 400 ? -29.957 -17.159 -0.835 1.00 30.69 400 GLN A O 1
ATOM 3140 N N . GLY A 1 401 ? -27.796 -17.469 -0.328 1.00 29.48 401 GLY A N 1
ATOM 3141 C CA . GLY A 1 401 ? -27.347 -17.600 -1.723 1.00 29.48 401 GLY A CA 1
ATOM 3142 C C . GLY A 1 401 ? -27.093 -16.301 -2.499 1.00 29.48 401 GLY A C 1
ATOM 3143 O O . GLY A 1 401 ? -27.129 -16.318 -3.728 1.00 29.48 401 GLY A O 1
ATOM 3144 N N . ILE A 1 402 ? -26.797 -15.180 -1.831 1.00 38.44 402 ILE A N 1
ATOM 3145 C CA . ILE A 1 402 ? -26.397 -13.951 -2.536 1.00 38.44 402 ILE A CA 1
ATOM 3146 C C . ILE A 1 402 ? -25.030 -14.166 -3.198 1.00 38.44 402 ILE A C 1
ATOM 3148 O O . ILE A 1 402 ? -24.003 -14.280 -2.529 1.00 38.44 402 ILE A O 1
ATOM 3152 N N . LYS A 1 403 ? -25.018 -14.197 -4.530 1.00 28.66 403 LYS A N 1
ATOM 3153 C CA . LYS A 1 403 ? -23.811 -14.331 -5.345 1.00 28.66 403 LYS A CA 1
ATOM 3154 C C . LYS A 1 403 ? -23.369 -12.946 -5.806 1.00 28.66 403 LYS A C 1
ATOM 3156 O O . LYS A 1 403 ? -24.057 -12.322 -6.609 1.00 28.66 403 LYS A O 1
ATOM 3161 N N . VAL A 1 404 ? -22.235 -12.469 -5.297 1.00 40.22 404 VAL A N 1
ATOM 3162 C CA . VAL A 1 404 ? -21.653 -11.182 -5.705 1.00 40.22 404 VAL A CA 1
ATOM 3163 C C . VAL A 1 404 ? -20.387 -11.440 -6.509 1.00 40.22 404 VAL A C 1
ATOM 3165 O O . VAL A 1 404 ? -19.484 -12.151 -6.068 1.00 40.22 404 VAL A O 1
ATOM 3168 N N . THR A 1 405 ? -20.348 -10.872 -7.706 1.00 29.91 405 THR A N 1
ATOM 3169 C CA . THR A 1 405 ? -19.208 -10.932 -8.621 1.00 29.91 405 THR A CA 1
ATOM 3170 C C . THR A 1 405 ? -18.329 -9.699 -8.378 1.00 29.91 405 THR A C 1
ATOM 3172 O O . THR A 1 405 ? -18.882 -8.620 -8.158 1.00 29.91 405 THR A O 1
ATOM 3175 N N . PRO A 1 406 ? -16.988 -9.817 -8.378 1.00 38.59 406 PRO A N 1
ATOM 3176 C CA . PRO A 1 406 ? -16.116 -8.659 -8.201 1.00 38.59 406 PRO A CA 1
ATOM 3177 C C . PRO A 1 406 ? -16.406 -7.574 -9.250 1.00 38.59 406 PRO A C 1
ATOM 3179 O O . PRO A 1 406 ? -16.566 -7.883 -10.426 1.00 38.59 406 PRO A O 1
ATOM 3182 N N . LEU A 1 407 ? -16.464 -6.311 -8.810 1.00 40.28 407 LEU A N 1
ATOM 3183 C CA . LEU A 1 407 ? -16.761 -5.148 -9.662 1.00 40.28 407 LEU A CA 1
ATOM 3184 C C . LEU A 1 407 ? -15.612 -4.776 -10.618 1.00 40.28 407 LEU A C 1
ATOM 3186 O O . LEU A 1 407 ? -15.826 -4.025 -11.562 1.00 40.28 407 LEU A O 1
ATOM 3190 N N . SER A 1 408 ? -14.401 -5.282 -10.369 1.00 41.38 408 SER A N 1
ATOM 3191 C CA . SER A 1 408 ? -13.232 -5.107 -11.237 1.00 41.38 408 SER A CA 1
ATOM 3192 C C . SER A 1 408 ? -12.668 -6.460 -11.654 1.00 41.38 408 SER A C 1
ATOM 3194 O O . SER A 1 408 ? -12.781 -7.447 -10.919 1.00 41.38 408 SER A O 1
ATOM 3196 N N . GLU A 1 409 ? -12.067 -6.503 -12.841 1.00 47.12 409 GLU A N 1
ATOM 3197 C CA . GLU A 1 409 ? -11.467 -7.723 -13.368 1.00 47.12 409 GLU A CA 1
ATOM 3198 C C . GLU A 1 409 ? -10.295 -8.191 -12.497 1.00 47.12 409 GLU A C 1
ATOM 3200 O O . GLU A 1 409 ? -9.523 -7.400 -11.942 1.00 47.12 409 GLU A O 1
ATOM 3205 N N . ARG A 1 410 ? -10.185 -9.515 -12.355 1.00 52.28 410 ARG A N 1
ATOM 3206 C CA . ARG A 1 410 ? -9.057 -10.156 -11.675 1.00 52.28 410 ARG A CA 1
ATOM 3207 C C . ARG A 1 410 ? -7.783 -9.836 -12.458 1.00 52.28 410 ARG A C 1
ATOM 3209 O O . ARG A 1 410 ? -7.742 -10.085 -13.657 1.00 52.28 410 ARG A O 1
ATOM 3216 N N . SER A 1 411 ? -6.765 -9.318 -11.779 1.00 51.59 411 SER A N 1
ATOM 3217 C CA . SER A 1 411 ? -5.449 -9.019 -12.356 1.00 51.59 411 SER A CA 1
ATOM 3218 C C . SER A 1 411 ? -4.347 -9.664 -11.510 1.00 51.59 411 SER A C 1
ATOM 3220 O O . SER A 1 411 ? -4.456 -9.645 -10.280 1.00 51.59 411 SER A O 1
ATOM 3222 N N . PRO A 1 412 ? -3.279 -10.196 -12.135 1.00 52.59 412 PRO A N 1
ATOM 3223 C CA . PRO A 1 412 ? -2.159 -10.827 -11.431 1.00 52.59 412 PRO A CA 1
ATOM 3224 C C . PRO A 1 412 ? -1.480 -9.934 -10.379 1.00 52.59 412 PRO A C 1
ATOM 3226 O O . PRO A 1 412 ? -0.949 -10.433 -9.391 1.00 52.59 412 PRO A O 1
ATOM 3229 N N . GLU A 1 413 ? -1.527 -8.608 -10.537 1.00 52.88 413 GLU A N 1
ATOM 3230 C CA . GLU A 1 413 ? -0.963 -7.645 -9.574 1.00 52.88 413 GLU A CA 1
ATOM 3231 C C . GLU A 1 413 ? -1.669 -7.664 -8.208 1.00 52.88 413 GLU A C 1
ATOM 3233 O O . GLU A 1 413 ? -1.102 -7.251 -7.197 1.00 52.88 413 GLU A O 1
ATOM 3238 N N . LYS A 1 414 ? -2.921 -8.136 -8.172 1.00 55.31 414 LYS A N 1
ATOM 3239 C CA . LYS A 1 414 ? -3.749 -8.219 -6.961 1.00 55.31 414 LYS A CA 1
ATOM 3240 C C . LYS A 1 414 ? -3.699 -9.602 -6.312 1.00 55.31 414 LYS A C 1
ATOM 3242 O O . LYS A 1 414 ? -4.332 -9.808 -5.271 1.00 55.31 414 LYS A O 1
ATOM 3247 N N . ASP A 1 415 ? -2.955 -10.539 -6.898 1.00 64.44 415 ASP A N 1
ATOM 3248 C CA . ASP A 1 415 ? -2.793 -11.876 -6.350 1.00 64.44 415 ASP A CA 1
ATOM 3249 C C . ASP A 1 415 ? -1.910 -11.844 -5.099 1.00 64.44 415 ASP A C 1
ATOM 3251 O O . ASP A 1 415 ? -0.842 -11.229 -5.046 1.00 64.44 415 ASP A O 1
ATOM 3255 N N . ARG A 1 416 ? -2.336 -12.566 -4.060 1.00 59.25 416 ARG A N 1
ATOM 3256 C CA . ARG A 1 416 ? -1.483 -12.809 -2.897 1.00 59.25 416 ARG A CA 1
ATOM 3257 C C . ARG A 1 416 ? -0.462 -13.889 -3.242 1.00 59.25 416 ARG A C 1
ATOM 3259 O O . ARG A 1 416 ? -0.822 -15.054 -3.401 1.00 59.25 416 ARG A O 1
ATOM 3266 N N . GLN A 1 417 ? 0.813 -13.516 -3.265 1.00 67.81 417 GLN A N 1
ATOM 3267 C CA . GLN A 1 417 ? 1.933 -14.449 -3.408 1.00 67.81 417 GLN A CA 1
ATOM 326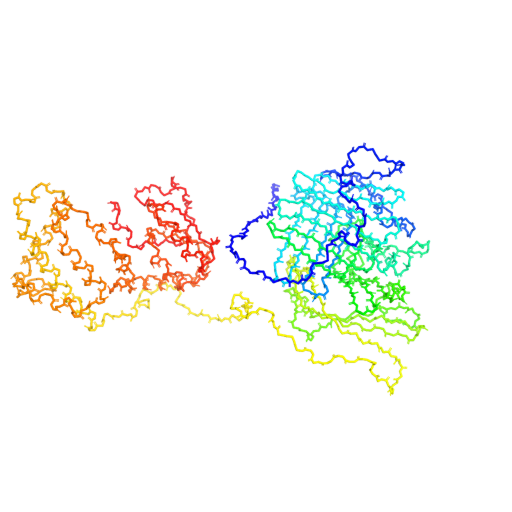8 C C . GLN A 1 417 ? 2.108 -15.263 -2.109 1.00 67.81 417 GLN A C 1
ATOM 3270 O O . GLN A 1 417 ? 2.863 -14.885 -1.217 1.00 67.81 417 GLN A O 1
ATOM 3275 N N . LEU A 1 418 ? 1.328 -16.342 -1.959 1.00 71.06 418 LEU A N 1
ATOM 3276 C CA . LEU A 1 418 ? 1.311 -17.217 -0.770 1.00 71.06 418 LEU A CA 1
ATOM 3277 C C . LEU A 1 418 ? 2.165 -18.478 -0.931 1.00 71.06 418 LEU A C 1
ATOM 3279 O O . LEU A 1 418 ? 2.598 -19.060 0.062 1.00 71.06 418 LEU A O 1
ATOM 3283 N N . PHE A 1 419 ? 2.375 -18.922 -2.168 1.00 75.44 419 PHE A N 1
ATOM 3284 C CA . PHE A 1 419 ? 3.143 -20.124 -2.453 1.00 75.44 419 PHE A CA 1
ATOM 3285 C C . PHE A 1 419 ? 4.622 -19.779 -2.581 1.00 75.44 419 PHE A C 1
ATOM 3287 O O . PHE A 1 419 ? 5.004 -18.921 -3.371 1.00 75.44 419 PHE A O 1
ATOM 3294 N N . CYS A 1 420 ? 5.460 -20.490 -1.835 1.00 80.19 420 CYS A N 1
ATOM 3295 C CA . CYS A 1 420 ? 6.899 -20.499 -2.036 1.00 80.19 420 CYS A CA 1
ATOM 3296 C C . CYS A 1 420 ? 7.334 -21.884 -2.522 1.00 80.19 420 CYS A C 1
ATOM 3298 O O . CYS A 1 420 ? 6.741 -22.908 -2.178 1.00 80.19 420 CYS A O 1
ATOM 3300 N N . LYS A 1 421 ? 8.381 -21.917 -3.344 1.00 86.06 421 LYS A N 1
ATOM 3301 C CA . LYS A 1 421 ? 9.036 -23.145 -3.788 1.00 86.06 421 LYS A CA 1
ATOM 3302 C C . LYS A 1 421 ? 10.523 -23.008 -3.512 1.00 86.06 421 LYS A C 1
ATOM 3304 O O . LYS A 1 421 ? 11.104 -21.959 -3.771 1.00 86.06 421 LYS A O 1
ATOM 3309 N N . GLN A 1 422 ? 11.140 -24.080 -3.032 1.00 90.38 422 GLN A N 1
ATOM 3310 C CA . GLN A 1 422 ? 12.591 -24.155 -2.973 1.00 90.38 422 GLN A CA 1
ATOM 3311 C C . GLN A 1 422 ? 13.139 -24.331 -4.393 1.00 90.38 422 GLN A C 1
ATOM 3313 O O . GLN A 1 422 ? 12.880 -25.341 -5.053 1.00 90.38 422 GLN A O 1
ATOM 3318 N N . ILE A 1 423 ? 13.858 -23.319 -4.870 1.00 89.62 423 ILE A N 1
ATOM 3319 C CA . ILE A 1 423 ? 14.561 -23.337 -6.152 1.00 89.62 423 ILE A CA 1
ATOM 3320 C C . ILE A 1 423 ? 16.036 -23.567 -5.832 1.00 89.62 423 ILE A C 1
ATOM 3322 O O . ILE A 1 423 ? 16.596 -22.853 -5.008 1.00 89.62 423 ILE A O 1
ATOM 3326 N N . TRP A 1 424 ? 16.636 -24.586 -6.443 1.00 92.25 424 TRP A N 1
ATOM 3327 C CA . TRP A 1 424 ? 18.064 -24.870 -6.323 1.00 92.25 424 TRP A CA 1
ATOM 3328 C C . TRP A 1 424 ? 18.800 -24.286 -7.527 1.00 92.25 424 TRP A C 1
ATOM 3330 O O . TRP A 1 424 ? 18.344 -24.455 -8.657 1.00 92.25 424 TRP A O 1
ATOM 3340 N N . ALA A 1 425 ? 19.941 -23.646 -7.285 1.00 90.38 425 ALA A N 1
ATOM 3341 C CA . ALA A 1 425 ? 20.838 -23.130 -8.316 1.00 90.38 425 ALA A CA 1
ATOM 3342 C C . ALA A 1 425 ? 22.307 -23.421 -7.942 1.00 90.38 425 ALA A C 1
ATOM 3344 O O . ALA A 1 425 ? 22.571 -23.846 -6.809 1.00 90.38 425 ALA A O 1
ATOM 3345 N N . PRO A 1 426 ? 23.267 -23.221 -8.866 1.00 91.50 426 PRO A N 1
ATOM 3346 C CA . PRO A 1 426 ? 24.690 -23.356 -8.572 1.00 91.50 426 PRO A CA 1
ATOM 3347 C C . PRO A 1 426 ? 25.115 -22.513 -7.366 1.00 91.50 426 PRO A C 1
ATOM 3349 O O . PRO A 1 426 ? 24.685 -21.375 -7.199 1.00 91.50 426 PRO A O 1
ATOM 3352 N N . ALA A 1 427 ? 25.986 -23.071 -6.523 1.00 90.25 427 ALA A N 1
ATOM 3353 C CA . ALA A 1 427 ? 26.502 -22.363 -5.351 1.00 90.25 427 ALA A CA 1
ATOM 3354 C C . ALA A 1 427 ? 27.493 -21.241 -5.714 1.00 90.25 427 ALA A C 1
ATOM 3356 O O . ALA A 1 427 ? 27.673 -20.308 -4.932 1.00 90.25 427 ALA A O 1
ATOM 3357 N N . LEU A 1 428 ? 28.130 -21.350 -6.883 1.00 92.94 428 LEU A N 1
ATOM 3358 C CA . LEU A 1 428 ? 29.028 -20.365 -7.480 1.00 92.94 428 LEU A CA 1
ATOM 3359 C C . LEU A 1 428 ? 28.631 -20.157 -8.949 1.00 92.94 428 LEU A C 1
ATOM 3361 O O . LEU A 1 428 ? 28.124 -21.105 -9.553 1.00 92.94 428 LEU A O 1
ATOM 3365 N N . PRO A 1 429 ? 28.873 -18.968 -9.529 1.00 92.88 429 PRO A N 1
ATOM 3366 C CA . PRO A 1 429 ? 28.547 -18.706 -10.926 1.00 92.88 429 PRO A CA 1
ATOM 3367 C C . PRO A 1 429 ? 29.305 -19.637 -11.877 1.00 92.88 429 PRO A C 1
ATOM 3369 O O . PRO A 1 429 ? 30.529 -19.750 -11.802 1.00 92.88 429 PRO A O 1
ATOM 3372 N N . ASP A 1 430 ? 28.576 -20.267 -12.793 1.00 94.06 430 ASP A N 1
ATOM 3373 C CA . ASP A 1 430 ? 29.098 -21.153 -13.830 1.00 94.06 430 ASP A CA 1
ATOM 3374 C C . ASP A 1 430 ? 28.730 -20.606 -15.216 1.00 94.06 430 ASP A C 1
ATOM 3376 O O . ASP A 1 430 ? 27.566 -20.616 -15.637 1.00 94.06 430 ASP A O 1
ATOM 3380 N N . GLY A 1 431 ? 29.751 -20.115 -15.923 1.00 90.56 431 GLY A N 1
ATOM 3381 C CA . GLY A 1 431 ? 29.615 -19.563 -17.268 1.00 90.56 431 GLY A CA 1
ATOM 3382 C C . GLY A 1 431 ? 29.354 -20.616 -18.346 1.00 90.56 431 GLY A C 1
ATOM 3383 O O . GLY A 1 431 ? 28.700 -20.307 -19.336 1.00 90.56 431 GLY A O 1
ATOM 3384 N N . LEU A 1 432 ? 29.805 -21.862 -18.161 1.00 89.75 432 LEU A N 1
ATOM 3385 C CA . LEU A 1 432 ? 29.518 -22.948 -19.103 1.00 89.75 432 LEU A CA 1
ATOM 3386 C C . LEU A 1 432 ? 28.060 -23.382 -18.989 1.00 89.75 432 LEU A C 1
ATOM 3388 O O . LEU A 1 432 ? 27.414 -23.608 -20.008 1.00 89.75 432 LEU A O 1
ATOM 3392 N N . LEU A 1 433 ? 27.525 -23.430 -17.766 1.00 89.81 433 LEU A N 1
ATOM 3393 C CA . LEU A 1 433 ? 26.099 -23.665 -17.538 1.00 89.81 433 LEU A CA 1
ATOM 3394 C C . LEU A 1 433 ? 25.238 -22.516 -18.082 1.00 89.81 433 LEU A C 1
ATOM 3396 O O . LEU A 1 433 ? 24.143 -22.748 -18.589 1.00 89.81 433 LEU A O 1
ATOM 3400 N N . ALA A 1 434 ? 25.728 -21.277 -17.992 1.00 89.50 434 ALA A N 1
ATOM 3401 C CA . ALA A 1 434 ? 25.053 -20.112 -18.554 1.00 89.50 434 ALA A CA 1
ATOM 3402 C C . ALA A 1 434 ? 25.132 -20.036 -20.090 1.00 89.50 434 ALA A C 1
ATOM 3404 O O . ALA A 1 434 ? 24.363 -19.285 -20.678 1.00 89.50 434 ALA A O 1
ATOM 3405 N N . ALA A 1 435 ? 26.028 -20.791 -20.734 1.00 87.12 435 ALA A N 1
ATOM 3406 C CA . ALA A 1 435 ? 26.269 -20.776 -22.177 1.00 87.12 435 ALA A CA 1
ATOM 3407 C C . ALA A 1 435 ? 25.895 -22.119 -22.835 1.00 87.12 435 ALA A C 1
ATOM 3409 O O . ALA A 1 435 ? 26.750 -22.845 -23.360 1.00 87.12 435 ALA A O 1
ATOM 3410 N N . ASP A 1 436 ? 24.601 -22.448 -22.801 1.00 73.94 436 ASP A N 1
ATOM 3411 C CA . ASP A 1 436 ? 24.025 -23.686 -23.357 1.00 73.94 436 ASP A CA 1
ATOM 3412 C C . ASP A 1 436 ? 23.779 -23.654 -24.874 1.00 73.94 436 ASP A C 1
ATOM 3414 O O . ASP A 1 436 ? 23.643 -24.710 -25.491 1.00 73.94 436 ASP A O 1
ATOM 3418 N N . ASN A 1 437 ? 23.778 -22.470 -25.488 1.00 73.69 437 ASN A N 1
ATOM 3419 C CA . ASN A 1 437 ? 23.591 -22.322 -26.924 1.00 73.69 437 ASN A CA 1
ATOM 3420 C C . ASN A 1 437 ? 24.927 -22.397 -27.672 1.00 73.69 437 ASN A C 1
ATOM 3422 O O . ASN A 1 437 ? 25.989 -21.960 -27.210 1.00 73.69 437 ASN A O 1
ATOM 3426 N N . ARG A 1 438 ? 24.868 -22.977 -28.866 1.00 77.81 438 ARG A N 1
ATOM 3427 C CA . ARG A 1 438 ? 25.947 -22.993 -29.854 1.00 77.81 438 ARG A CA 1
ATOM 3428 C C . ARG A 1 438 ? 25.376 -22.479 -31.166 1.00 77.81 438 ARG A C 1
ATOM 3430 O O . ARG A 1 438 ? 24.195 -22.694 -31.426 1.00 77.81 438 ARG A O 1
ATOM 3437 N N . ALA A 1 439 ? 26.223 -21.836 -31.966 1.00 85.88 439 ALA A N 1
ATOM 3438 C CA . ALA A 1 439 ? 25.846 -21.381 -33.297 1.00 85.88 439 ALA A CA 1
ATOM 3439 C C . ALA A 1 439 ? 25.281 -22.554 -34.113 1.00 85.88 439 ALA A C 1
ATOM 3441 O O . ALA A 1 439 ? 25.889 -23.630 -34.179 1.00 85.88 439 ALA A O 1
ATOM 3442 N N . SER A 1 440 ? 24.106 -22.349 -34.696 1.00 89.38 440 SER A N 1
ATOM 3443 C CA . SER A 1 440 ? 23.480 -23.282 -35.623 1.00 89.38 440 SER A CA 1
ATOM 3444 C C . SER A 1 440 ? 24.220 -23.302 -36.966 1.00 89.38 440 SER A C 1
ATOM 3446 O O . SER A 1 440 ? 25.086 -22.474 -37.243 1.00 89.38 440 SER A O 1
ATOM 3448 N N . ALA A 1 441 ? 23.881 -24.256 -37.835 1.00 91.25 441 ALA A N 1
ATOM 3449 C CA . ALA A 1 441 ? 24.426 -24.267 -39.193 1.00 91.25 441 ALA A CA 1
ATOM 3450 C C . ALA A 1 441 ? 24.012 -23.016 -39.993 1.00 91.25 441 ALA A C 1
ATOM 3452 O O . ALA A 1 441 ? 24.788 -22.538 -40.816 1.00 91.25 441 ALA A O 1
ATOM 3453 N N . GLU A 1 442 ? 22.818 -22.477 -39.728 1.00 90.50 442 GLU A N 1
ATOM 3454 C CA . GLU A 1 442 ? 22.322 -21.242 -40.345 1.00 90.50 442 GLU A CA 1
ATOM 3455 C C . GLU A 1 442 ? 23.112 -20.026 -39.855 1.00 90.50 442 GLU A C 1
ATOM 3457 O O . GLU A 1 442 ? 23.539 -19.218 -40.673 1.00 90.50 442 GLU A O 1
ATOM 3462 N N . ASP A 1 443 ? 23.403 -19.955 -38.552 1.00 90.81 443 ASP A N 1
ATOM 3463 C CA . ASP A 1 443 ? 24.242 -18.904 -37.959 1.00 90.81 443 ASP A CA 1
ATOM 3464 C C . ASP A 1 443 ? 25.645 -18.895 -38.580 1.00 90.81 443 ASP A C 1
ATOM 3466 O O . ASP A 1 443 ? 26.173 -17.856 -38.973 1.00 90.81 443 ASP A O 1
ATOM 3470 N N . VAL A 1 444 ? 26.250 -20.078 -38.727 1.00 91.38 444 VAL A N 1
ATOM 3471 C CA . VAL A 1 444 ? 27.568 -20.223 -39.361 1.00 91.38 444 VAL A CA 1
ATOM 3472 C C . VAL A 1 444 ? 27.525 -19.797 -40.831 1.00 91.38 444 VAL A C 1
ATOM 3474 O O . VAL A 1 444 ? 28.458 -19.152 -41.308 1.00 91.38 444 VAL A O 1
ATOM 3477 N N . GLN A 1 445 ? 26.449 -20.122 -41.550 1.00 93.50 445 GLN A N 1
ATOM 3478 C CA . GLN A 1 445 ? 26.286 -19.710 -42.942 1.00 93.50 445 GLN A CA 1
ATOM 3479 C C . GLN A 1 445 ? 26.081 -18.195 -43.075 1.00 93.50 445 GLN A C 1
ATOM 3481 O O . GLN A 1 445 ? 26.689 -17.580 -43.951 1.00 93.50 445 GLN A O 1
ATOM 3486 N N . LEU A 1 446 ? 25.274 -17.586 -42.202 1.00 94.12 446 LEU A N 1
ATOM 3487 C CA . LEU A 1 446 ? 25.079 -16.138 -42.156 1.00 94.12 446 LEU A CA 1
ATOM 3488 C C . LEU A 1 446 ? 26.390 -15.417 -41.819 1.00 94.12 446 LEU A C 1
ATOM 3490 O O . LEU A 1 446 ? 26.709 -14.419 -42.458 1.00 94.12 446 LEU A O 1
ATOM 3494 N N . ALA A 1 447 ? 27.177 -15.938 -40.872 1.00 93.44 447 ALA A N 1
ATOM 3495 C CA . ALA A 1 447 ? 28.503 -15.409 -40.554 1.00 93.44 447 ALA A CA 1
ATOM 3496 C C . ALA A 1 447 ? 29.419 -15.410 -41.788 1.00 93.44 447 ALA A C 1
ATOM 3498 O O . ALA A 1 447 ? 29.997 -14.377 -42.114 1.00 93.44 447 ALA A O 1
ATOM 3499 N N . ALA A 1 448 ? 29.483 -16.530 -42.515 1.00 94.06 448 ALA A N 1
ATOM 3500 C CA . ALA A 1 448 ? 30.276 -16.634 -43.740 1.00 94.06 448 ALA A CA 1
ATOM 3501 C C . ALA A 1 448 ? 29.795 -15.664 -44.836 1.00 94.06 448 ALA A C 1
ATOM 3503 O O . ALA A 1 448 ? 30.600 -15.042 -45.531 1.00 94.06 448 ALA A O 1
ATOM 3504 N N . ASP A 1 449 ? 28.478 -15.492 -44.980 1.00 95.81 449 ASP A N 1
ATOM 3505 C CA . ASP A 1 449 ? 27.899 -14.529 -45.919 1.00 95.81 449 ASP A CA 1
ATOM 3506 C C . ASP A 1 449 ? 28.244 -13.078 -45.521 1.00 95.81 449 ASP A C 1
ATOM 3508 O O . ASP A 1 449 ? 28.639 -12.283 -46.376 1.00 95.81 449 ASP A O 1
ATOM 3512 N N . LEU A 1 450 ? 28.179 -12.733 -44.229 1.00 95.94 450 LEU A N 1
ATOM 3513 C CA . LEU A 1 450 ? 28.585 -11.425 -43.696 1.00 95.94 450 LEU A CA 1
ATOM 3514 C C . LEU A 1 450 ? 30.084 -11.162 -43.882 1.00 95.94 450 LEU A C 1
ATOM 3516 O O . LEU A 1 450 ? 30.463 -10.038 -44.215 1.00 95.94 450 LEU A O 1
ATOM 3520 N N . GLU A 1 451 ? 30.938 -12.171 -43.707 1.00 95.12 451 GLU A N 1
ATOM 3521 C CA . GLU A 1 451 ? 32.382 -12.092 -43.966 1.00 95.12 451 GLU A CA 1
ATOM 3522 C C . GLU A 1 451 ? 32.659 -11.779 -45.442 1.00 95.12 451 GLU A C 1
ATOM 3524 O O . GLU A 1 451 ? 33.448 -10.879 -45.749 1.00 95.12 451 GLU A O 1
ATOM 3529 N N . ARG A 1 452 ? 31.949 -12.449 -46.360 1.00 96.31 452 ARG A N 1
ATOM 3530 C CA . ARG A 1 452 ? 32.034 -12.207 -47.807 1.00 96.31 452 ARG A CA 1
ATOM 3531 C C . ARG A 1 452 ? 31.573 -10.799 -48.192 1.00 96.31 452 ARG A C 1
ATOM 3533 O O . ARG A 1 452 ? 32.298 -10.092 -48.893 1.00 96.31 452 ARG A O 1
ATOM 3540 N N . ILE A 1 453 ? 30.417 -10.357 -47.691 1.00 97.19 453 ILE A N 1
ATOM 3541 C CA . ILE A 1 453 ? 29.890 -9.000 -47.926 1.00 97.19 453 ILE A CA 1
ATOM 3542 C C . ILE A 1 453 ? 30.843 -7.939 -47.357 1.00 97.19 453 ILE A C 1
ATOM 3544 O O . ILE A 1 453 ? 31.142 -6.939 -48.011 1.00 97.19 453 ILE A O 1
ATOM 3548 N N . SER A 1 454 ? 31.353 -8.153 -46.144 1.00 96.12 454 SER A N 1
ATOM 3549 C CA . SER A 1 454 ? 32.279 -7.220 -45.497 1.00 96.12 454 SER A CA 1
ATOM 3550 C C . SER A 1 454 ? 33.575 -7.095 -46.291 1.00 96.12 454 SER A C 1
ATOM 3552 O O . SER A 1 454 ? 34.053 -5.983 -46.506 1.00 96.12 454 SER A O 1
ATOM 3554 N N . LEU A 1 455 ? 34.120 -8.209 -46.794 1.00 96.56 455 LEU A N 1
ATOM 3555 C CA . LEU A 1 455 ? 35.302 -8.198 -47.655 1.00 96.56 455 LEU A CA 1
ATOM 3556 C C . LEU A 1 455 ? 35.057 -7.414 -48.952 1.00 96.56 455 LEU A C 1
ATOM 3558 O O . LEU A 1 455 ? 35.928 -6.639 -49.362 1.00 96.56 455 LEU A O 1
ATOM 3562 N N . TYR A 1 456 ? 33.884 -7.576 -49.572 1.00 97.31 456 TYR A N 1
ATOM 3563 C CA . TYR A 1 456 ? 33.482 -6.801 -50.746 1.00 97.31 456 TYR A CA 1
ATOM 3564 C C . TYR A 1 456 ? 33.512 -5.293 -50.456 1.00 97.31 456 TYR A C 1
ATOM 3566 O O . TYR A 1 456 ? 34.218 -4.552 -51.147 1.00 97.31 456 TYR A O 1
ATOM 3574 N N . TYR A 1 457 ? 32.851 -4.837 -49.386 1.00 97.38 457 TYR A N 1
ATOM 3575 C CA . TYR A 1 457 ? 32.834 -3.414 -49.032 1.00 97.38 457 TYR A CA 1
ATOM 3576 C C . TYR A 1 457 ? 34.204 -2.886 -48.593 1.00 97.38 457 TYR A C 1
ATOM 3578 O O . TYR A 1 457 ? 34.581 -1.788 -48.996 1.00 97.38 457 TYR A O 1
ATOM 3586 N N . MET A 1 458 ? 35.005 -3.655 -47.843 1.00 95.75 458 MET A N 1
ATOM 3587 C CA . MET A 1 458 ? 36.387 -3.269 -47.510 1.00 95.75 458 MET A CA 1
ATOM 3588 C C . MET A 1 458 ? 37.213 -3.022 -48.776 1.00 95.75 458 MET A C 1
ATOM 3590 O O . MET A 1 458 ? 37.979 -2.057 -48.851 1.00 95.75 458 MET A O 1
ATOM 3594 N N . ASN A 1 459 ? 37.050 -3.881 -49.784 1.00 95.00 459 ASN A N 1
ATOM 3595 C CA . ASN A 1 459 ? 37.723 -3.750 -51.068 1.00 95.00 459 ASN A CA 1
ATOM 3596 C C . ASN A 1 459 ? 37.201 -2.530 -51.844 1.00 95.00 459 ASN A C 1
ATOM 3598 O O . ASN A 1 459 ? 38.007 -1.743 -52.334 1.00 95.00 459 ASN A O 1
ATOM 3602 N N . GLN A 1 460 ? 35.883 -2.319 -51.898 1.00 95.12 460 GLN A N 1
ATOM 3603 C CA . GLN A 1 460 ? 35.264 -1.150 -52.531 1.00 95.12 460 GLN A CA 1
ATOM 3604 C C . GLN A 1 460 ? 35.747 0.164 -51.900 1.00 95.12 460 GLN A C 1
ATOM 3606 O O . GLN A 1 460 ? 36.312 1.004 -52.595 1.00 95.12 460 GLN A O 1
ATOM 3611 N N . VAL A 1 461 ? 35.630 0.316 -50.579 1.00 95.19 461 VAL A N 1
ATOM 3612 C CA . VAL A 1 461 ? 36.041 1.530 -49.849 1.00 95.19 461 VAL A CA 1
ATOM 3613 C C . VAL A 1 461 ? 37.539 1.798 -50.024 1.00 95.19 461 VAL A C 1
ATOM 3615 O O . VAL A 1 461 ? 37.959 2.948 -50.179 1.00 95.19 461 VAL A O 1
ATOM 3618 N N . SER A 1 462 ? 38.358 0.741 -50.064 1.00 94.44 462 SER A N 1
ATOM 3619 C CA . SER A 1 462 ? 39.798 0.843 -50.338 1.00 94.44 462 SER A CA 1
ATOM 3620 C C . SER A 1 462 ? 40.105 1.298 -51.766 1.00 94.44 462 SER A C 1
ATOM 3622 O O . SER A 1 462 ? 41.066 2.043 -51.961 1.00 94.44 462 SER A O 1
ATOM 3624 N N . ARG A 1 463 ? 39.314 0.885 -52.764 1.00 93.19 463 ARG A N 1
ATOM 3625 C CA . ARG A 1 463 ? 39.440 1.364 -54.152 1.00 93.19 463 ARG A CA 1
ATOM 3626 C C . ARG A 1 463 ? 38.968 2.813 -54.290 1.00 93.19 463 ARG A C 1
ATOM 3628 O O . ARG A 1 463 ? 39.643 3.609 -54.936 1.00 93.19 463 ARG A O 1
ATOM 3635 N N . ASP A 1 464 ? 37.860 3.164 -53.642 1.00 93.44 464 ASP A N 1
ATOM 3636 C CA . ASP A 1 464 ? 37.256 4.500 -53.699 1.00 93.44 464 ASP A CA 1
ATOM 3637 C C . ASP A 1 464 ? 38.064 5.557 -52.932 1.00 93.44 464 ASP A C 1
ATOM 3639 O O . ASP A 1 464 ? 37.934 6.761 -53.182 1.00 93.44 464 ASP A O 1
ATOM 3643 N N . THR A 1 465 ? 38.902 5.122 -51.992 1.00 91.62 465 THR A N 1
ATOM 3644 C CA . THR A 1 465 ? 39.802 5.978 -51.211 1.00 91.62 465 THR A CA 1
ATOM 3645 C C . THR A 1 465 ? 41.234 5.455 -51.348 1.00 91.62 465 THR A C 1
ATOM 3647 O O . THR A 1 465 ? 41.682 4.701 -50.483 1.00 91.62 465 THR A O 1
ATOM 3650 N N . PRO A 1 466 ? 41.962 5.798 -52.427 1.00 89.81 466 PRO A N 1
ATOM 3651 C CA . PRO A 1 466 ? 43.333 5.329 -52.647 1.00 89.81 466 PRO A CA 1
ATOM 3652 C C . PRO A 1 466 ? 44.327 5.959 -51.655 1.00 89.81 466 PRO A C 1
ATOM 3654 O O . PRO A 1 466 ? 43.984 6.905 -50.947 1.00 89.81 466 PRO A O 1
ATOM 3657 N N . GLU A 1 467 ? 45.544 5.411 -51.570 1.00 86.62 467 GLU A N 1
ATOM 3658 C CA . GLU A 1 467 ? 46.549 5.766 -50.547 1.00 86.62 467 GLU A CA 1
ATOM 3659 C C . GLU A 1 467 ? 46.853 7.268 -50.461 1.00 86.62 467 GLU A C 1
ATOM 3661 O O . GLU A 1 467 ? 46.907 7.812 -49.360 1.00 86.62 467 GLU A O 1
ATOM 3666 N N . ASP A 1 468 ? 46.933 7.961 -51.598 1.00 87.25 468 ASP A N 1
ATOM 3667 C CA . ASP A 1 468 ? 47.175 9.408 -51.683 1.00 87.25 468 ASP A CA 1
ATOM 3668 C C . ASP A 1 468 ? 46.102 10.249 -50.970 1.00 87.25 468 ASP A C 1
ATOM 3670 O O . ASP A 1 468 ? 46.378 11.343 -50.478 1.00 87.25 468 ASP A O 1
ATOM 3674 N N . LYS A 1 469 ? 44.875 9.728 -50.864 1.00 85.19 469 LYS A N 1
ATOM 3675 C CA . LYS A 1 469 ? 43.765 10.366 -50.143 1.00 85.19 469 LYS A CA 1
ATOM 3676 C C . LYS A 1 469 ? 43.683 9.972 -48.668 1.00 85.19 469 LYS A C 1
ATOM 3678 O O . LYS A 1 469 ? 42.861 10.532 -47.945 1.00 85.19 469 LYS A O 1
ATOM 3683 N N . ARG A 1 470 ? 44.498 9.019 -48.202 1.00 88.62 470 ARG A N 1
ATOM 3684 C CA . ARG A 1 470 ? 44.476 8.526 -46.811 1.00 88.62 470 ARG A CA 1
ATOM 3685 C C . ARG A 1 470 ? 45.422 9.293 -45.893 1.00 88.62 470 ARG A C 1
ATOM 3687 O O . ARG A 1 470 ? 45.196 9.330 -44.684 1.00 88.62 470 ARG A O 1
ATOM 3694 N N . ASP A 1 471 ? 46.445 9.942 -46.442 1.00 84.00 471 ASP A N 1
ATOM 3695 C CA . ASP A 1 471 ? 47.489 10.625 -45.666 1.00 84.00 471 ASP A CA 1
ATOM 3696 C C . ASP A 1 471 ? 46.965 11.768 -44.790 1.00 84.00 471 ASP A C 1
ATOM 3698 O O . ASP A 1 471 ? 47.528 12.048 -43.728 1.00 84.00 471 ASP A O 1
ATOM 3702 N N . THR A 1 472 ? 45.856 12.391 -45.179 1.00 83.62 472 THR A N 1
ATOM 3703 C CA . THR A 1 472 ? 45.217 13.490 -44.441 1.00 83.62 472 THR A CA 1
ATOM 3704 C C . THR A 1 472 ? 44.160 13.020 -43.443 1.00 83.62 472 THR A C 1
ATOM 3706 O O . THR A 1 472 ? 43.638 13.833 -42.679 1.00 83.62 472 THR A O 1
ATOM 3709 N N . LEU A 1 473 ? 43.844 11.721 -43.409 1.00 89.12 473 LEU A N 1
ATOM 3710 C CA . LEU A 1 473 ? 42.819 11.193 -42.517 1.00 89.12 473 LEU A CA 1
ATOM 3711 C C . LEU A 1 473 ? 43.286 11.183 -41.048 1.00 89.12 473 LEU A C 1
ATOM 3713 O O . LEU A 1 473 ? 44.472 10.974 -40.764 1.00 89.12 473 LEU A O 1
ATOM 3717 N N . PRO A 1 474 ? 42.356 11.338 -40.088 1.00 89.81 474 PRO A N 1
ATOM 3718 C CA . PRO A 1 474 ? 42.622 11.084 -38.678 1.00 89.81 474 PRO A CA 1
ATOM 3719 C C . PRO A 1 474 ? 43.218 9.691 -38.438 1.00 89.81 474 PRO A C 1
ATOM 3721 O O . PRO A 1 474 ? 42.907 8.734 -39.151 1.00 89.81 474 PRO A O 1
ATOM 3724 N N . TRP A 1 475 ? 44.031 9.563 -37.386 1.00 89.88 475 TRP A N 1
ATOM 3725 C CA . TRP A 1 475 ? 44.773 8.333 -37.074 1.00 89.88 475 TRP A CA 1
ATOM 3726 C C . TRP A 1 475 ? 43.890 7.072 -37.032 1.00 89.88 475 TRP A C 1
ATOM 3728 O O . TRP A 1 475 ? 44.290 6.029 -37.538 1.00 89.88 475 TRP A O 1
ATOM 3738 N N . HIS A 1 476 ? 42.672 7.170 -36.492 1.00 86.56 476 HIS A N 1
ATOM 3739 C CA . HIS A 1 476 ? 41.761 6.032 -36.349 1.00 86.56 476 HIS A CA 1
ATOM 3740 C C . HIS A 1 476 ? 41.224 5.539 -37.702 1.00 86.56 476 HIS A C 1
ATOM 3742 O O . HIS A 1 476 ? 41.033 4.341 -37.892 1.00 86.56 476 HIS A O 1
ATOM 3748 N N . ARG A 1 477 ? 41.045 6.436 -38.684 1.00 90.75 477 ARG A N 1
ATOM 3749 C CA . ARG A 1 477 ? 40.651 6.058 -40.052 1.00 90.75 477 ARG A CA 1
ATOM 3750 C C . ARG A 1 477 ? 41.816 5.426 -40.813 1.00 90.75 477 ARG A C 1
ATOM 3752 O O . ARG A 1 477 ? 41.596 4.500 -41.584 1.00 90.75 477 ARG A O 1
ATOM 3759 N N . LYS A 1 478 ? 43.051 5.876 -40.564 1.00 91.56 478 LYS A N 1
ATOM 3760 C CA . LYS A 1 478 ? 44.259 5.219 -41.095 1.00 91.56 478 LYS A CA 1
ATOM 3761 C C . LYS A 1 478 ? 44.383 3.791 -40.567 1.00 91.56 478 LYS A C 1
ATOM 3763 O O . LYS A 1 478 ? 44.469 2.868 -41.366 1.00 91.56 478 LYS A O 1
ATOM 3768 N N . ALA A 1 479 ? 44.242 3.608 -39.254 1.00 91.94 479 ALA A N 1
ATOM 3769 C CA . ALA A 1 479 ? 44.249 2.286 -38.628 1.00 91.94 479 ALA A CA 1
ATOM 3770 C C . ALA A 1 479 ? 43.153 1.354 -39.188 1.00 91.94 479 ALA A C 1
ATOM 3772 O O . ALA A 1 479 ? 43.385 0.160 -39.374 1.00 91.94 479 ALA A O 1
ATOM 3773 N N . MET A 1 480 ? 41.971 1.890 -39.516 1.00 93.75 480 MET A N 1
ATOM 3774 C CA . MET A 1 480 ? 40.919 1.131 -40.202 1.00 93.75 480 MET A CA 1
ATOM 3775 C C . MET A 1 480 ? 41.365 0.650 -41.593 1.00 93.75 480 MET A C 1
ATOM 3777 O O . MET A 1 480 ? 41.169 -0.517 -41.924 1.00 93.75 480 MET A O 1
ATOM 3781 N N . PHE A 1 481 ? 42.007 1.504 -42.399 1.00 95.50 481 PHE A N 1
ATOM 3782 C CA . PHE A 1 481 ? 42.555 1.089 -43.697 1.00 95.50 481 PHE A CA 1
ATOM 3783 C C . PHE A 1 481 ? 43.724 0.112 -43.573 1.00 95.50 481 PHE A C 1
ATOM 3785 O O . PHE A 1 481 ? 43.838 -0.780 -44.412 1.00 95.50 481 PHE A O 1
ATOM 3792 N N . ASP A 1 482 ? 44.550 0.225 -42.533 1.00 94.25 482 ASP A N 1
ATOM 3793 C CA . ASP A 1 482 ? 45.592 -0.764 -42.240 1.00 94.25 482 ASP A CA 1
ATOM 3794 C C . ASP A 1 482 ? 44.961 -2.136 -41.954 1.00 94.25 482 ASP A C 1
ATOM 3796 O O . ASP A 1 482 ? 45.420 -3.160 -42.465 1.00 94.25 482 ASP A O 1
ATOM 3800 N N . CYS A 1 483 ? 43.846 -2.158 -41.213 1.00 93.88 483 CYS A N 1
ATOM 3801 C CA . CYS A 1 483 ? 43.052 -3.364 -40.986 1.00 93.88 483 CYS A CA 1
ATOM 3802 C C . CYS A 1 483 ? 42.460 -3.914 -42.296 1.00 93.88 483 CYS A C 1
ATOM 3804 O O . CYS A 1 483 ? 42.625 -5.100 -42.586 1.00 93.88 483 CYS A O 1
ATOM 3806 N N . PHE A 1 484 ? 41.848 -3.070 -43.135 1.00 95.44 484 PHE A N 1
ATOM 3807 C CA . PHE A 1 484 ? 41.307 -3.494 -44.435 1.00 95.44 484 PHE A CA 1
ATOM 3808 C C . PHE A 1 484 ? 42.406 -4.063 -45.334 1.00 95.44 484 PHE A C 1
ATOM 3810 O O . PHE A 1 484 ? 42.247 -5.140 -45.907 1.00 95.44 484 PHE A O 1
ATOM 3817 N N . GLY A 1 485 ? 43.551 -3.383 -45.412 1.00 94.38 485 GLY A N 1
ATOM 3818 C CA . GLY A 1 485 ? 44.723 -3.833 -46.156 1.00 94.38 485 GLY A CA 1
ATOM 3819 C C . GLY A 1 485 ? 45.232 -5.183 -45.660 1.00 94.38 485 GLY A C 1
ATOM 3820 O O . GLY A 1 485 ? 45.496 -6.073 -46.471 1.00 94.38 485 GLY A O 1
ATOM 3821 N N . HIS A 1 486 ? 45.296 -5.376 -44.341 1.00 94.38 486 HIS A N 1
ATOM 3822 C CA . HIS A 1 486 ? 45.656 -6.649 -43.724 1.00 94.38 486 HIS A CA 1
ATOM 3823 C C . HIS A 1 486 ? 44.673 -7.768 -44.108 1.00 94.38 486 HIS A C 1
ATOM 3825 O O . HIS A 1 486 ? 45.096 -8.816 -44.605 1.00 94.38 486 HIS A O 1
ATOM 3831 N N . VAL A 1 487 ? 43.364 -7.553 -43.949 1.00 94.31 487 VAL A N 1
ATOM 3832 C CA . VAL A 1 487 ? 42.331 -8.549 -44.286 1.00 94.31 487 VAL A CA 1
ATOM 3833 C C . VAL A 1 487 ? 42.365 -8.897 -45.776 1.00 94.31 487 VAL A C 1
ATOM 3835 O O . VAL A 1 487 ? 42.434 -10.079 -46.123 1.00 94.31 487 VAL A O 1
ATOM 3838 N N . ILE A 1 488 ? 42.410 -7.902 -46.666 1.00 94.88 488 ILE A N 1
ATOM 3839 C CA . ILE A 1 488 ? 42.458 -8.096 -48.125 1.00 94.88 488 ILE A CA 1
ATOM 3840 C C . ILE A 1 488 ? 43.736 -8.836 -48.540 1.00 94.88 488 ILE A C 1
ATOM 3842 O O . ILE A 1 488 ? 43.675 -9.783 -49.328 1.00 94.88 488 ILE A O 1
ATOM 3846 N N . HIS A 1 489 ? 44.898 -8.443 -48.006 1.00 94.38 489 HIS A N 1
ATOM 3847 C CA . HIS A 1 489 ? 46.174 -9.098 -48.300 1.00 94.38 489 HIS A CA 1
ATOM 3848 C C . HIS A 1 489 ? 46.150 -10.572 -47.891 1.00 94.38 489 HIS A C 1
ATOM 3850 O O . HIS A 1 489 ? 46.464 -11.445 -48.702 1.00 94.38 489 HIS A O 1
ATOM 3856 N N . HIS A 1 490 ? 45.743 -10.856 -46.653 1.00 93.44 490 HIS A N 1
ATOM 3857 C CA . HIS A 1 490 ? 45.712 -12.218 -46.132 1.00 93.44 490 HIS A CA 1
ATOM 3858 C C . HIS A 1 490 ? 44.644 -13.089 -46.813 1.00 93.44 490 HIS A C 1
ATOM 3860 O O . HIS A 1 490 ? 44.886 -14.283 -46.999 1.00 93.44 490 HIS A O 1
ATOM 3866 N N . SER A 1 491 ? 43.527 -12.503 -47.258 1.00 94.25 491 SER A N 1
ATOM 3867 C CA . SER A 1 491 ? 42.529 -13.187 -48.094 1.00 94.25 491 SER A CA 1
ATOM 3868 C C . SER A 1 491 ? 43.143 -13.569 -49.441 1.00 94.25 491 SER A C 1
ATOM 3870 O O . SER A 1 491 ? 43.075 -14.723 -49.850 1.00 94.25 491 SER A O 1
ATOM 3872 N N . ARG A 1 492 ? 43.876 -12.649 -50.086 1.00 93.88 492 ARG A N 1
ATOM 3873 C CA . ARG A 1 492 ? 44.517 -12.873 -51.396 1.00 93.88 492 ARG A CA 1
ATOM 3874 C C . ARG A 1 492 ? 45.535 -14.008 -51.370 1.00 93.88 492 ARG A C 1
ATOM 3876 O O . ARG A 1 492 ? 45.609 -14.794 -52.310 1.00 93.88 492 ARG A O 1
ATOM 3883 N N . ILE A 1 493 ? 46.313 -14.116 -50.295 1.00 93.75 493 ILE A N 1
ATOM 3884 C CA . ILE A 1 493 ? 47.283 -15.206 -50.123 1.00 93.75 493 ILE A CA 1
ATOM 3885 C C . ILE A 1 493 ? 46.666 -16.465 -49.494 1.00 93.75 493 ILE A C 1
ATOM 3887 O O . ILE A 1 493 ? 47.391 -17.429 -49.254 1.00 93.75 493 ILE A O 1
ATOM 3891 N N . GLY A 1 494 ? 45.347 -16.510 -49.260 1.00 88.94 494 GLY A N 1
ATOM 3892 C CA . GLY A 1 494 ? 44.630 -17.659 -48.682 1.00 88.94 494 GLY A CA 1
ATOM 3893 C C . GLY A 1 494 ? 45.111 -18.040 -47.283 1.00 88.94 494 GLY A C 1
ATOM 3894 O O . GLY A 1 494 ? 45.243 -19.220 -46.980 1.00 88.94 494 GLY A O 1
ATOM 3895 N N . ARG A 1 495 ? 45.490 -17.046 -46.472 1.00 87.06 495 ARG A N 1
ATOM 3896 C CA . ARG A 1 495 ? 45.898 -17.233 -45.071 1.00 87.06 495 ARG A CA 1
ATOM 3897 C C . ARG A 1 495 ? 44.855 -16.741 -44.072 1.00 87.06 495 ARG A C 1
ATOM 3899 O O . ARG A 1 495 ? 45.030 -16.989 -42.883 1.00 87.06 495 ARG A O 1
ATOM 3906 N N . GLN A 1 496 ? 43.823 -16.029 -44.523 1.00 84.25 496 GLN A N 1
ATOM 3907 C CA . GLN A 1 496 ? 42.681 -15.736 -43.664 1.00 84.25 496 GLN A CA 1
ATOM 3908 C C . GLN A 1 496 ? 41.864 -17.006 -43.442 1.00 84.25 496 GLN A C 1
ATOM 3910 O O . GLN A 1 496 ? 41.650 -17.783 -44.365 1.00 84.25 496 GLN A O 1
ATOM 3915 N N . ARG A 1 497 ? 41.429 -17.218 -42.197 1.00 86.19 497 ARG A N 1
ATOM 3916 C CA . ARG A 1 497 ? 40.668 -18.412 -41.796 1.00 86.19 497 ARG A CA 1
ATOM 3917 C C . ARG A 1 497 ? 39.219 -18.394 -42.292 1.00 86.19 497 ARG A C 1
ATOM 3919 O O . ARG A 1 497 ? 38.618 -19.454 -42.404 1.00 86.19 497 ARG A O 1
ATOM 3926 N N . PHE A 1 498 ? 38.682 -17.203 -42.523 1.00 87.38 498 PHE A N 1
ATOM 3927 C CA . PHE A 1 498 ? 37.250 -16.951 -42.663 1.00 87.38 498 PHE A CA 1
ATOM 3928 C C . PHE A 1 498 ? 36.885 -16.266 -43.991 1.00 87.38 498 PHE A C 1
ATOM 3930 O O . PHE A 1 498 ? 35.800 -15.732 -44.160 1.00 87.38 498 PHE A O 1
ATOM 3937 N N . THR A 1 499 ? 37.814 -16.225 -44.946 1.00 91.38 499 THR A N 1
ATOM 3938 C CA . THR A 1 499 ? 37.560 -15.654 -46.271 1.00 91.38 499 THR A CA 1
ATOM 3939 C C . THR A 1 499 ? 38.178 -16.521 -47.352 1.00 91.38 499 THR A C 1
ATOM 3941 O O . THR A 1 499 ? 39.243 -17.110 -47.156 1.00 91.38 499 THR A O 1
ATOM 3944 N N . GLU A 1 500 ? 37.533 -16.554 -48.516 1.00 90.81 500 GLU A N 1
ATOM 3945 C CA . GLU A 1 500 ? 38.030 -17.264 -49.694 1.00 90.81 500 GLU A CA 1
ATOM 3946 C C . GLU A 1 500 ? 38.705 -16.303 -50.680 1.00 90.81 500 GLU A C 1
ATOM 3948 O O . GLU A 1 500 ? 38.369 -15.116 -50.774 1.00 90.81 500 GLU A O 1
ATOM 3953 N N . ARG A 1 501 ? 39.680 -16.809 -51.443 1.00 92.94 501 ARG A N 1
ATOM 3954 C CA . ARG A 1 501 ? 40.443 -15.990 -52.406 1.00 92.94 501 ARG A CA 1
ATOM 3955 C C . ARG A 1 501 ? 39.551 -15.454 -53.517 1.00 92.94 501 ARG A C 1
ATOM 3957 O O . ARG A 1 501 ? 39.753 -14.336 -53.987 1.00 92.94 501 ARG A O 1
ATOM 3964 N N . GLU A 1 502 ? 38.599 -16.268 -53.942 1.00 93.56 502 GLU A N 1
ATOM 3965 C CA . GLU A 1 502 ? 37.700 -16.027 -55.061 1.00 93.56 502 GLU A CA 1
ATOM 3966 C C . GLU A 1 502 ? 36.766 -14.846 -54.773 1.00 93.56 502 GLU A C 1
ATOM 3968 O O . GLU A 1 502 ? 36.486 -14.071 -55.686 1.00 93.56 502 GLU A O 1
ATOM 3973 N N . TRP A 1 503 ? 36.387 -14.640 -53.505 1.00 95.19 503 TRP A N 1
ATOM 3974 C CA . TRP A 1 503 ? 35.490 -13.561 -53.066 1.00 95.19 503 TRP A CA 1
ATOM 3975 C C . TRP A 1 503 ? 36.059 -12.157 -53.310 1.00 95.19 503 TRP A C 1
ATOM 3977 O O . TRP A 1 503 ? 35.324 -11.182 -53.432 1.00 95.19 503 TRP A O 1
ATOM 3987 N N . LEU A 1 504 ? 37.384 -12.015 -53.442 1.00 94.69 504 LEU A N 1
ATOM 3988 C CA . LEU A 1 504 ? 38.007 -10.726 -53.775 1.00 94.69 504 LEU A CA 1
ATOM 3989 C C . LEU A 1 504 ? 37.601 -10.188 -55.154 1.00 94.69 504 LEU A C 1
ATOM 3991 O O . LEU A 1 504 ? 37.790 -8.993 -55.411 1.00 94.69 504 LEU A O 1
ATOM 3995 N N . ASN A 1 505 ? 37.091 -11.064 -56.021 1.00 94.62 505 ASN A N 1
ATOM 3996 C CA . ASN A 1 505 ? 36.632 -10.734 -57.363 1.00 94.62 505 ASN A CA 1
ATOM 3997 C C . ASN A 1 505 ? 35.111 -10.542 -57.445 1.00 94.62 505 ASN A C 1
ATOM 3999 O O . ASN A 1 505 ? 34.620 -10.304 -58.546 1.00 94.62 505 ASN A O 1
ATOM 4003 N N . ASP A 1 506 ? 34.388 -10.636 -56.325 1.00 96.50 506 ASP A N 1
ATOM 4004 C CA . ASP A 1 506 ? 32.936 -10.475 -56.311 1.00 96.50 506 ASP A CA 1
ATOM 4005 C C . ASP A 1 506 ? 32.516 -9.088 -56.810 1.00 96.50 506 ASP A C 1
ATOM 4007 O O . ASP A 1 506 ? 33.124 -8.057 -56.489 1.00 96.50 506 ASP A O 1
ATOM 4011 N N . THR A 1 507 ? 31.450 -9.083 -57.600 1.00 95.69 507 THR A N 1
ATOM 4012 C CA . THR A 1 507 ? 30.763 -7.897 -58.110 1.00 95.69 507 THR A CA 1
ATOM 4013 C C . THR A 1 507 ? 29.486 -7.625 -57.318 1.00 95.69 507 THR A C 1
ATOM 4015 O O . THR A 1 507 ? 29.063 -8.430 -56.485 1.00 95.69 507 THR A O 1
ATOM 4018 N N . TRP A 1 508 ? 28.835 -6.488 -57.575 1.00 94.44 508 TRP A N 1
ATOM 4019 C CA . TRP A 1 508 ? 27.539 -6.204 -56.959 1.00 94.44 508 TRP A CA 1
ATOM 4020 C C . TRP A 1 508 ? 26.490 -7.261 -57.329 1.00 94.44 508 TRP A C 1
ATOM 4022 O O . TRP A 1 508 ? 25.688 -7.656 -56.486 1.00 94.44 508 TRP A O 1
ATOM 4032 N N . GLU A 1 509 ? 26.532 -7.769 -58.562 1.00 96.69 509 GLU A N 1
ATOM 4033 C CA . GLU A 1 509 ? 25.657 -8.833 -59.050 1.00 96.69 509 GLU A CA 1
ATOM 4034 C C . GLU A 1 509 ? 25.847 -10.156 -58.290 1.00 96.69 509 GLU A C 1
ATOM 4036 O O . GLU A 1 509 ? 24.899 -10.934 -58.192 1.00 96.69 509 GLU A O 1
ATOM 4041 N N . ASP A 1 510 ? 27.027 -10.392 -57.707 1.00 95.94 510 ASP A N 1
ATOM 4042 C CA . ASP A 1 510 ? 27.304 -11.560 -56.861 1.00 95.94 510 ASP A CA 1
ATOM 4043 C C . ASP A 1 510 ? 26.844 -11.345 -55.409 1.00 95.94 510 ASP A C 1
ATOM 4045 O O . ASP A 1 510 ? 26.363 -12.274 -54.755 1.00 95.94 510 ASP A O 1
ATOM 4049 N N . ILE A 1 511 ? 26.979 -10.117 -54.896 1.00 96.75 511 ILE A N 1
ATOM 4050 C CA . ILE A 1 511 ? 26.750 -9.779 -53.483 1.00 96.75 511 ILE A CA 1
ATOM 4051 C C . ILE A 1 511 ? 25.294 -9.405 -53.189 1.00 96.75 511 ILE A C 1
ATOM 4053 O O . ILE A 1 511 ? 24.767 -9.799 -52.145 1.00 96.75 511 ILE A O 1
ATOM 4057 N N . SER A 1 512 ? 24.610 -8.695 -54.092 1.00 95.12 512 SER A N 1
ATOM 4058 C CA . SER A 1 512 ? 23.202 -8.308 -53.904 1.00 95.12 512 SER A CA 1
ATOM 4059 C C . SER A 1 512 ? 22.310 -9.518 -53.620 1.00 95.12 512 SER A C 1
ATOM 4061 O O . SER A 1 512 ? 21.634 -9.496 -52.590 1.00 95.12 512 SER A O 1
ATOM 4063 N N . PRO A 1 513 ? 22.368 -10.625 -54.395 1.00 97.25 513 PRO A N 1
ATOM 4064 C CA . PRO A 1 513 ? 21.545 -11.799 -54.114 1.00 97.25 513 PRO A CA 1
ATOM 4065 C C . PRO A 1 513 ? 21.827 -12.424 -52.745 1.00 97.25 513 PRO A C 1
ATOM 4067 O O . PRO A 1 513 ? 20.924 -12.991 -52.137 1.00 97.25 513 PRO A O 1
ATOM 4070 N N . ILE A 1 514 ? 23.063 -12.330 -52.235 1.00 95.88 514 ILE A N 1
ATOM 4071 C CA . ILE A 1 514 ? 23.415 -12.835 -50.902 1.00 95.88 514 ILE A CA 1
ATOM 4072 C C . ILE A 1 514 ? 22.708 -12.020 -49.827 1.00 95.88 514 ILE A C 1
ATOM 4074 O O . ILE A 1 514 ? 22.112 -12.606 -48.929 1.00 95.88 514 ILE A O 1
ATOM 4078 N N . MET A 1 515 ? 22.730 -10.693 -49.935 1.00 94.56 515 MET A N 1
ATOM 4079 C CA . MET A 1 515 ? 22.008 -9.835 -48.998 1.00 94.56 515 MET A CA 1
ATOM 4080 C C . MET A 1 515 ? 20.488 -10.023 -49.115 1.00 94.56 515 MET A C 1
ATOM 4082 O O . MET A 1 515 ? 19.792 -10.057 -48.104 1.00 94.56 515 MET A O 1
ATOM 4086 N N . ASP A 1 516 ? 19.976 -10.217 -50.331 1.00 94.62 516 ASP A N 1
ATOM 4087 C CA . ASP A 1 516 ? 18.542 -10.381 -50.593 1.00 94.62 516 ASP A CA 1
ATOM 4088 C C . ASP A 1 516 ? 17.985 -11.728 -50.098 1.00 94.62 516 ASP A C 1
ATOM 4090 O O . ASP A 1 516 ? 16.774 -11.859 -49.920 1.00 94.62 516 ASP A O 1
ATOM 4094 N N . ARG A 1 517 ? 18.846 -12.718 -49.799 1.00 94.56 517 ARG A N 1
ATOM 4095 C CA . ARG A 1 517 ? 18.449 -13.943 -49.076 1.00 94.56 517 ARG A CA 1
ATOM 4096 C C . ARG A 1 517 ? 17.993 -13.664 -47.643 1.00 94.56 517 ARG A C 1
ATOM 4098 O O . ARG A 1 517 ? 17.236 -14.461 -47.094 1.00 94.56 517 ARG A O 1
ATOM 4105 N N . TYR A 1 518 ? 18.430 -12.554 -47.048 1.00 94.19 518 TYR A N 1
ATOM 4106 C CA . TYR A 1 518 ? 18.188 -12.219 -45.645 1.00 94.19 518 TYR A CA 1
ATOM 4107 C C . TYR A 1 518 ? 17.546 -10.829 -45.503 1.00 94.19 518 TYR A C 1
ATOM 4109 O O . TYR A 1 518 ? 18.094 -9.956 -44.824 1.00 94.19 518 TYR A O 1
ATOM 4117 N N . PRO A 1 519 ? 16.366 -10.598 -46.107 1.00 88.19 519 PRO A N 1
ATOM 4118 C CA . PRO A 1 519 ? 15.748 -9.272 -46.160 1.00 88.19 519 PRO A CA 1
ATOM 4119 C C . PRO A 1 519 ? 15.405 -8.711 -44.774 1.00 88.19 519 PRO A C 1
ATOM 4121 O O . PRO A 1 519 ? 15.254 -7.501 -44.621 1.00 88.19 519 PRO A O 1
ATOM 4124 N N . ASP A 1 520 ? 15.310 -9.574 -43.761 1.00 90.25 520 ASP A N 1
ATOM 4125 C CA . ASP A 1 520 ? 14.971 -9.204 -42.390 1.00 90.25 520 ASP A CA 1
ATOM 4126 C C . ASP A 1 520 ? 16.155 -9.231 -41.413 1.00 90.25 520 ASP A C 1
ATOM 4128 O O . ASP A 1 520 ? 16.006 -8.720 -40.303 1.00 90.25 520 ASP A O 1
ATOM 4132 N N . SER A 1 521 ? 17.329 -9.738 -41.817 1.00 93.81 521 SER A N 1
ATOM 4133 C CA . SER A 1 521 ? 18.513 -9.806 -40.944 1.00 93.81 521 SER A CA 1
ATOM 4134 C C . SER A 1 521 ? 19.008 -8.408 -40.589 1.00 93.81 521 SER A C 1
ATOM 4136 O O . SER A 1 521 ? 19.244 -7.563 -41.459 1.00 93.81 521 SER A O 1
ATOM 4138 N N . ILE A 1 522 ? 19.179 -8.173 -39.289 1.00 94.94 522 ILE A N 1
ATOM 4139 C CA . ILE A 1 522 ? 19.659 -6.892 -38.781 1.00 94.94 522 ILE A CA 1
ATOM 4140 C C . ILE A 1 522 ? 21.132 -6.670 -39.125 1.00 94.94 522 ILE A C 1
ATOM 4142 O O . ILE A 1 522 ? 21.540 -5.553 -39.429 1.00 94.94 522 ILE A O 1
ATOM 4146 N N . GLU A 1 523 ? 21.915 -7.744 -39.132 1.00 94.12 523 GLU A N 1
ATOM 4147 C CA . GLU A 1 523 ? 23.331 -7.764 -39.466 1.00 94.12 523 GLU A CA 1
ATOM 4148 C C . GLU A 1 523 ? 23.525 -7.395 -40.929 1.00 94.12 523 GLU A C 1
ATOM 4150 O O . GLU A 1 523 ? 24.324 -6.520 -41.237 1.00 94.12 523 GLU A O 1
ATOM 4155 N N . ILE A 1 524 ? 22.735 -7.988 -41.828 1.00 95.50 524 ILE A N 1
ATOM 4156 C CA . ILE A 1 524 ? 22.802 -7.694 -43.263 1.00 95.50 524 ILE A CA 1
ATOM 4157 C C . ILE A 1 524 ? 22.390 -6.251 -43.541 1.00 95.50 524 ILE A C 1
ATOM 4159 O O . ILE A 1 524 ? 23.069 -5.565 -44.304 1.00 95.50 524 ILE A O 1
ATOM 4163 N N . LYS A 1 525 ? 21.323 -5.763 -42.894 1.00 95.25 525 LYS A N 1
ATOM 4164 C CA . LYS A 1 525 ? 20.906 -4.357 -42.996 1.00 95.25 525 LYS A CA 1
ATOM 4165 C C . LYS A 1 525 ? 22.010 -3.419 -42.524 1.00 95.25 525 LYS A C 1
ATOM 4167 O O . LYS A 1 525 ? 22.381 -2.517 -43.267 1.00 95.25 525 LYS A O 1
ATOM 4172 N N . LEU A 1 526 ? 22.582 -3.664 -41.344 1.00 94.94 526 LEU A N 1
ATOM 4173 C CA . LEU A 1 526 ? 23.654 -2.834 -40.799 1.00 94.94 526 LEU A CA 1
ATOM 4174 C C . LEU A 1 526 ? 24.908 -2.878 -41.672 1.00 94.94 526 LEU A C 1
ATOM 4176 O O . LEU A 1 526 ? 25.450 -1.826 -42.004 1.00 94.94 526 LEU A O 1
ATOM 4180 N N . THR A 1 527 ? 25.350 -4.060 -42.101 1.00 95.12 527 THR A N 1
ATOM 4181 C CA . THR A 1 527 ? 26.509 -4.210 -42.988 1.00 95.12 527 THR A CA 1
ATOM 4182 C C . THR A 1 527 ? 26.285 -3.514 -44.328 1.00 95.12 527 THR A C 1
ATOM 4184 O O . THR A 1 527 ? 27.205 -2.859 -44.813 1.00 95.12 527 THR A O 1
ATOM 4187 N N . ARG A 1 528 ? 25.081 -3.597 -44.913 1.00 95.06 528 ARG A N 1
ATOM 4188 C CA . ARG A 1 528 ? 24.722 -2.873 -46.142 1.00 95.06 528 ARG A CA 1
ATOM 4189 C C . ARG A 1 528 ? 24.783 -1.361 -45.926 1.00 95.06 528 ARG A C 1
ATOM 4191 O O . ARG A 1 528 ? 25.513 -0.692 -46.647 1.00 95.06 528 ARG A O 1
ATOM 4198 N N . THR A 1 529 ? 24.105 -0.840 -44.902 1.00 95.44 529 THR A N 1
ATOM 4199 C CA . THR A 1 529 ? 24.106 0.593 -44.565 1.00 95.44 529 THR A CA 1
ATOM 4200 C C . THR A 1 529 ? 25.524 1.112 -44.336 1.00 95.44 529 THR A C 1
ATOM 4202 O O . THR A 1 529 ? 25.909 2.141 -44.889 1.00 95.44 529 THR A O 1
ATOM 4205 N N . VAL A 1 530 ? 26.343 0.392 -43.563 1.00 95.25 530 VAL A N 1
ATOM 4206 C CA . VAL A 1 530 ? 27.746 0.774 -43.364 1.00 95.25 530 VAL A CA 1
ATOM 4207 C C . VAL A 1 530 ? 28.492 0.730 -44.690 1.00 95.25 530 VAL A C 1
ATOM 4209 O O . VAL A 1 530 ? 29.130 1.711 -45.046 1.00 95.25 530 VAL A O 1
ATOM 4212 N N . GLY A 1 531 ? 28.399 -0.363 -45.440 1.00 95.00 531 GLY A N 1
ATOM 4213 C CA . GLY A 1 531 ? 29.108 -0.538 -46.703 1.00 95.00 531 GLY A CA 1
ATOM 4214 C C . GLY A 1 531 ? 28.817 0.550 -47.737 1.00 95.00 531 GLY A C 1
ATOM 4215 O O . GLY A 1 531 ? 29.745 1.086 -48.344 1.00 95.00 531 GLY A O 1
ATOM 4216 N N . GLU A 1 532 ? 27.549 0.925 -47.893 1.00 94.56 532 GLU A N 1
ATOM 4217 C CA . GLU A 1 532 ? 27.095 1.929 -48.861 1.00 94.56 532 GLU A CA 1
ATOM 4218 C C . GLU A 1 532 ? 27.485 3.363 -48.464 1.00 94.56 532 GLU A C 1
ATOM 4220 O O . GLU A 1 532 ? 27.742 4.199 -49.334 1.00 94.56 532 GLU A O 1
ATOM 4225 N N . HIS A 1 533 ? 27.596 3.657 -47.163 1.00 96.00 533 HIS A N 1
ATOM 4226 C CA . HIS A 1 533 ? 27.873 5.009 -46.663 1.00 96.00 533 HIS A CA 1
ATOM 4227 C C . HIS A 1 533 ? 29.303 5.225 -46.141 1.00 96.00 533 HIS A C 1
ATOM 4229 O O . HIS A 1 533 ? 29.718 6.373 -45.942 1.00 96.00 533 HIS A O 1
ATOM 4235 N N . LEU A 1 534 ? 30.099 4.168 -45.949 1.00 94.81 534 LEU A N 1
ATOM 4236 C CA . LEU A 1 534 ? 31.419 4.269 -45.318 1.00 94.81 534 LEU A CA 1
ATOM 4237 C C . LEU A 1 534 ? 32.400 5.118 -46.135 1.00 94.81 534 LEU A C 1
ATOM 4239 O O . LEU A 1 534 ? 33.161 5.879 -45.544 1.00 94.81 534 LEU A O 1
ATOM 4243 N N . THR A 1 535 ? 32.368 5.058 -47.471 1.00 94.00 535 THR A N 1
ATOM 4244 C CA . THR A 1 535 ? 33.227 5.902 -48.325 1.00 94.00 535 THR A CA 1
ATOM 4245 C C . THR A 1 535 ? 32.978 7.394 -48.070 1.00 94.00 535 THR A C 1
ATOM 4247 O O . THR A 1 535 ? 33.928 8.147 -47.845 1.00 94.00 535 THR A O 1
ATOM 4250 N N . ALA A 1 536 ? 31.712 7.823 -48.055 1.00 93.06 536 ALA A N 1
ATOM 4251 C CA . ALA A 1 536 ? 31.337 9.210 -47.770 1.00 93.06 536 ALA A CA 1
ATOM 4252 C C . ALA A 1 536 ? 31.726 9.608 -46.335 1.00 93.06 536 ALA A C 1
ATOM 4254 O O . ALA A 1 536 ? 32.307 10.673 -46.106 1.00 93.06 536 ALA A O 1
ATOM 4255 N N . ALA A 1 537 ? 31.508 8.713 -45.365 1.00 92.19 537 ALA A N 1
ATOM 4256 C CA . ALA A 1 537 ? 31.868 8.958 -43.972 1.00 92.19 537 ALA A CA 1
ATOM 4257 C C . ALA A 1 537 ? 33.382 9.103 -43.755 1.00 92.19 537 ALA A C 1
ATOM 4259 O O . ALA A 1 537 ? 33.842 10.020 -43.071 1.00 92.19 537 ALA A O 1
ATOM 4260 N N . VAL A 1 538 ? 34.186 8.257 -44.401 1.00 91.19 538 VAL A N 1
ATOM 4261 C CA . VAL A 1 538 ? 35.654 8.342 -44.389 1.00 91.19 538 VAL A CA 1
ATOM 4262 C C . VAL A 1 538 ? 36.148 9.657 -44.980 1.00 91.19 538 VAL A C 1
ATOM 4264 O O . VAL A 1 538 ? 37.120 10.218 -44.471 1.00 91.19 538 VAL A O 1
ATOM 4267 N N . ARG A 1 539 ? 35.474 10.177 -46.008 1.00 88.25 539 ARG A N 1
ATOM 4268 C CA . ARG A 1 539 ? 35.779 11.483 -46.609 1.00 88.25 539 ARG A CA 1
ATOM 4269 C C . ARG A 1 539 ? 35.296 12.667 -45.766 1.00 88.25 539 ARG A C 1
ATOM 4271 O O . ARG A 1 539 ? 35.671 13.797 -46.055 1.00 88.25 539 ARG A O 1
ATOM 4278 N N . GLY A 1 540 ? 34.527 12.412 -44.704 1.00 86.00 540 GLY A N 1
ATOM 4279 C CA . GLY A 1 540 ? 33.939 13.447 -43.849 1.00 86.00 540 GLY A CA 1
ATOM 4280 C C . GLY A 1 540 ? 32.732 14.145 -44.480 1.00 86.00 540 GLY A C 1
ATOM 4281 O O . GLY A 1 540 ? 32.364 15.226 -44.038 1.00 86.00 540 GLY A O 1
ATOM 4282 N N . GLU A 1 541 ? 32.138 13.551 -45.517 1.00 91.06 541 GLU A N 1
ATOM 4283 C CA . GLU A 1 541 ? 30.948 14.078 -46.197 1.00 91.06 541 GLU A CA 1
ATOM 4284 C C . GLU A 1 541 ? 29.675 13.825 -45.368 1.00 91.06 541 GLU A C 1
ATOM 4286 O O . GLU A 1 541 ? 28.747 14.630 -45.391 1.00 91.06 541 GLU A O 1
ATOM 4291 N N . THR A 1 542 ? 29.647 12.724 -44.609 1.00 91.62 542 THR A N 1
ATOM 4292 C CA . THR A 1 542 ? 28.565 12.349 -43.683 1.00 91.62 542 THR A CA 1
ATOM 4293 C C . THR A 1 542 ? 29.136 11.761 -42.391 1.00 91.62 542 THR A C 1
ATOM 4295 O O . THR A 1 542 ? 30.282 11.320 -42.369 1.00 91.62 542 THR A O 1
ATOM 4298 N N . GLU A 1 543 ? 28.336 11.660 -41.332 1.00 86.81 543 GLU A N 1
ATOM 4299 C CA . GLU A 1 543 ? 28.709 10.920 -40.118 1.00 86.81 543 GLU A CA 1
ATOM 4300 C C . GLU A 1 543 ? 28.127 9.503 -40.151 1.00 86.81 543 GLU A C 1
ATOM 4302 O O . GLU A 1 543 ? 26.926 9.332 -40.347 1.00 86.81 543 GLU A O 1
ATOM 4307 N N . ILE A 1 544 ? 28.952 8.469 -39.941 1.00 88.44 544 ILE A N 1
ATOM 4308 C CA . ILE A 1 544 ? 28.478 7.072 -40.028 1.00 88.44 544 ILE A CA 1
ATOM 4309 C C . ILE A 1 544 ? 27.414 6.760 -38.972 1.00 88.44 544 ILE A C 1
ATOM 4311 O O . ILE A 1 544 ? 26.467 6.027 -39.240 1.00 88.44 544 ILE A O 1
ATOM 4315 N N . LEU A 1 545 ? 27.542 7.366 -37.788 1.00 83.06 545 LEU A N 1
ATOM 4316 C CA . LEU A 1 545 ? 26.597 7.185 -36.693 1.00 83.06 545 LEU A CA 1
ATOM 4317 C C . LEU A 1 545 ? 25.195 7.674 -37.069 1.00 83.06 545 LEU A C 1
ATOM 4319 O O . LEU A 1 545 ? 24.224 7.074 -36.630 1.00 83.06 545 LEU A O 1
ATOM 4323 N N . GLN A 1 546 ? 25.080 8.710 -37.906 1.00 85.75 546 GLN A N 1
ATOM 4324 C CA . GLN A 1 546 ? 23.783 9.209 -38.362 1.00 85.75 546 GLN A CA 1
ATOM 4325 C C . GLN A 1 546 ? 23.001 8.109 -39.093 1.00 85.75 546 GLN A C 1
ATOM 4327 O O . GLN A 1 546 ? 21.876 7.814 -38.713 1.00 85.75 546 GLN A O 1
ATOM 4332 N N . HIS A 1 547 ? 23.640 7.434 -40.054 1.00 89.62 547 HIS A N 1
ATOM 4333 C CA . HIS A 1 547 ? 23.025 6.341 -40.822 1.00 89.62 547 HIS A CA 1
ATOM 4334 C C . HIS A 1 547 ? 22.696 5.116 -39.962 1.00 89.62 547 HIS A C 1
ATOM 4336 O O . HIS A 1 547 ? 21.780 4.362 -40.264 1.00 89.62 547 HIS A O 1
ATOM 4342 N N . LEU A 1 548 ? 23.454 4.900 -38.885 1.00 85.12 548 LEU A N 1
ATOM 4343 C CA . LEU A 1 548 ? 23.225 3.804 -37.943 1.00 85.12 548 LEU A CA 1
ATOM 4344 C C . LEU A 1 548 ? 22.087 4.094 -36.951 1.00 85.12 548 LEU A C 1
ATOM 4346 O O . LEU A 1 548 ? 21.525 3.161 -36.380 1.00 85.12 548 LEU A O 1
ATOM 4350 N N . LEU A 1 549 ? 21.763 5.365 -36.714 1.00 79.88 549 LEU A N 1
ATOM 4351 C CA . LEU A 1 549 ? 20.642 5.769 -35.865 1.00 79.88 549 LEU A CA 1
ATOM 4352 C C . LEU A 1 549 ? 19.309 5.798 -36.626 1.00 79.88 549 LEU A C 1
ATOM 4354 O O . LEU A 1 549 ? 18.256 5.703 -35.990 1.00 79.88 549 LEU A O 1
ATOM 4358 N N . ASP A 1 550 ? 19.346 5.890 -37.957 1.00 84.12 550 ASP A N 1
ATOM 4359 C CA . ASP A 1 550 ? 18.156 5.790 -38.800 1.00 84.12 550 ASP A CA 1
ATOM 4360 C C . ASP A 1 550 ? 17.470 4.421 -38.623 1.00 84.12 550 ASP A C 1
ATOM 4362 O O . ASP A 1 550 ? 18.121 3.386 -38.461 1.00 84.12 550 ASP A O 1
ATOM 4366 N N . ASP A 1 551 ? 16.133 4.423 -38.600 1.00 83.62 551 ASP A N 1
ATOM 4367 C CA . ASP A 1 551 ? 15.290 3.229 -38.398 1.00 83.62 551 ASP A CA 1
ATOM 4368 C C . ASP A 1 551 ? 15.643 2.375 -37.154 1.00 83.62 551 ASP A C 1
ATOM 4370 O O . ASP A 1 551 ? 15.358 1.175 -37.095 1.00 83.62 551 ASP A O 1
ATOM 4374 N N . ASP A 1 552 ? 16.240 2.996 -36.124 1.00 81.50 552 ASP A N 1
ATOM 4375 C CA . ASP A 1 552 ? 16.673 2.345 -34.872 1.00 81.50 552 ASP A CA 1
ATOM 4376 C C . ASP A 1 552 ? 17.679 1.194 -35.102 1.00 81.50 552 ASP A C 1
ATOM 4378 O O . ASP A 1 552 ? 17.809 0.277 -34.284 1.00 81.50 552 ASP A O 1
ATOM 4382 N N . LEU A 1 553 ? 18.405 1.227 -36.226 1.00 87.38 553 LEU A N 1
ATOM 4383 C CA . LEU A 1 553 ? 19.210 0.115 -36.735 1.00 87.38 553 LEU A CA 1
ATOM 4384 C C . LEU A 1 553 ? 20.291 -0.341 -35.747 1.00 87.38 553 LEU A C 1
ATOM 4386 O O . LEU A 1 553 ? 20.408 -1.532 -35.452 1.00 87.38 553 LEU A O 1
ATOM 4390 N N . LEU A 1 554 ? 21.056 0.600 -35.192 1.00 83.25 554 LEU A N 1
ATOM 4391 C CA . LEU A 1 554 ? 22.118 0.313 -34.228 1.00 83.25 554 LEU A CA 1
ATOM 4392 C C . LEU A 1 554 ? 21.582 -0.322 -32.943 1.00 83.25 554 LEU A C 1
ATOM 4394 O O . LEU A 1 554 ? 22.167 -1.270 -32.423 1.00 83.25 554 LEU A O 1
ATOM 4398 N N . ASN A 1 555 ? 20.462 0.185 -32.430 1.00 80.00 555 ASN A N 1
ATOM 4399 C CA . ASN A 1 555 ? 19.847 -0.344 -31.218 1.00 80.00 555 ASN A CA 1
ATOM 4400 C C . ASN A 1 555 ? 19.328 -1.770 -31.445 1.00 80.00 555 ASN A C 1
ATOM 4402 O O . ASN A 1 555 ? 19.576 -2.657 -30.628 1.00 80.00 555 ASN A O 1
ATOM 4406 N N . ARG A 1 556 ? 18.677 -2.016 -32.586 1.00 86.12 556 ARG A N 1
ATOM 4407 C CA . ARG A 1 556 ? 18.239 -3.356 -32.984 1.00 86.12 556 ARG A CA 1
ATOM 4408 C C . ARG A 1 556 ? 19.410 -4.312 -33.148 1.00 86.12 556 ARG A C 1
ATOM 4410 O O . ARG A 1 556 ? 19.315 -5.439 -32.682 1.00 86.12 556 ARG A O 1
ATOM 4417 N N . TYR A 1 557 ? 20.532 -3.873 -33.717 1.00 87.69 557 TYR A N 1
ATOM 4418 C CA . TYR A 1 557 ? 21.728 -4.709 -33.832 1.00 87.69 557 TYR A CA 1
ATOM 4419 C C . TYR A 1 557 ? 22.226 -5.192 -32.463 1.00 87.69 557 TYR A C 1
ATOM 4421 O O . TYR A 1 557 ? 22.452 -6.384 -32.283 1.00 87.69 557 TYR A O 1
ATOM 4429 N N . TYR A 1 558 ? 22.297 -4.318 -31.456 1.00 81.50 558 TYR A N 1
ATOM 4430 C CA . TYR A 1 558 ? 22.704 -4.726 -30.104 1.00 81.50 558 TYR A CA 1
ATOM 4431 C C . TYR A 1 558 ? 21.763 -5.742 -29.435 1.00 81.50 558 TYR A C 1
ATOM 4433 O O . TYR A 1 558 ? 22.189 -6.453 -28.526 1.00 81.50 558 TYR A O 1
ATOM 4441 N N . VAL A 1 559 ? 20.497 -5.814 -29.854 1.00 81.56 559 VAL A N 1
ATOM 4442 C CA . VAL A 1 559 ? 19.471 -6.675 -29.237 1.00 81.56 559 VAL A CA 1
ATOM 4443 C C . VAL A 1 559 ? 19.222 -7.958 -30.032 1.00 81.56 559 VAL A C 1
ATOM 4445 O O . VAL A 1 559 ? 18.956 -9.012 -29.452 1.00 81.56 559 VAL A O 1
ATOM 4448 N N . GLU A 1 560 ? 19.260 -7.866 -31.357 1.00 87.12 560 GLU A N 1
ATOM 4449 C CA . GLU A 1 560 ? 18.832 -8.915 -32.281 1.00 87.12 560 GLU A CA 1
ATOM 4450 C C . GLU A 1 560 ? 20.015 -9.683 -32.872 1.00 87.12 560 GLU A C 1
ATOM 4452 O O . GLU A 1 560 ? 19.835 -10.858 -33.194 1.00 87.12 560 GLU A O 1
ATOM 4457 N N . ALA A 1 561 ? 21.198 -9.062 -32.987 1.00 88.38 561 ALA A N 1
ATOM 4458 C CA . ALA A 1 561 ? 22.294 -9.651 -33.743 1.00 88.38 561 ALA A CA 1
ATOM 4459 C C . ALA A 1 561 ? 22.786 -10.967 -33.137 1.00 88.38 561 ALA A C 1
ATOM 4461 O O . ALA A 1 561 ? 22.973 -11.110 -31.919 1.00 88.38 561 ALA A O 1
ATOM 4462 N N . MET A 1 562 ? 23.049 -11.909 -34.033 1.00 87.62 562 MET A N 1
ATOM 4463 C CA . MET A 1 562 ? 23.672 -13.191 -33.771 1.00 87.62 562 MET A CA 1
ATOM 4464 C C . MET A 1 562 ? 24.940 -13.008 -32.928 1.00 87.62 562 MET A C 1
ATOM 4466 O O . MET A 1 562 ? 25.784 -12.150 -33.189 1.00 87.62 562 MET A O 1
ATOM 4470 N N . GLY A 1 563 ? 25.071 -13.812 -31.874 1.00 84.88 563 GLY A N 1
ATOM 4471 C CA . GLY A 1 563 ? 26.189 -13.736 -30.936 1.00 84.88 563 GLY A CA 1
ATOM 4472 C C . GLY A 1 563 ? 26.051 -12.640 -29.876 1.00 84.88 563 GLY A C 1
ATOM 4473 O O . GLY A 1 563 ? 26.273 -12.939 -28.706 1.00 84.88 563 GLY A O 1
ATOM 4474 N N . LEU A 1 564 ? 25.638 -11.412 -30.219 1.00 87.00 564 LEU A N 1
ATOM 4475 C CA . LEU A 1 564 ? 25.395 -10.355 -29.220 1.00 87.00 564 LEU A CA 1
ATOM 4476 C C . LEU A 1 564 ? 24.197 -10.695 -28.338 1.00 87.00 564 LEU A C 1
ATOM 4478 O O . LEU A 1 564 ? 24.310 -10.691 -27.112 1.00 87.00 564 LEU A O 1
ATOM 4482 N N . LYS A 1 565 ? 23.086 -11.092 -28.960 1.00 86.69 565 LYS A N 1
ATOM 4483 C CA . LYS A 1 565 ? 21.890 -11.573 -28.263 1.00 86.69 565 LYS A CA 1
ATOM 4484 C C . LYS A 1 565 ? 22.214 -12.723 -27.305 1.00 86.69 565 LYS A C 1
ATOM 4486 O O . LYS A 1 565 ? 21.758 -12.729 -26.158 1.00 86.69 565 LYS A O 1
ATOM 4491 N N . ASP A 1 566 ? 23.018 -13.683 -27.760 1.00 87.94 566 ASP A N 1
ATOM 4492 C CA . ASP A 1 566 ? 23.437 -14.825 -26.946 1.00 87.94 566 ASP A CA 1
ATOM 4493 C C . ASP A 1 566 ? 24.383 -14.402 -25.822 1.00 87.94 566 ASP A C 1
ATOM 4495 O O . ASP A 1 566 ? 24.167 -14.786 -24.677 1.00 87.94 566 ASP A O 1
ATOM 4499 N N . ALA A 1 567 ? 25.376 -13.553 -26.100 1.00 88.81 567 ALA A N 1
ATOM 4500 C CA . ALA A 1 567 ? 26.306 -13.041 -25.096 1.00 88.81 567 ALA A CA 1
ATOM 4501 C C . ALA A 1 567 ? 25.579 -12.270 -23.986 1.00 88.81 567 ALA A C 1
ATOM 4503 O O . ALA A 1 567 ? 25.843 -12.494 -22.803 1.00 88.81 567 ALA A O 1
ATOM 4504 N N . THR A 1 568 ? 24.609 -11.424 -24.342 1.00 90.00 568 THR A N 1
ATOM 4505 C CA . THR A 1 568 ? 23.745 -10.739 -23.376 1.00 90.00 568 THR A CA 1
ATOM 4506 C C . THR A 1 568 ? 22.903 -11.734 -22.574 1.00 90.00 568 THR A C 1
ATOM 4508 O O . THR A 1 568 ? 22.755 -11.574 -21.362 1.00 90.00 568 THR A O 1
ATOM 4511 N N . SER A 1 569 ? 22.394 -12.801 -23.200 1.00 90.25 569 SER A N 1
ATOM 4512 C CA . SER A 1 569 ? 21.692 -13.872 -22.482 1.00 90.25 569 SER A CA 1
ATOM 4513 C C . SER A 1 569 ? 22.611 -14.643 -21.530 1.00 90.25 569 SER A C 1
ATOM 4515 O O . SER A 1 569 ? 22.192 -14.970 -20.420 1.00 90.25 569 SER A O 1
ATOM 4517 N N . PHE A 1 570 ? 23.852 -14.926 -21.921 1.00 92.38 570 PHE A N 1
ATOM 4518 C CA . PHE A 1 570 ? 24.829 -15.612 -21.075 1.00 92.38 570 PHE A CA 1
ATOM 4519 C C . PHE A 1 570 ? 25.194 -14.746 -19.869 1.00 92.38 570 PHE A C 1
ATOM 4521 O O . PHE A 1 570 ? 25.130 -15.222 -18.737 1.00 92.38 570 PHE A O 1
ATOM 4528 N N . LEU A 1 571 ? 25.478 -13.459 -20.096 1.00 93.44 571 LEU A N 1
ATOM 4529 C CA . LEU A 1 571 ? 25.715 -12.470 -19.042 1.00 93.44 571 LEU A CA 1
ATOM 4530 C C . LEU A 1 571 ? 24.549 -12.437 -18.048 1.00 93.44 571 LEU A C 1
ATOM 4532 O O . LEU A 1 571 ? 24.746 -12.591 -16.845 1.00 93.44 571 LEU A O 1
ATOM 4536 N N . SER A 1 572 ? 23.329 -12.301 -18.562 1.00 94.56 572 SER A N 1
ATOM 4537 C CA . SER A 1 572 ? 22.110 -12.258 -17.760 1.00 94.56 572 SER A CA 1
ATOM 4538 C C . SER A 1 572 ? 21.919 -13.516 -16.907 1.00 94.56 572 SER A C 1
ATOM 4540 O O . SER A 1 572 ? 21.631 -13.431 -15.713 1.00 94.56 572 SER A O 1
ATOM 4542 N N . ARG A 1 573 ? 22.174 -14.702 -17.471 1.00 94.56 573 ARG A N 1
ATOM 4543 C CA . ARG A 1 573 ? 22.073 -15.976 -16.745 1.00 94.56 573 ARG A CA 1
ATOM 4544 C C . ARG A 1 573 ? 23.146 -16.154 -15.679 1.00 94.56 573 ARG A C 1
ATOM 4546 O O . ARG A 1 573 ? 22.849 -16.710 -14.624 1.00 94.56 573 ARG A O 1
ATOM 4553 N N . VAL A 1 574 ? 24.366 -15.672 -15.913 1.00 95.81 574 VAL A N 1
ATOM 4554 C CA . VAL A 1 574 ? 25.405 -15.615 -14.872 1.00 95.81 574 VAL A CA 1
ATOM 4555 C C . VAL A 1 574 ? 24.950 -14.701 -13.734 1.00 95.81 574 VAL A C 1
ATOM 4557 O O . VAL A 1 574 ? 25.000 -15.103 -12.572 1.00 95.81 574 VAL A O 1
ATOM 4560 N N . ILE A 1 575 ? 24.430 -13.514 -14.051 1.00 96.75 575 ILE A N 1
ATOM 4561 C CA . ILE A 1 575 ? 23.915 -12.574 -13.047 1.00 96.75 575 ILE A CA 1
ATOM 4562 C C . ILE A 1 575 ? 22.734 -13.183 -12.277 1.00 96.75 575 ILE A C 1
ATOM 4564 O O . ILE A 1 575 ? 22.678 -13.045 -11.060 1.00 96.75 575 ILE A O 1
ATOM 4568 N N . ALA A 1 576 ? 21.846 -13.936 -12.929 1.00 96.00 576 ALA A N 1
ATOM 4569 C CA . ALA A 1 576 ? 20.752 -14.643 -12.262 1.00 96.00 576 ALA A CA 1
ATOM 4570 C C . ALA A 1 576 ? 21.239 -15.700 -11.259 1.00 96.00 576 ALA A C 1
ATOM 4572 O O . ALA A 1 576 ? 20.647 -15.840 -10.188 1.00 96.00 576 ALA A O 1
ATOM 4573 N N . GLN A 1 577 ? 22.340 -16.403 -11.546 1.00 96.44 577 GLN A N 1
ATOM 4574 C CA . GLN A 1 577 ? 22.965 -17.309 -10.574 1.00 96.44 577 GLN A CA 1
ATOM 4575 C C . GLN A 1 577 ? 23.497 -16.539 -9.354 1.00 96.44 577 GLN A C 1
ATOM 4577 O O . GLN A 1 577 ? 23.287 -16.964 -8.216 1.00 96.44 577 GLN A O 1
ATOM 4582 N N . ILE A 1 578 ? 24.128 -15.379 -9.574 1.00 97.06 578 ILE A N 1
ATOM 4583 C CA . ILE A 1 578 ? 24.630 -14.514 -8.495 1.00 97.06 578 ILE A CA 1
ATOM 4584 C C . ILE A 1 578 ? 23.459 -13.974 -7.659 1.00 97.06 578 ILE A C 1
ATOM 4586 O O . ILE A 1 578 ? 23.450 -14.144 -6.442 1.00 97.06 578 ILE A O 1
ATOM 4590 N N . ALA A 1 579 ? 22.439 -13.399 -8.297 1.00 96.06 579 ALA A N 1
ATOM 4591 C CA . ALA A 1 579 ? 21.249 -12.842 -7.652 1.00 96.06 579 ALA A CA 1
ATOM 4592 C C . ALA A 1 579 ? 20.430 -13.899 -6.899 1.00 96.06 579 ALA A C 1
ATOM 4594 O O . ALA A 1 579 ? 19.850 -13.618 -5.854 1.00 96.06 579 ALA A O 1
ATOM 4595 N N . HIS A 1 580 ? 20.416 -15.146 -7.374 1.00 94.75 580 HIS A N 1
ATOM 4596 C CA . HIS A 1 580 ? 19.812 -16.248 -6.632 1.00 94.75 580 HIS A CA 1
ATOM 4597 C C . HIS A 1 580 ? 20.533 -16.503 -5.300 1.00 94.75 580 HIS A C 1
ATOM 4599 O O . HIS A 1 580 ? 19.893 -16.734 -4.274 1.00 94.75 580 HIS A O 1
ATOM 4605 N N . ARG A 1 581 ? 21.870 -16.447 -5.301 1.00 94.94 581 ARG A N 1
ATOM 4606 C CA . ARG A 1 581 ? 22.692 -16.649 -4.102 1.00 94.94 581 ARG A CA 1
ATOM 4607 C C . ARG A 1 581 ? 2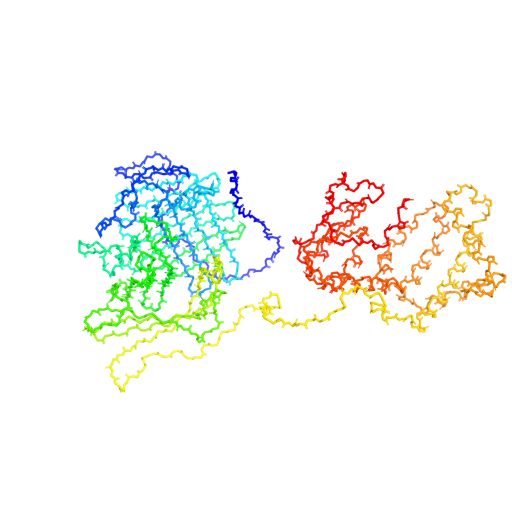2.718 -15.421 -3.184 1.00 94.94 581 ARG A C 1
ATOM 4609 O O . ARG A 1 581 ? 22.858 -15.587 -1.968 1.00 94.94 581 ARG A O 1
ATOM 4616 N N . PHE A 1 582 ? 22.591 -14.226 -3.753 1.00 95.69 582 PHE A N 1
ATOM 4617 C CA . PHE A 1 582 ? 22.650 -12.932 -3.079 1.00 95.69 582 PHE A CA 1
ATOM 4618 C C . PHE A 1 582 ? 21.466 -12.046 -3.539 1.00 95.69 582 PHE A C 1
ATOM 4620 O O . PHE A 1 582 ? 21.634 -11.152 -4.362 1.00 95.69 582 PHE A O 1
ATOM 4627 N N . PRO A 1 583 ? 20.239 -12.272 -3.029 1.00 93.12 583 PRO A N 1
ATOM 4628 C CA . PRO A 1 583 ? 19.014 -11.649 -3.560 1.00 93.12 583 PRO A CA 1
ATOM 4629 C C . PRO A 1 583 ? 18.785 -10.192 -3.128 1.00 93.12 583 PRO A C 1
ATOM 4631 O O . PRO A 1 583 ? 17.753 -9.604 -3.448 1.00 93.12 583 PRO A O 1
ATOM 4634 N N . HIS A 1 584 ? 19.713 -9.616 -2.368 1.00 94.88 584 HIS A N 1
ATOM 4635 C CA . HIS A 1 584 ? 19.629 -8.259 -1.825 1.00 94.88 584 HIS A CA 1
ATOM 4636 C C . HIS A 1 584 ? 20.866 -7.434 -2.188 1.00 94.88 584 HIS A C 1
ATOM 4638 O O . HIS A 1 584 ? 21.278 -6.596 -1.401 1.00 94.88 584 HIS A O 1
ATOM 4644 N N . MET A 1 585 ? 21.465 -7.707 -3.349 1.00 97.06 585 MET A N 1
ATOM 4645 C CA . MET A 1 585 ? 22.624 -6.956 -3.825 1.00 97.06 585 MET A CA 1
ATOM 4646 C C . MET A 1 585 ? 22.262 -5.534 -4.242 1.00 97.06 585 MET A C 1
ATOM 4648 O O . MET A 1 585 ? 21.207 -5.316 -4.851 1.00 97.06 585 MET A O 1
ATOM 4652 N N . ASP A 1 586 ? 23.190 -4.619 -4.002 1.00 97.00 586 ASP A N 1
ATOM 4653 C CA . ASP A 1 586 ? 23.255 -3.314 -4.647 1.00 97.00 586 ASP A CA 1
ATOM 4654 C C . ASP A 1 586 ? 24.063 -3.434 -5.949 1.00 97.00 586 ASP A C 1
ATOM 4656 O O . ASP A 1 586 ? 25.261 -3.730 -5.945 1.00 97.00 586 ASP A O 1
ATOM 4660 N N . ILE A 1 587 ? 23.383 -3.273 -7.087 1.00 97.19 587 ILE A N 1
ATOM 4661 C CA . ILE A 1 587 ? 23.940 -3.518 -8.424 1.00 97.19 587 ILE A CA 1
ATOM 4662 C C . ILE A 1 587 ? 24.295 -2.188 -9.093 1.00 97.19 587 ILE A C 1
ATOM 4664 O O . ILE A 1 587 ? 23.466 -1.284 -9.144 1.00 97.19 587 ILE A O 1
ATOM 4668 N N . LEU A 1 588 ? 25.495 -2.081 -9.662 1.00 96.81 588 LEU A N 1
ATOM 4669 C CA . LEU A 1 588 ? 25.930 -0.970 -10.512 1.00 96.81 588 LEU A CA 1
ATOM 4670 C C . LEU A 1 588 ? 26.061 -1.445 -11.961 1.00 96.81 588 LEU A C 1
ATOM 4672 O O . LEU A 1 588 ? 26.871 -2.319 -12.251 1.00 96.81 588 LEU A O 1
ATOM 4676 N N . ASP A 1 589 ? 25.301 -0.853 -12.875 1.00 95.44 589 ASP A N 1
ATOM 4677 C CA . ASP A 1 589 ? 25.354 -1.150 -14.311 1.00 95.44 589 ASP A CA 1
ATOM 4678 C C . ASP A 1 589 ? 26.027 0.005 -15.054 1.00 95.44 589 ASP A C 1
ATOM 4680 O O . ASP A 1 589 ? 25.485 1.111 -15.112 1.00 95.44 589 ASP A O 1
ATOM 4684 N N . ILE A 1 590 ? 27.236 -0.236 -15.561 1.00 94.19 590 ILE A N 1
ATOM 4685 C CA . ILE A 1 590 ? 28.104 0.754 -16.203 1.00 94.19 590 ILE A CA 1
ATOM 4686 C C . ILE A 1 590 ? 27.952 0.677 -17.716 1.00 94.19 590 ILE A C 1
ATOM 4688 O O . ILE A 1 590 ? 28.098 -0.390 -18.316 1.00 94.19 590 ILE A O 1
ATOM 4692 N N . GLY A 1 591 ? 27.721 1.838 -18.333 1.00 89.44 591 GLY A N 1
ATOM 4693 C CA . GLY A 1 591 ? 27.526 1.951 -19.777 1.00 89.44 591 GLY A CA 1
ATOM 4694 C C . GLY A 1 591 ? 26.262 1.245 -20.234 1.00 89.44 591 GLY A C 1
ATOM 4695 O O . GLY A 1 591 ? 26.248 0.583 -21.269 1.00 89.44 591 GLY A O 1
ATOM 4696 N N . ALA A 1 592 ? 25.205 1.353 -19.434 1.00 87.81 592 ALA A N 1
ATOM 4697 C CA . ALA A 1 592 ? 23.950 0.677 -19.700 1.00 87.81 592 ALA A CA 1
ATOM 4698 C C . ALA A 1 592 ? 23.268 1.203 -20.980 1.00 87.81 592 ALA A C 1
ATOM 4700 O O . ALA A 1 592 ? 22.468 0.483 -21.587 1.00 87.81 592 ALA A O 1
ATOM 4701 N N . GLY A 1 593 ? 23.609 2.420 -21.432 1.00 83.69 593 GLY A N 1
ATOM 4702 C CA . GLY A 1 593 ? 23.242 2.949 -22.743 1.00 83.69 593 GLY A CA 1
ATOM 4703 C C . GLY A 1 593 ? 21.740 2.931 -22.980 1.00 83.69 593 GLY A C 1
ATOM 4704 O O . GLY A 1 593 ? 20.959 3.464 -22.196 1.00 83.69 593 GLY A O 1
ATOM 4705 N N . THR A 1 594 ? 21.315 2.270 -24.056 1.00 78.75 594 THR A N 1
ATOM 4706 C CA . THR A 1 594 ? 19.894 2.112 -24.402 1.00 78.75 594 THR A CA 1
ATOM 4707 C C . THR A 1 594 ? 19.127 1.159 -23.474 1.00 78.75 594 THR A C 1
ATOM 4709 O O . THR A 1 594 ? 17.906 1.050 -23.586 1.00 78.75 594 THR A O 1
ATOM 4712 N N . GLY A 1 595 ? 19.807 0.464 -22.555 1.00 83.81 595 GLY A N 1
ATOM 4713 C CA . GLY A 1 595 ? 19.217 -0.476 -21.601 1.00 83.81 595 GLY A CA 1
ATOM 4714 C C . GLY A 1 595 ? 18.972 -1.883 -22.156 1.00 83.81 595 GLY A C 1
ATOM 4715 O O . GLY A 1 595 ? 18.262 -2.669 -21.528 1.00 83.81 595 GLY A O 1
ATOM 4716 N N . GLY A 1 596 ? 19.534 -2.235 -23.319 1.00 83.19 596 GLY A N 1
ATOM 4717 C CA . GLY A 1 596 ? 19.336 -3.552 -23.946 1.00 83.19 596 GLY A CA 1
ATOM 4718 C C . GLY A 1 596 ? 19.782 -4.724 -23.058 1.00 83.19 596 GLY A C 1
ATOM 4719 O O . GLY A 1 596 ? 19.021 -5.674 -22.840 1.00 83.19 596 GLY A O 1
ATOM 4720 N N . ALA A 1 597 ? 20.981 -4.624 -22.477 1.00 87.62 597 ALA A N 1
ATOM 4721 C CA . ALA A 1 597 ? 21.487 -5.620 -21.534 1.00 87.62 597 ALA A CA 1
ATOM 4722 C C . ALA A 1 597 ? 20.680 -5.622 -20.231 1.00 87.62 597 ALA A C 1
ATOM 4724 O O . ALA A 1 597 ? 20.195 -6.675 -19.811 1.00 87.62 597 ALA A O 1
ATOM 4725 N N . THR A 1 598 ? 20.438 -4.438 -19.660 1.00 90.62 598 THR A N 1
ATOM 4726 C CA . THR A 1 598 ? 19.632 -4.239 -18.449 1.00 90.62 598 THR A CA 1
ATOM 4727 C C . THR A 1 598 ? 18.256 -4.898 -18.564 1.00 90.62 598 THR A C 1
ATOM 4729 O O . THR A 1 598 ? 17.824 -5.591 -17.650 1.00 90.62 598 THR A O 1
ATOM 4732 N N . LYS A 1 599 ? 17.572 -4.769 -19.709 1.00 88.31 599 LYS A N 1
ATOM 4733 C CA . LYS A 1 599 ? 16.261 -5.391 -19.955 1.00 88.31 599 LYS A CA 1
ATOM 4734 C C . LYS A 1 599 ? 16.309 -6.915 -19.869 1.00 88.31 599 LYS A C 1
ATOM 4736 O O . LYS A 1 599 ? 15.389 -7.529 -19.330 1.00 88.31 599 LYS A O 1
ATOM 4741 N N . THR A 1 600 ? 17.369 -7.521 -20.397 1.00 88.75 600 THR A N 1
ATOM 4742 C CA . THR A 1 600 ? 17.565 -8.976 -20.348 1.00 88.75 600 THR A CA 1
ATOM 4743 C C . THR A 1 600 ? 17.879 -9.427 -18.923 1.00 88.75 600 THR A C 1
ATOM 4745 O O . THR A 1 600 ? 17.258 -10.371 -18.440 1.00 88.75 600 THR A O 1
ATOM 4748 N N . ILE A 1 601 ? 18.753 -8.692 -18.231 1.00 92.06 601 ILE A N 1
ATOM 4749 C CA . ILE A 1 601 ? 19.133 -8.941 -16.834 1.00 92.06 601 ILE A CA 1
ATOM 4750 C C . ILE A 1 601 ? 17.909 -8.881 -15.920 1.00 92.06 601 ILE A C 1
ATOM 4752 O O . ILE A 1 601 ? 17.636 -9.838 -15.199 1.00 92.06 601 ILE A O 1
ATOM 4756 N N . MET A 1 602 ? 17.122 -7.805 -15.997 1.00 90.00 602 MET A N 1
ATOM 4757 C CA . MET A 1 602 ? 15.914 -7.615 -15.185 1.00 90.00 602 MET A CA 1
ATOM 4758 C C . MET A 1 602 ? 14.878 -8.719 -15.405 1.00 90.00 602 MET A C 1
ATOM 4760 O O . MET A 1 602 ? 14.258 -9.184 -14.448 1.00 90.00 602 MET A O 1
ATOM 4764 N N . ARG A 1 603 ? 14.723 -9.192 -16.648 1.00 89.38 603 ARG A N 1
ATOM 4765 C CA . ARG A 1 603 ? 13.841 -10.323 -16.964 1.00 89.38 603 ARG A CA 1
ATOM 4766 C C . ARG A 1 603 ? 14.264 -11.592 -16.223 1.00 89.38 603 ARG A C 1
ATOM 4768 O O . ARG A 1 603 ? 13.401 -12.305 -15.717 1.00 89.38 603 ARG A O 1
ATOM 4775 N N . ASP A 1 604 ? 15.563 -11.879 -16.170 1.00 91.19 604 ASP A N 1
ATOM 4776 C CA . ASP A 1 604 ? 16.066 -13.140 -15.619 1.00 91.19 604 ASP A CA 1
ATOM 4777 C C . ASP A 1 604 ? 16.218 -13.098 -14.086 1.00 91.19 604 ASP A C 1
ATOM 4779 O O . ASP A 1 604 ? 16.010 -14.120 -13.429 1.00 91.19 604 ASP A O 1
ATOM 4783 N N . ILE A 1 605 ? 16.526 -11.936 -13.491 1.00 91.94 605 ILE A N 1
ATOM 4784 C CA . ILE A 1 605 ? 16.659 -11.792 -12.024 1.00 91.94 605 ILE A CA 1
ATOM 4785 C C . ILE A 1 605 ? 15.359 -11.387 -11.320 1.00 91.94 605 ILE A C 1
ATOM 4787 O O . ILE A 1 605 ? 15.235 -11.545 -10.101 1.00 91.94 605 ILE A O 1
ATOM 4791 N N . GLY A 1 606 ? 14.379 -10.865 -12.060 1.00 88.25 606 GLY A N 1
ATOM 4792 C CA . GLY A 1 606 ? 13.088 -10.440 -11.534 1.00 88.25 606 GLY A CA 1
ATOM 4793 C C . GLY A 1 606 ? 13.228 -9.376 -10.448 1.00 88.25 606 GLY A C 1
ATOM 4794 O O . GLY A 1 606 ? 13.569 -8.237 -10.729 1.00 88.25 606 GLY A O 1
ATOM 4795 N N . ARG A 1 607 ? 12.935 -9.739 -9.193 1.00 85.06 607 ARG A N 1
ATOM 4796 C CA . ARG A 1 607 ? 12.968 -8.822 -8.033 1.00 85.06 607 ARG A CA 1
ATOM 4797 C C . ARG A 1 607 ? 14.119 -9.102 -7.060 1.00 85.06 607 ARG A C 1
ATOM 4799 O O . ARG A 1 607 ? 14.145 -8.500 -5.983 1.00 85.06 607 ARG A O 1
ATOM 4806 N N . SER A 1 608 ? 15.031 -10.011 -7.410 1.00 89.81 608 SER A N 1
ATOM 4807 C CA . SER A 1 608 ? 16.122 -10.493 -6.550 1.00 89.81 608 SER A CA 1
ATOM 4808 C C . SER A 1 608 ? 17.325 -9.543 -6.516 1.00 89.81 608 SER A C 1
ATOM 4810 O O . SER A 1 608 ? 18.438 -9.922 -6.866 1.00 89.81 608 SER A O 1
ATOM 4812 N N . PHE A 1 609 ? 17.091 -8.299 -6.103 1.00 93.00 609 PHE A N 1
ATOM 4813 C CA . PHE A 1 609 ? 18.113 -7.292 -5.806 1.00 93.00 609 PHE A CA 1
ATOM 4814 C C . PHE A 1 609 ? 17.555 -6.240 -4.829 1.00 93.00 609 PHE A C 1
ATOM 4816 O O . PHE A 1 609 ? 16.329 -6.098 -4.684 1.00 93.00 609 PHE A O 1
ATOM 4823 N N . ALA A 1 610 ? 18.440 -5.518 -4.137 1.00 93.44 610 ALA A N 1
ATOM 4824 C CA . ALA A 1 610 ? 18.072 -4.416 -3.247 1.00 93.44 610 ALA A CA 1
ATOM 4825 C C . ALA A 1 610 ? 17.956 -3.101 -4.024 1.00 93.44 610 ALA A C 1
ATOM 4827 O O . ALA A 1 610 ? 16.891 -2.480 -3.995 1.00 93.44 610 ALA A O 1
ATOM 4828 N N . SER A 1 611 ? 18.994 -2.745 -4.783 1.00 94.06 611 SER A N 1
ATOM 4829 C CA . SER A 1 611 ? 19.010 -1.574 -5.658 1.00 94.06 611 SER A CA 1
ATOM 4830 C C . SER A 1 611 ? 19.712 -1.853 -6.991 1.00 94.06 611 SER A C 1
ATOM 4832 O O . SER A 1 611 ? 20.512 -2.782 -7.111 1.00 94.06 611 SER A O 1
ATOM 4834 N N . TYR A 1 612 ? 19.373 -1.064 -8.012 1.00 94.12 612 TYR A N 1
ATOM 4835 C CA . TYR A 1 612 ? 19.997 -1.110 -9.332 1.00 94.12 612 TYR A CA 1
ATOM 4836 C C . TYR A 1 612 ? 20.346 0.307 -9.792 1.00 94.12 612 TYR A C 1
ATOM 4838 O O . TYR A 1 612 ? 19.474 1.093 -10.168 1.00 94.12 612 TYR A O 1
ATOM 4846 N N . THR A 1 613 ? 21.625 0.653 -9.763 1.00 94.62 613 THR A N 1
ATOM 4847 C CA . THR A 1 613 ? 22.139 1.939 -10.229 1.00 94.62 613 THR A CA 1
ATOM 4848 C C . THR A 1 613 ? 22.510 1.826 -11.702 1.00 94.62 613 THR A C 1
ATOM 4850 O O . THR A 1 613 ? 23.561 1.306 -12.065 1.00 94.62 613 THR A O 1
ATOM 4853 N N . PHE A 1 614 ? 21.621 2.324 -12.553 1.00 93.94 614 PHE A N 1
ATOM 4854 C CA . PHE A 1 614 ? 21.820 2.467 -13.987 1.00 93.94 614 PHE A CA 1
ATOM 4855 C C . PHE A 1 614 ? 22.721 3.664 -14.267 1.00 93.94 614 PHE A C 1
ATOM 4857 O O . PHE A 1 614 ? 22.390 4.797 -13.896 1.00 93.94 614 PHE A O 1
ATOM 4864 N N . THR A 1 615 ? 23.841 3.423 -14.942 1.00 94.62 615 THR A N 1
ATOM 4865 C CA . THR A 1 615 ? 24.795 4.477 -15.270 1.00 94.62 615 THR A CA 1
ATOM 4866 C C . THR A 1 615 ? 25.263 4.447 -16.710 1.00 94.62 615 THR A C 1
ATOM 4868 O O . THR A 1 615 ? 25.295 3.412 -17.371 1.00 94.62 615 THR A O 1
ATOM 4871 N N . ASP A 1 616 ? 25.632 5.627 -17.184 1.00 91.81 616 ASP A N 1
ATOM 4872 C CA . ASP A 1 616 ? 26.226 5.861 -18.491 1.00 91.81 616 ASP A CA 1
ATOM 4873 C C . ASP A 1 616 ? 27.094 7.130 -18.413 1.00 91.81 616 ASP A C 1
ATOM 4875 O O . ASP A 1 616 ? 26.914 7.947 -17.502 1.00 91.81 616 ASP A O 1
ATOM 4879 N N . VAL A 1 617 ? 28.016 7.317 -19.361 1.00 88.44 617 VAL A N 1
ATOM 4880 C CA . VAL A 1 617 ? 28.871 8.514 -19.448 1.00 88.44 617 VAL A CA 1
ATOM 4881 C C . VAL A 1 617 ? 28.049 9.783 -19.713 1.00 88.44 617 VAL A C 1
ATOM 4883 O O . VAL A 1 617 ? 28.499 10.894 -19.428 1.00 88.44 617 VAL A O 1
ATOM 4886 N N . SER A 1 618 ? 26.822 9.637 -20.226 1.00 81.88 618 SER A N 1
ATOM 4887 C CA . SER A 1 618 ? 25.879 10.739 -20.426 1.00 81.88 618 SER A CA 1
ATOM 4888 C C . SER A 1 618 ? 24.477 10.416 -19.908 1.00 81.88 618 SER A C 1
ATOM 4890 O O . SER A 1 618 ? 24.029 9.275 -19.917 1.00 81.88 618 SER A O 1
ATOM 4892 N N . SER A 1 619 ? 23.720 11.443 -19.519 1.00 83.00 619 SER A N 1
ATOM 4893 C CA . SER A 1 619 ? 22.325 11.284 -19.089 1.00 83.00 619 SER A CA 1
ATOM 4894 C C . SER A 1 619 ? 21.329 11.094 -20.241 1.00 83.00 619 SER A C 1
ATOM 4896 O O . SER A 1 619 ? 20.134 10.937 -19.984 1.00 83.00 619 SER A O 1
ATOM 4898 N N . GLY A 1 620 ? 21.786 11.109 -21.501 1.00 73.69 620 GLY A N 1
ATOM 4899 C CA . GLY A 1 620 ? 20.928 11.162 -22.692 1.00 73.69 620 GLY A CA 1
ATOM 4900 C C . GLY A 1 620 ? 19.958 9.986 -22.833 1.00 73.69 620 GLY A C 1
ATOM 4901 O O . GLY A 1 620 ? 18.895 10.135 -23.429 1.00 73.69 620 GLY A O 1
ATOM 4902 N N . PHE A 1 621 ? 20.277 8.838 -22.234 1.00 75.25 621 PHE A N 1
ATOM 4903 C CA . PHE A 1 621 ? 19.424 7.650 -22.275 1.00 75.25 621 PHE A CA 1
ATOM 4904 C C . PHE A 1 621 ? 18.505 7.496 -21.054 1.00 75.25 621 PHE A C 1
ATOM 4906 O O . PHE A 1 621 ? 17.644 6.617 -21.047 1.00 75.25 621 PHE A O 1
ATOM 4913 N N . PHE A 1 622 ? 18.640 8.337 -20.022 1.00 85.56 622 PHE A N 1
ATOM 4914 C CA . PHE A 1 622 ? 17.952 8.121 -18.744 1.00 85.56 622 PHE A CA 1
ATOM 4915 C C . PHE A 1 622 ? 16.442 8.324 -18.827 1.00 85.56 622 PHE A C 1
ATOM 4917 O O . PHE A 1 622 ? 15.716 7.590 -18.165 1.00 85.56 622 PHE A O 1
ATOM 4924 N N . GLU A 1 623 ? 15.948 9.279 -19.620 1.00 81.69 623 GLU A N 1
ATOM 4925 C CA . GLU A 1 623 ? 14.499 9.487 -19.770 1.00 81.69 623 GLU A CA 1
ATOM 4926 C C . GLU A 1 623 ? 13.831 8.266 -20.411 1.00 81.69 623 GLU A C 1
ATOM 4928 O O . GLU A 1 623 ? 12.939 7.669 -19.810 1.00 81.69 623 GLU A O 1
ATOM 4933 N N . LYS A 1 624 ? 14.347 7.811 -21.561 1.00 78.06 624 LYS A N 1
ATOM 4934 C CA . LYS A 1 624 ? 13.847 6.612 -22.254 1.00 78.06 624 LYS A CA 1
ATOM 4935 C C . LYS A 1 624 ? 13.989 5.355 -21.389 1.00 78.06 624 LYS A C 1
ATOM 4937 O O . LYS A 1 624 ? 13.079 4.533 -21.336 1.00 78.06 624 LYS A O 1
ATOM 4942 N N . ALA A 1 625 ? 15.102 5.210 -20.668 1.00 80.88 625 ALA A N 1
ATOM 4943 C CA . ALA A 1 625 ? 15.300 4.095 -19.746 1.00 80.88 625 ALA A CA 1
ATOM 4944 C C . ALA A 1 625 ? 14.291 4.128 -18.583 1.00 80.88 625 ALA A C 1
ATOM 4946 O O . ALA A 1 625 ? 13.697 3.101 -18.261 1.00 80.88 625 ALA A O 1
ATOM 4947 N N . ARG A 1 626 ? 14.024 5.298 -17.986 1.00 83.75 626 ARG A N 1
ATOM 4948 C CA . ARG A 1 626 ? 12.996 5.450 -16.942 1.00 83.75 626 ARG A CA 1
ATOM 4949 C C . ARG A 1 626 ? 11.623 5.033 -17.444 1.00 83.75 626 ARG A C 1
ATOM 4951 O O . ARG A 1 626 ? 10.949 4.297 -16.738 1.00 83.75 626 ARG A O 1
ATOM 4958 N N . GLU A 1 627 ? 11.226 5.445 -18.645 1.00 81.12 627 GLU A N 1
ATOM 4959 C CA . GLU A 1 627 ? 9.948 5.037 -19.243 1.00 81.12 627 GLU A CA 1
ATOM 4960 C C . GLU A 1 627 ? 9.845 3.512 -19.398 1.00 81.12 627 GLU A C 1
ATOM 4962 O O . GLU A 1 627 ? 8.842 2.911 -19.011 1.00 81.12 627 GLU A O 1
ATOM 4967 N N . VAL A 1 628 ? 10.904 2.874 -19.908 1.00 78.50 628 VAL A N 1
ATOM 4968 C CA . VAL A 1 628 ? 10.945 1.422 -20.141 1.00 78.50 628 VAL A CA 1
ATOM 4969 C C . VAL A 1 628 ? 10.916 0.634 -18.831 1.00 78.50 628 VAL A C 1
ATOM 4971 O O . VAL A 1 628 ? 10.171 -0.341 -18.712 1.00 78.50 628 VAL A O 1
ATOM 4974 N N . PHE A 1 629 ? 11.714 1.037 -17.841 1.00 78.44 629 PHE A N 1
ATOM 4975 C CA . PHE A 1 629 ? 11.893 0.265 -16.612 1.00 78.44 629 PHE A CA 1
ATOM 4976 C C . PHE A 1 629 ? 10.864 0.602 -15.520 1.00 78.44 629 PHE A C 1
ATOM 4978 O O . PHE A 1 629 ? 10.516 -0.285 -14.738 1.00 78.44 629 PHE A O 1
ATOM 4985 N N . ALA A 1 630 ? 10.290 1.815 -15.496 1.00 66.81 630 ALA A N 1
ATOM 4986 C CA . ALA A 1 630 ? 9.237 2.189 -14.541 1.00 66.81 630 ALA A CA 1
ATOM 4987 C C . ALA A 1 630 ? 7.937 1.401 -14.752 1.00 66.81 630 ALA A C 1
ATOM 4989 O O . ALA A 1 630 ? 7.249 1.088 -13.784 1.00 66.81 630 ALA A O 1
ATOM 4990 N N . ALA A 1 631 ? 7.621 1.043 -15.999 1.00 60.06 631 ALA A N 1
ATOM 4991 C CA . ALA A 1 631 ? 6.433 0.262 -16.327 1.00 60.06 631 ALA A CA 1
ATOM 4992 C C . ALA A 1 631 ? 6.545 -1.225 -15.938 1.00 60.06 631 ALA A C 1
ATOM 4994 O O . ALA A 1 631 ? 5.520 -1.897 -15.839 1.00 60.06 631 ALA A O 1
ATOM 4995 N N . GLN A 1 632 ? 7.764 -1.756 -15.752 1.00 60.62 632 GLN A N 1
ATOM 4996 C CA . GLN A 1 632 ? 7.996 -3.206 -15.668 1.00 60.62 632 GLN A CA 1
ATOM 4997 C C . GLN A 1 632 ? 8.612 -3.705 -14.349 1.00 60.62 632 GLN A C 1
ATOM 4999 O O . GLN A 1 632 ? 8.320 -4.839 -13.975 1.00 60.62 632 GLN A O 1
ATOM 5004 N N . TYR A 1 633 ? 9.428 -2.917 -13.631 1.00 63.12 633 TYR A N 1
ATOM 5005 C CA . TYR A 1 633 ? 10.287 -3.466 -12.558 1.00 63.12 633 TYR A CA 1
ATOM 5006 C C . TYR A 1 633 ? 10.304 -2.686 -11.229 1.00 63.12 633 TYR A C 1
ATOM 5008 O O . TYR A 1 633 ? 11.258 -2.813 -10.472 1.00 63.12 633 TYR A O 1
ATOM 5016 N N . GLU A 1 634 ? 9.232 -1.955 -10.898 1.00 60.31 634 GLU A N 1
ATOM 5017 C CA . GLU A 1 634 ? 9.122 -1.109 -9.690 1.00 60.31 634 GLU A CA 1
ATOM 5018 C C . GLU A 1 634 ? 10.180 0.008 -9.658 1.00 60.31 634 GLU A C 1
ATOM 5020 O O . GLU A 1 634 ? 11.314 -0.172 -9.213 1.00 60.31 634 GLU A O 1
ATOM 5025 N N . SER A 1 635 ? 9.782 1.212 -10.080 1.00 61.75 635 SER A N 1
ATOM 5026 C CA . SER A 1 635 ? 10.647 2.399 -10.184 1.00 61.75 635 SER A CA 1
ATOM 5027 C C . SER A 1 635 ? 11.421 2.771 -8.910 1.00 61.75 635 SER A C 1
ATOM 5029 O O . SER A 1 635 ? 12.365 3.547 -8.985 1.00 61.75 635 SER A O 1
ATOM 5031 N N . GLU A 1 636 ? 11.033 2.250 -7.744 1.00 68.88 636 GLU A N 1
ATOM 5032 C CA . GLU A 1 636 ? 11.625 2.582 -6.444 1.00 68.88 636 GLU A CA 1
ATOM 5033 C C . GLU A 1 636 ? 12.997 1.933 -6.198 1.00 68.88 636 GLU A C 1
ATOM 5035 O O . GLU A 1 636 ? 13.770 2.451 -5.396 1.00 68.88 636 GLU A O 1
ATOM 5040 N N . LYS A 1 637 ? 13.333 0.828 -6.883 1.00 84.19 637 LYS A N 1
ATOM 5041 C CA . LYS A 1 637 ? 14.632 0.150 -6.703 1.00 84.19 637 LYS A CA 1
ATOM 5042 C C . LYS A 1 637 ? 15.723 0.621 -7.662 1.00 84.19 637 LYS A C 1
ATOM 5044 O O . LYS A 1 637 ? 16.882 0.247 -7.489 1.00 84.19 637 LYS A O 1
ATOM 5049 N N . MET A 1 638 ? 15.373 1.396 -8.687 1.00 89.56 638 MET A N 1
ATOM 5050 C CA . MET A 1 638 ? 16.294 1.760 -9.761 1.00 89.56 638 MET A CA 1
ATOM 5051 C C . MET A 1 638 ? 16.689 3.234 -9.675 1.00 89.56 638 MET A C 1
ATOM 5053 O O . MET A 1 638 ? 15.840 4.123 -9.690 1.00 89.56 638 MET A O 1
ATOM 5057 N N . THR A 1 639 ? 17.991 3.498 -9.614 1.00 91.31 639 THR A N 1
ATOM 5058 C CA . THR A 1 639 ? 18.556 4.853 -9.580 1.00 91.31 639 THR A CA 1
ATOM 5059 C C . THR A 1 639 ? 19.330 5.119 -10.863 1.00 91.31 639 THR A C 1
ATOM 5061 O O . THR A 1 639 ? 19.995 4.233 -11.378 1.00 91.31 639 THR A O 1
ATOM 5064 N N . PHE A 1 640 ? 19.267 6.346 -11.377 1.00 92.25 640 PHE A N 1
ATOM 5065 C CA . PHE A 1 640 ? 19.967 6.750 -12.599 1.00 92.25 640 PHE A CA 1
ATOM 5066 C C . PHE A 1 640 ? 21.022 7.797 -12.251 1.00 92.25 640 PHE A C 1
ATOM 5068 O O . PHE A 1 640 ? 20.670 8.848 -11.705 1.00 92.25 640 PHE A O 1
ATOM 5075 N N . LYS A 1 641 ? 22.293 7.522 -12.551 1.00 93.25 641 LYS A N 1
ATOM 5076 C CA . LYS A 1 641 ? 23.426 8.421 -12.277 1.00 93.25 641 LYS A CA 1
ATOM 5077 C C . LYS A 1 641 ? 24.422 8.401 -13.429 1.00 93.25 641 LYS A C 1
ATOM 5079 O O . LYS A 1 641 ? 24.633 7.366 -14.042 1.00 93.25 641 LYS A O 1
ATOM 5084 N N . VAL A 1 642 ? 25.034 9.543 -13.725 1.00 93.69 642 VAL A N 1
ATOM 5085 C CA . VAL A 1 642 ? 26.128 9.600 -14.705 1.00 93.69 642 VAL A CA 1
ATOM 5086 C C . VAL A 1 642 ? 27.379 8.990 -14.080 1.00 93.69 642 VAL A C 1
ATOM 5088 O O . VAL A 1 642 ? 27.685 9.313 -12.935 1.00 93.69 642 VAL A O 1
ATOM 5091 N N . LEU A 1 643 ? 28.087 8.149 -14.833 1.00 93.88 643 LEU A N 1
ATOM 5092 C CA . LEU A 1 643 ? 29.384 7.604 -14.446 1.00 93.88 643 LEU A CA 1
ATOM 5093 C C . LEU A 1 643 ? 30.303 7.522 -15.665 1.00 93.88 643 LEU A C 1
ATOM 5095 O O . LEU A 1 643 ? 30.043 6.785 -16.614 1.00 93.88 643 LEU A O 1
ATOM 5099 N N . ASP A 1 644 ? 31.402 8.263 -15.605 1.00 91.19 644 ASP A N 1
ATOM 5100 C CA . ASP A 1 644 ? 32.540 8.154 -16.509 1.00 91.19 644 ASP A CA 1
ATOM 5101 C C . ASP A 1 644 ? 33.636 7.337 -15.817 1.00 91.19 644 ASP A C 1
ATOM 5103 O O . ASP A 1 644 ? 34.305 7.819 -14.900 1.00 91.19 644 ASP A O 1
ATOM 5107 N N . CYS A 1 645 ? 33.814 6.085 -16.237 1.00 88.62 645 CYS A N 1
ATOM 5108 C CA . CYS A 1 645 ? 34.788 5.176 -15.634 1.00 88.62 645 CYS A CA 1
ATOM 5109 C C . CYS A 1 645 ? 36.253 5.515 -15.959 1.00 88.62 645 CYS A C 1
ATOM 5111 O O . CYS A 1 645 ? 37.141 4.905 -15.373 1.00 88.62 645 CYS A O 1
ATOM 5113 N N . ALA A 1 646 ? 36.521 6.490 -16.838 1.00 87.38 646 ALA A N 1
ATOM 5114 C CA . ALA A 1 646 ? 37.867 7.033 -17.051 1.00 87.38 646 ALA A CA 1
ATOM 5115 C C . ALA A 1 646 ? 38.236 8.139 -16.038 1.00 87.38 646 ALA A C 1
ATOM 5117 O O . ALA A 1 646 ? 39.319 8.721 -16.105 1.00 87.38 646 ALA A O 1
ATOM 5118 N N . LYS A 1 647 ? 37.327 8.475 -15.115 1.00 89.81 647 LYS A N 1
ATOM 5119 C CA . LYS A 1 647 ? 37.527 9.464 -14.050 1.00 89.81 647 LYS A CA 1
ATOM 5120 C C . LYS A 1 647 ? 37.368 8.815 -12.681 1.00 89.81 647 LYS A C 1
ATOM 5122 O O . LYS A 1 647 ? 36.845 7.710 -12.558 1.00 89.81 647 LYS A O 1
ATOM 5127 N N . ASP A 1 648 ? 37.792 9.531 -11.644 1.00 91.81 648 ASP A N 1
ATOM 5128 C CA . ASP A 1 648 ? 37.619 9.081 -10.266 1.00 91.81 648 ASP A CA 1
ATOM 5129 C C . ASP A 1 648 ? 36.132 8.855 -9.941 1.00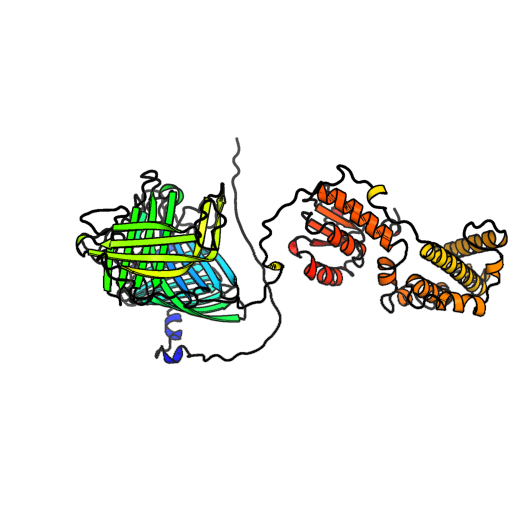 91.81 648 ASP A C 1
ATOM 5131 O O . ASP A 1 648 ? 35.279 9.708 -10.196 1.00 91.81 648 ASP A O 1
ATOM 5135 N N . VAL A 1 649 ? 35.808 7.671 -9.422 1.00 92.25 649 VAL A N 1
ATOM 5136 C CA . VAL A 1 649 ? 34.425 7.227 -9.183 1.00 92.25 649 VAL A CA 1
ATOM 5137 C C . VAL A 1 649 ? 33.804 7.945 -7.979 1.00 92.25 649 VAL A C 1
ATOM 5139 O O . VAL A 1 649 ? 32.610 8.256 -7.984 1.00 92.25 649 VAL A O 1
ATOM 5142 N N . VAL A 1 650 ? 34.609 8.250 -6.960 1.00 93.75 650 VAL A N 1
ATOM 5143 C CA . VAL A 1 650 ? 34.153 8.862 -5.706 1.00 93.75 650 VAL A CA 1
ATOM 5144 C C . VAL A 1 650 ? 33.827 10.332 -5.920 1.00 93.75 650 VAL A C 1
ATOM 5146 O O . VAL A 1 650 ? 32.782 10.809 -5.469 1.00 93.75 650 VAL A O 1
ATOM 5149 N N . GLU A 1 651 ? 34.660 11.040 -6.684 1.00 94.88 651 GLU A N 1
ATOM 5150 C CA . GLU A 1 651 ? 34.424 12.435 -7.075 1.00 94.88 651 GLU A CA 1
ATOM 5151 C C . GLU A 1 651 ? 33.106 12.621 -7.850 1.00 94.88 651 GLU A C 1
ATOM 5153 O O . GLU A 1 651 ? 32.526 13.707 -7.838 1.00 94.88 651 GLU A O 1
ATOM 5158 N N . GLN A 1 652 ? 32.586 11.556 -8.469 1.00 93.69 652 GLN A N 1
ATOM 5159 C CA . GLN A 1 652 ? 31.317 11.548 -9.206 1.00 93.69 652 GLN A CA 1
ATOM 5160 C C . GLN A 1 652 ? 30.086 11.252 -8.322 1.00 93.69 652 GLN A C 1
ATOM 5162 O O . GLN A 1 652 ? 28.961 11.204 -8.819 1.00 93.69 652 GLN A O 1
ATOM 5167 N N . GLY A 1 653 ? 30.256 11.090 -7.003 1.00 92.62 653 GLY A N 1
ATOM 5168 C CA . GLY A 1 653 ? 29.149 10.887 -6.057 1.00 92.62 653 GLY A CA 1
ATOM 5169 C C . GLY A 1 653 ? 28.669 9.435 -5.943 1.00 92.62 653 GLY A C 1
ATOM 5170 O O . GLY A 1 653 ? 27.506 9.184 -5.584 1.00 92.62 653 GLY A O 1
ATOM 5171 N N . HIS A 1 654 ? 29.550 8.485 -6.260 1.00 93.38 654 HIS A N 1
ATOM 5172 C CA . HIS A 1 654 ? 29.379 7.064 -5.969 1.00 93.38 654 HIS A CA 1
ATOM 5173 C C . HIS A 1 654 ? 30.149 6.718 -4.691 1.00 93.38 654 HIS A C 1
ATOM 5175 O O . HIS A 1 654 ? 31.324 7.041 -4.553 1.00 93.38 654 HIS A O 1
ATOM 5181 N N . GLU A 1 655 ? 29.473 6.085 -3.736 1.00 94.38 655 GLU A N 1
ATOM 5182 C CA . GLU A 1 655 ? 30.070 5.726 -2.451 1.00 94.38 655 GLU A CA 1
ATOM 5183 C C . GLU A 1 655 ? 31.015 4.525 -2.610 1.00 94.38 655 GLU A C 1
ATOM 5185 O O . GLU A 1 655 ? 30.669 3.536 -3.265 1.00 94.38 655 GLU A O 1
ATOM 5190 N N . GLU A 1 656 ? 32.213 4.596 -2.026 1.00 93.88 656 GLU A N 1
ATOM 5191 C CA . GLU A 1 656 ? 33.155 3.474 -2.052 1.00 93.88 656 GLU A CA 1
ATOM 5192 C C . GLU A 1 656 ? 32.576 2.244 -1.343 1.00 93.88 656 GLU A C 1
ATOM 5194 O O . GLU A 1 656 ? 31.917 2.361 -0.313 1.00 93.88 656 GLU A O 1
ATOM 5199 N N . TYR A 1 657 ? 32.869 1.053 -1.873 1.00 94.00 657 TYR A N 1
ATOM 5200 C CA . TYR A 1 657 ? 32.472 -0.233 -1.278 1.00 94.00 657 TYR A CA 1
ATOM 5201 C C . TYR A 1 657 ? 30.956 -0.384 -1.020 1.00 94.00 657 TYR A C 1
ATOM 5203 O O . TYR A 1 657 ? 30.560 -1.148 -0.142 1.00 94.00 657 TYR A O 1
ATOM 5211 N N . SER A 1 658 ? 30.115 0.326 -1.784 1.00 95.44 658 SER A N 1
ATOM 5212 C CA . SER A 1 658 ? 28.649 0.342 -1.628 1.00 95.44 658 SER A CA 1
ATOM 5213 C C . SER A 1 658 ? 27.881 -0.550 -2.613 1.00 95.44 658 SER A C 1
ATOM 5215 O O . SER A 1 658 ? 26.660 -0.617 -2.543 1.00 95.44 658 SER A O 1
ATOM 5217 N N . TYR A 1 659 ? 28.578 -1.226 -3.531 1.00 97.00 659 TYR A N 1
ATOM 5218 C CA . TYR A 1 659 ? 27.973 -2.108 -4.533 1.00 97.00 659 TYR A CA 1
ATOM 5219 C C . TYR A 1 659 ? 28.490 -3.536 -4.380 1.00 97.00 659 TYR A C 1
ATOM 5221 O O . TYR A 1 659 ? 29.698 -3.756 -4.272 1.00 97.00 659 TYR A O 1
ATOM 5229 N N . ASP A 1 660 ? 27.581 -4.505 -4.439 1.00 97.75 660 ASP A N 1
ATOM 5230 C CA . ASP A 1 660 ? 27.898 -5.933 -4.364 1.00 97.75 660 ASP A CA 1
ATOM 5231 C C . ASP A 1 660 ? 28.209 -6.536 -5.741 1.00 97.75 660 ASP A C 1
ATOM 5233 O O . ASP A 1 660 ? 28.949 -7.516 -5.848 1.00 97.75 660 ASP A O 1
ATOM 5237 N N . LEU A 1 661 ? 27.637 -5.963 -6.807 1.00 97.62 661 LEU A N 1
ATOM 5238 C CA . LEU A 1 661 ? 27.833 -6.406 -8.186 1.00 97.62 661 LEU A CA 1
ATOM 5239 C C . LEU A 1 661 ? 28.005 -5.207 -9.119 1.00 97.62 661 LEU A C 1
ATOM 5241 O O . LEU A 1 661 ? 27.167 -4.311 -9.147 1.00 97.62 661 LEU A O 1
ATOM 5245 N N . VAL A 1 662 ? 29.054 -5.243 -9.941 1.00 96.69 662 VAL A N 1
ATOM 5246 C CA . VAL A 1 662 ? 29.283 -4.277 -11.022 1.00 96.69 662 VAL A CA 1
ATOM 5247 C C . VAL A 1 662 ? 29.165 -4.989 -12.365 1.00 96.69 662 VAL A C 1
ATOM 5249 O O . VAL A 1 662 ? 29.771 -6.040 -12.577 1.00 96.69 662 VAL A O 1
ATOM 5252 N N . ILE A 1 663 ? 28.385 -4.413 -13.273 1.00 96.38 663 ILE A N 1
ATOM 5253 C CA . ILE A 1 663 ? 28.126 -4.923 -14.617 1.00 96.38 663 ILE A CA 1
ATOM 5254 C C . ILE A 1 663 ? 28.729 -3.937 -15.613 1.00 96.38 663 ILE A C 1
ATOM 5256 O O . ILE A 1 663 ? 28.538 -2.732 -15.497 1.00 96.38 663 ILE A O 1
ATOM 5260 N N . ALA A 1 664 ? 29.466 -4.456 -16.591 1.00 93.44 664 ALA A N 1
ATOM 5261 C CA . ALA A 1 664 ? 30.081 -3.664 -17.649 1.00 93.44 664 ALA A CA 1
ATOM 5262 C C . ALA A 1 664 ? 29.765 -4.309 -19.003 1.00 93.44 664 ALA A C 1
ATOM 5264 O O . ALA A 1 664 ? 30.540 -5.110 -19.532 1.00 93.44 664 ALA A O 1
ATOM 5265 N N . SER A 1 665 ? 28.589 -4.003 -19.553 1.00 87.56 665 SER A N 1
ATOM 5266 C CA . SER A 1 665 ? 28.131 -4.589 -20.815 1.00 87.56 665 SER A CA 1
ATOM 5267 C C . SER A 1 665 ? 28.640 -3.777 -22.001 1.00 87.56 665 SER A C 1
ATOM 5269 O O . SER A 1 665 ? 28.039 -2.777 -22.369 1.00 87.56 665 SER A O 1
ATOM 5271 N N . LEU A 1 666 ? 29.729 -4.233 -22.630 1.00 86.25 666 LEU A N 1
ATOM 5272 C CA . LEU A 1 666 ? 30.310 -3.592 -23.820 1.00 86.25 666 LEU A CA 1
ATOM 5273 C C . LEU A 1 666 ? 30.649 -2.103 -23.608 1.00 86.25 666 LEU A C 1
ATOM 5275 O O . LEU A 1 666 ? 30.513 -1.312 -24.528 1.00 86.25 666 LEU A O 1
ATOM 5279 N N . VAL A 1 667 ? 31.132 -1.718 -22.425 1.00 88.06 667 VAL A N 1
ATOM 5280 C CA . VAL A 1 667 ? 31.533 -0.323 -22.146 1.00 88.06 667 VAL A CA 1
ATOM 5281 C C . VAL A 1 667 ? 33.043 -0.144 -22.019 1.00 88.06 667 VAL A C 1
ATOM 5283 O O . VAL A 1 667 ? 33.580 0.872 -22.442 1.00 88.06 667 VAL A O 1
ATOM 5286 N N . LEU A 1 668 ? 33.759 -1.153 -21.512 1.00 88.44 668 LEU A N 1
ATOM 5287 C CA . LEU A 1 668 ? 35.197 -1.036 -21.224 1.00 88.44 668 LEU A CA 1
ATOM 5288 C C . LEU A 1 668 ? 36.052 -0.816 -22.479 1.00 88.44 668 LEU A C 1
ATOM 5290 O O . LEU A 1 668 ? 37.172 -0.346 -22.394 1.00 88.44 668 LEU A O 1
ATOM 5294 N N . HIS A 1 669 ? 35.540 -1.149 -23.663 1.00 84.12 669 HIS A N 1
ATOM 5295 C CA . HIS A 1 669 ? 36.251 -0.877 -24.913 1.00 84.12 669 HIS A CA 1
ATOM 5296 C C . HIS A 1 669 ? 36.195 0.606 -25.323 1.00 84.12 669 HIS A C 1
ATOM 5298 O O . HIS A 1 669 ? 36.946 1.024 -26.202 1.00 84.12 669 HIS A O 1
ATOM 5304 N N . ALA A 1 670 ? 35.273 1.380 -24.742 1.00 79.94 670 ALA A N 1
ATOM 5305 C CA . ALA A 1 670 ? 35.071 2.797 -25.026 1.00 79.94 670 ALA A CA 1
ATOM 5306 C C . ALA A 1 670 ? 35.886 3.707 -24.090 1.00 79.94 670 ALA A C 1
ATOM 5308 O O . ALA A 1 670 ? 35.784 4.932 -24.180 1.00 79.94 670 ALA A O 1
ATOM 5309 N N . THR A 1 671 ? 36.699 3.128 -23.203 1.00 81.56 671 THR A N 1
ATOM 5310 C CA . THR A 1 671 ? 37.606 3.851 -22.311 1.00 81.56 671 THR A CA 1
ATOM 5311 C C . THR A 1 671 ? 39.027 3.824 -22.860 1.00 81.56 671 THR A C 1
ATOM 5313 O O . THR A 1 671 ? 39.413 2.943 -23.627 1.00 81.56 671 THR A O 1
ATOM 5316 N N . ARG A 1 672 ? 39.810 4.852 -22.519 1.00 76.44 672 ARG A N 1
ATOM 5317 C CA . ARG A 1 672 ? 41.224 4.940 -22.915 1.00 76.44 672 ARG A CA 1
ATOM 5318 C C . ARG A 1 672 ? 42.136 4.119 -22.000 1.00 76.44 672 ARG A C 1
ATOM 5320 O O . ARG A 1 672 ? 43.163 3.626 -22.470 1.00 76.44 672 ARG A O 1
ATOM 5327 N N . ASP A 1 673 ? 41.755 4.052 -20.731 1.00 69.56 673 ASP A N 1
ATOM 5328 C CA . ASP A 1 673 ? 42.401 3.307 -19.651 1.00 69.56 673 ASP A CA 1
ATOM 5329 C C . ASP A 1 673 ? 41.634 2.000 -19.416 1.00 69.56 673 ASP A C 1
ATOM 5331 O O . ASP A 1 673 ? 42.282 1.010 -19.002 1.00 69.56 673 ASP A O 1
#

Solvent-accessible surface a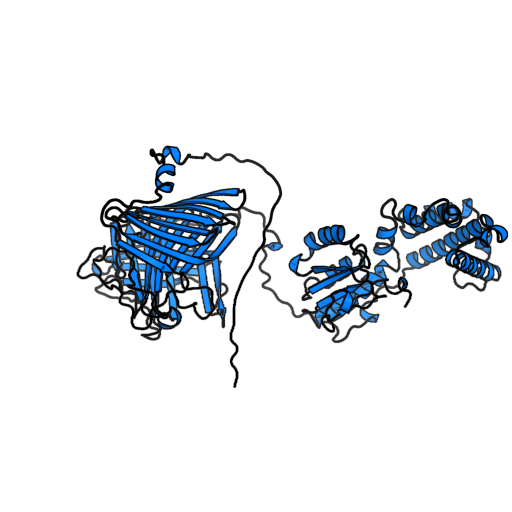rea (backbone atoms only — not comparable to full-atom values): 37948 Å² total; per-residue (Å²): 136,82,88,85,90,86,83,84,84,89,82,92,86,90,87,89,88,85,83,87,84,91,76,95,71,88,81,77,62,65,72,79,80,44,96,63,81,66,76,62,74,79,66,76,80,86,80,83,83,70,95,49,50,75,51,74,50,44,20,80,64,66,50,89,70,89,67,58,62,71,74,61,35,62,57,68,76,87,54,83,49,57,79,59,46,23,74,34,30,33,42,37,46,36,39,40,36,32,27,75,85,42,56,27,35,39,38,41,34,46,34,47,38,29,70,58,34,97,63,73,64,32,22,26,39,40,44,39,39,35,37,35,74,93,62,56,68,51,77,48,80,45,63,29,52,34,38,40,38,37,42,44,95,64,33,37,36,39,39,39,35,43,94,71,35,39,38,36,37,42,30,42,73,82,32,55,35,39,38,35,40,40,40,42,92,63,38,37,37,42,39,37,34,44,38,49,33,64,33,27,31,19,39,30,47,61,56,73,26,92,90,48,42,27,61,44,49,70,61,32,34,30,35,25,46,18,51,24,19,47,23,42,38,39,37,30,54,77,91,47,75,50,72,50,51,28,43,26,34,31,40,34,41,35,28,66,43,33,66,90,56,32,46,71,49,69,48,77,46,74,47,75,60,90,62,31,33,32,34,35,42,37,44,20,21,44,74,56,70,78,44,72,35,26,24,32,35,34,29,45,80,46,41,82,75,44,45,20,45,38,62,54,96,54,84,71,50,49,20,34,46,79,44,78,29,72,87,51,93,35,55,52,95,45,70,64,62,44,6,27,33,37,42,34,45,36,30,49,82,78,64,41,43,45,37,38,40,40,32,35,67,39,79,70,47,76,47,78,73,55,97,48,40,65,51,67,43,63,30,54,50,66,56,71,54,70,57,64,94,50,103,83,62,77,82,84,70,83,91,80,84,87,84,80,76,78,95,62,83,90,53,81,89,76,55,80,89,77,82,83,76,94,79,86,74,65,94,60,76,48,66,67,78,33,49,79,78,71,83,48,75,65,52,53,48,51,50,48,50,50,42,50,52,48,52,42,35,44,50,51,42,48,66,80,50,43,73,88,70,45,76,81,47,57,72,71,58,43,52,49,49,52,49,41,51,50,54,53,52,32,16,66,71,60,70,39,94,71,48,58,51,71,54,79,71,61,47,68,84,62,46,50,61,60,50,64,74,39,81,80,42,53,59,52,52,50,52,47,55,46,50,76,42,44,54,45,26,76,72,65,77,44,62,63,66,58,69,35,55,47,94,50,43,51,63,46,34,64,53,67,24,84,63,45,35,54,49,46,50,24,53,20,44,32,48,26,39,46,23,70,78,43,43,64,31,29,31,37,33,37,40,40,57,87,31,63,58,55,55,49,30,46,68,64,38,64,78,39,44,54,34,37,38,44,18,16,73,55,69,84,38,50,65,64,40,46,61,62,42,47,81,72,67,55,56,88,39,54,43,80,49,63,48,52,88,85,48,67,56,58,86,63,75,44,69,82,94,65,58,76,42,81,42,67,63,88,32,75,83,79,46,95,123

pLDDT: mean 80.89, std 19.84, range [17.78, 97.75]

Radius of gyration: 37.23 Å; Cα contacts (8 Å, |Δi|>4): 1276; chains: 1; bounding box: 88×63×99 Å

Nearest PDB structures (foldseek):
  7dmo-assembly1_B-2  TM=8.350E-01  e=4.069E-21  Pyrenochaetopsis sp.
  7e5v-assembly3_C  TM=8.388E-01  e=4.995E-21  Pyrenochaetopsis sp.
  7e5u-assembly3_C  TM=8.379E-01  e=4.746E-21  Pyrenochaetopsis sp.
  7e5v-assembly1_A  TM=8.268E-01  e=6.453E-21  Pyrenochaetopsis sp.
  7dmo-assembly1_F-2  TM=8.279E-01  e=8.775E-21  Pyrenochaetopsis sp.

Secondary structure (DSSP, 8-state):
-----------------------------GGGT--S-GGGGGG--S---S--EEEEEETT---SSPPPB---SSS-TTS--BSS--SS-EEEEEEEEEETTSS-EEEEEEEEE-TTGGGTS-SEEEEEEEE-TT--EEEEEEE-SEEEEEE-SSEEEEEEEETTEEEEEEEETT-SEEEEEEE-SSEEEEEEEEE-S--EETTSPBSS-TT---EEETTEEEEEEEEEEEEEEEEEETTEEEEEEEEEEEEEEEESS-HHHHEEEEEEEEEEETTEEEEEEEEEETTTTTEE--EEEEEETTEEEEEES--S--SSS-EEEEEEE-SSS---SSS---SEEEEEEEETTTTEEEEEEEEEEEEEEEEEEETTEEEEEEEEEEEEEEE-S-TT---S----------SS---GGGS-----------SS--HHHH------HHHHHHHHHHHHHHHHHHHHHHHHS-GGGTTTS-HHHHHHHHHHHHHHHHHHTT--SS--SGGGG--HHHHHHHHHT-TT-HHHHHHHHHHHHHHHHHHTSS-HHHHHHGGGHHHHHHHHSTTHHHHHHHHHHHHHHHHHH-TT-EEEEET-TTSHHHHHHHHHHTT--SEEEEEESSGGGHHHHHHHHHTTTTTTSEEEEE--TTS-TTTTTPPTT--SEEEESS-GGG---

Foldseek 3Di:
DDDDDAADDDDDDDDDDDDDDDDDDDDDDCCVVDVDDPVVVVPDDDDDPDDKDKDKDFQADADPDAWQFDFFLAPQFLDDGTPGHHCFKKKKKWWKWAFPVLQKIKIWIWMQANPCPVHPLGRTWIWIWIADNVGDIDTDIHRAGMWMWIGDPFWIKIWGHDVQWIKIKIATSQLQKIKIWITHPFKTWIKMWGALAAKFAQFFHGPPDRPGGQDQDVQKGKTFSGLKGKMKIWMDGPNDTDIGIGMIGMMMMIGSGDCVQFFDDKDWDFDDDDQKTKTKIWTQTNVVHRDIWIWIWIDGSHHTPDTGRAADDDQAAWYKDKAFDQPADDAAPAPDRGQWIWIWTDDNVVQWIKIKTWGFDAWSDWDDPDPRDTDIDGSTDIDIWTDHDDPPDDTPDDDDDDDDDDPDDDDPVPDDPPDDDDDDFDLAQDLVVLQPDDQDPVNLVVQLLLVLLLLQLLLVLCVLQDPVNCPPFDPVLVVVNVVSCVSLVCQCVVNDPRHHNVSNPDDCVRNVVSLVVCVPALSSVLSVLCSVCVSCCRVVVDPSVVSCPPPPSVVCCCCPPDPNVSVLSSVLVSLLSVLVNQQAWAEEEEQCDLVNSVVNNCVSNVNSYNAYEYEYQDCVNVVVVCVVCVVGHPSPRYHYAYDDPLDDRVVRPDDPPRGPYYHYRPPVVVHPD

InterPro domains:
  IPR013217 Methyltransferase type 12 [PF08242] (588-673)
  IPR029063 S-adenosyl-L-methionine-dependent methyltransferase superfamily [G3DSA:3.40.50.150] (495-673)
  IPR029063 S-adenosyl-L-methionine-dependent methyltransferase superfamily [SSF53335] (568-673)
  IPR054499 Diels-Alderase, C-terminal domain [PF22903] (258-380)
  IPR056402 Diels-Alderase, N-terminal domain [PF24137] (65-254)

Mean predicted aligned error: 18.49 Å

Sequence (673 aa):
MKLRLTSWTSLIVAAWLANAVSGQLGQIPLDTLFSENWQKSLKYHGQYPSPCQVSRSTAFEQTEGPVEFSESPTEHLETPKLSTINATAWEQWEFDGTADSGMSGIILAFSRDASYHFFGQGNLRVEFYMILDDGTITRELDFLEQSTVITCQDSVTGIWNSTGHTYGFQVPRNMSRARVWWSTPRSKGNFAIESDTLPHLAEGKLWPDEKGSVQMSASLFLNQPIAGGRVVVEYTLGKTSLNFTGHGGHGRVWAKDSWFKVCDAWNIIRGFAGPYYMAHWRPVSRLNKGVPYCCAQLFKDGELLFGTAKGEALDTDDYVLFTNNLSGNVSGSLANRSTGHFIEFVSPQKGKTWRFKVEHNRVKFNMGLGGGLGLSGFTARGDVDVFVPNPQSGLLLQLQGIKVTPLSERSPEKDRQLFCKQIWAPALPDGLLAADNRASAEDVQLAADLERISLYYMNQVSRDTPEDKRDTLPWHRKAMFDCFGHVIHHSRIGRQRFTEREWLNDTWEDISPIMDRYPDSIEIKLTRTVGEHLTAAVRGETEILQHLLDDDLLNRYYVEAMGLKDATSFLSRVIAQIAHRFPHMDILDIGAGTGGATKTIMRDIGRSFASYTFTDVSSGFFEKAREVFAAQYESEKMTFKVLDCAKDVVEQGHEEYSYDLVIASLVLHATRD

Organism: NCBI:txid500148